Protein 3OG9 (pdb70)

B-factor: mean 13.46, std 7.49, range [2.0, 44.04]

Organism: Lactococcus lactis subsp. lactis (strain IL1403) (NCBI:txid272623)

Sequence (412 aa):
MTDYVFKAGRKDLAAPPLLLLLHSTGGDEHQLVEIAEMMIAPSHPILSIRGRINNEQGVNRYFKLRGLGGFTKENFDLESLDEETDWLTTDEVSLLAEKHDLDVHKMIAIGYSNGANVVALNMFLRGKINFDKIIAFHGMQLEDFEQTVVQLDDKHVFLSYAPNDMIVPQKNFGDLKGDLEDSSGCQLEIYESSSLGHQLTQEEVLAAKKWLTETTKMTDYVFKAGRKDLAPLLLLHSTGGDEHQLVEIIAEMMIAPSHPILSIRGRINEQGVNRYFKLRGLGGFTKENFDLESLDEETDWLTTDEVSLLAEKHDLDVHKMIAIGYSNGANVVALNMFLRGKINFDKIIAFHGMQLEEDFEQTVQLDDKHVFLSYAPNDMIVPQKNFGDLKGDLEDSGCQLEIYESSLGHQLTQEEVLAAKKWLTETK

Secondary structure (DSSP, 8-state):
---EEEE---TTSPPEEEE--TT--TTTTHHHHHHHSTT--EEEE--SB-GGG--BSS-B-S-TT-SGGGB-HHHHHHHHHHHHHHHHHHHHHHT--GGG-EEEEETHHHHHHHHHHHTTS---SEEEEES-------------TT-EEEEEE-TT-SSS-HHHHHHHHHHHHHTT-EEEEEE-SSTTS--HHHHHHHHHHHHHH-/---EEEE---TTSPPEEEEPPTT--TTTTHHHHHHHSTT--EEEE--SB-GGG--BSS-B-S-TT-SGGGB-HHHHHHHHHHHHHHHHHHHHHTT--GGG-EEEEETHHHHHHHHHHHTTS---SEEEEES---S---------TT-EEEEEE-TT-SSS-HHHHHHHHHHHHHTT-EEEEEE-SSTTS--HHHHHHHHHHHHH--

Nearest PDB structures (foldseek):
  3og9-assembly2_B  TM=1.005E+00  e=2.191E-45  Lactococcus lactis subsp. lactis Il1403
  2h1i-assembly1_A  TM=9.508E-01  e=1.219E-21  Bacillus cereus ATCC 14579
  2r8b-assembly2_B  TM=8.865E-01  e=3.135E-17  Agrobacterium fabrum str. C58
  3b5e-assembly1_A  TM=9.133E-01  e=4.391E-14  Mesorhizobium japonicum MAFF 303099
  4ftw-assembly1_A-2  TM=7.734E-01  e=1.293E-10  Cereibacter sphaeroides 2.4.1

Solvent-accessible surface area: 19601 Å² total; per-residue (Å²): 226,41,61,55,21,58,92,65,51,159,176,106,46,17,5,0,0,1,0,4,13,64,50,7,54,15,116,72,4,13,136,44,0,65,103,3,3,71,44,8,3,4,0,4,0,72,5,127,25,87,98,184,61,62,23,26,5,1,72,61,123,72,82,71,80,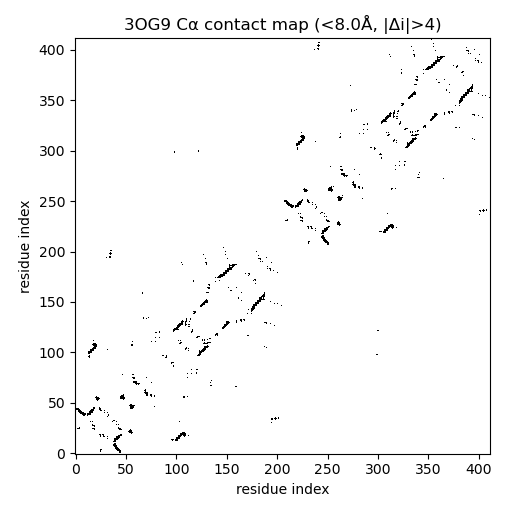120,42,72,105,9,21,23,68,131,7,3,76,107,20,2,67,45,2,15,99,18,0,44,104,4,3,139,133,45,135,24,72,38,34,67,0,3,0,0,0,31,12,6,0,0,9,2,0,1,10,0,1,7,106,36,43,9,31,0,47,19,0,0,0,0,2,1,6,7,4,20,111,37,151,43,112,20,140,10,96,91,21,66,0,1,0,0,30,0,86,93,10,178,73,3,53,144,170,7,6,37,65,2,68,25,19,0,99,123,6,14,8,80,38,78,68,59,119,7,84,104,9,36,110,38,12,155,108,0,6,93,23,0,66,131,12,4,102,110,32,135,152,51,58,54,22,58,82,79,22,135,148,105,37,21,7,0,0,2,0,4,12,61,50,7,53,13,114,70,4,15,135,43,0,65,89,2,2,74,71,28,5,3,0,4,0,72,3,113,23,91,86,181,68,59,25,30,8,1,81,68,121,72,80,72,81,121,41,70,105,11,21,19,72,145,5,4,80,98,9,3,71,48,3,27,95,16,0,60,115,7,2,110,89,14,88,22,73,38,108,94,0,2,0,0,1,30,13,6,0,0,9,0,0,2,9,0,0,7,104,44,49,7,91,0,34,17,1,0,0,0,2,1,6,7,4,23,106,31,157,46,118,30,153,8,102,111,36,52,0,2,0,0,21,0,82,75,8,174,95,3,56,138,154,11,6,34,50,1,68,24,18,0,103,129,13,16,2,111,44,80,68,60,117,8,82,99,7,34,104,36,11,148,108,0,3,91,25,0,67,138,22,24,111,126,22,208

InterPro domains:
  IPR002925 Dienelactone hydrolase [PF01738] (80-181)
  IPR029058 Alpha/Beta hydrolase fold [G3DSA:3.40.50.1820] (1-206)
  IPR029058 Alpha/Beta hydrolase fold [SSF53474] (5-204)

Structure (mmCIF, N/CA/C/O backbone):
data_3OG9
#
_entry.id   3OG9
#
_cell.length_a   40.640
_cell.length_b   79.070
_cell.length_c   130.030
_cell.angle_alpha   90.00
_cell.angle_beta   90.00
_cell.angle_gamma   90.00
#
_symmetry.space_group_name_H-M   'P 21 21 21'
#
loop_
_entity.id
_entity.type
_entity.pdbx_description
1 polymer 'protein yahD a copper inducible hydrolase'
2 non-polymer D-MALATE
3 water water
#
loop_
_atom_site.group_PDB
_atom_site.id
_atom_site.type_symbol
_atom_site.label_atom_id
_atom_site.label_alt_id
_atom_site.label_comp_id
_atom_site.label_asym_id
_atom_site.label_entity_id
_atom_site.label_seq_id
_atom_site.pdbx_PDB_ins_code
_atom_site.Cartn_x
_atom_site.Cartn_y
_atom_site.Cartn_z
_atom_site.occupancy
_atom_site.B_iso_or_equiv
_atom_site.auth_seq_id
_atom_site.auth_comp_id
_atom_site.auth_asym_id
_atom_site.auth_atom_id
_atom_site.pdbx_PDB_model_num
ATOM 1 N N . MET A 1 4 ? 3.378 -7.789 15.099 1.00 26.42 1 MET A N 1
ATOM 2 C CA . MET A 1 4 ? 2.873 -6.444 15.523 1.00 25.93 1 MET A CA 1
ATOM 3 C C . MET A 1 4 ? 1.372 -6.492 15.782 1.00 24.64 1 MET A C 1
ATOM 4 O O . MET A 1 4 ? 0.559 -6.595 14.841 1.00 25.17 1 MET A O 1
ATOM 9 N N . THR A 1 5 ? 1.014 -6.417 17.060 1.00 21.53 2 THR A N 1
ATOM 10 C CA . THR A 1 5 ? -0.367 -6.622 17.476 1.00 18.97 2 THR A CA 1
ATOM 11 C C . THR A 1 5 ? -1.323 -5.661 16.804 1.00 17.16 2 THR A C 1
ATOM 12 O O . THR A 1 5 ? -1.157 -4.443 16.848 1.00 16.83 2 THR A O 1
ATOM 16 N N . ASP A 1 6 ? -2.347 -6.238 16.194 1.00 15.25 3 ASP A N 1
ATOM 17 C CA . ASP A 1 6 ? -3.450 -5.473 15.650 1.00 14.09 3 ASP A CA 1
ATOM 18 C C . ASP A 1 6 ? -4.487 -5.223 16.736 1.00 13.42 3 ASP A C 1
ATOM 19 O O . ASP A 1 6 ? -5.094 -6.171 17.248 1.00 11.31 3 ASP A O 1
ATOM 24 N N . TYR A 1 7 ? -4.653 -3.957 17.113 1.00 12.32 4 TYR A N 1
ATOM 25 C CA . TYR A 1 7 ? -5.607 -3.604 18.188 1.00 11.96 4 TYR A CA 1
ATOM 26 C C . TYR A 1 7 ? -6.155 -2.186 18.024 1.00 11.98 4 TYR A C 1
ATOM 27 O O . TYR A 1 7 ? -5.547 -1.359 17.345 1.00 11.64 4 TYR A O 1
ATOM 36 N N . VAL A 1 8 ? -7.327 -1.919 18.610 1.00 11.88 5 VAL A N 1
ATOM 37 C CA . VAL A 1 8 ? -7.861 -0.549 18.762 1.00 11.57 5 VAL A CA 1
ATOM 38 C C . VAL A 1 8 ? -7.901 -0.193 20.242 1.00 12.17 5 VAL A C 1
ATOM 39 O O . VAL A 1 8 ? -8.342 -1.011 21.070 1.00 11.79 5 VAL A O 1
ATOM 43 N N . PHE A 1 9 ? -7.477 1.022 20.580 1.00 11.02 6 PHE A N 1
ATOM 44 C CA . PHE A 1 9 ? -7.778 1.585 21.901 1.00 12.05 6 PHE A CA 1
ATOM 45 C C . PHE A 1 9 ? -8.560 2.900 21.739 1.00 13.03 6 PHE A C 1
ATOM 46 O O . PHE A 1 9 ? -8.197 3.731 20.914 1.00 11.78 6 PHE A O 1
ATOM 54 N N . LYS A 1 10 ? -9.658 3.053 22.470 1.00 13.18 7 LYS A N 1
ATOM 55 C CA . LYS A 1 10 ? -10.428 4.296 22.447 1.00 14.60 7 LYS A CA 1
ATOM 56 C C . LYS A 1 10 ? -10.636 4.730 23.877 1.00 14.95 7 LYS A C 1
ATOM 57 O O . LYS A 1 10 ? -11.285 4.015 24.656 1.00 13.52 7 LYS A O 1
ATOM 63 N N . ALA A 1 11 ? -10.083 5.896 24.221 1.00 14.72 8 ALA A N 1
ATOM 64 C CA . ALA A 1 11 ? -9.885 6.286 25.617 1.00 15.48 8 ALA A CA 1
ATOM 65 C C . ALA A 1 11 ? -11.148 6.357 26.518 1.00 16.08 8 ALA A C 1
ATOM 66 O O . ALA A 1 11 ? -11.086 6.019 27.711 1.00 17.30 8 ALA A O 1
ATOM 68 N N . GLY A 1 12 ? -12.263 6.807 25.966 1.00 15.75 9 GLY A N 1
ATOM 69 C CA . GLY A 1 12 ? -13.488 7.007 26.782 1.00 15.32 9 GLY A CA 1
ATOM 70 C C . GLY A 1 12 ? -13.283 7.896 27.998 1.00 15.77 9 GLY A C 1
ATOM 71 O O . GLY A 1 12 ? -12.443 8.802 27.994 1.00 16.43 9 GLY A O 1
ATOM 72 N N . ARG A 1 13 ? -14.021 7.628 29.064 1.00 15.01 10 ARG A N 1
ATOM 73 C CA . ARG A 1 13 ? -13.774 8.315 30.344 1.00 14.95 10 ARG A CA 1
ATOM 74 C C . ARG A 1 13 ? -12.867 7.443 31.184 1.00 15.61 10 ARG A C 1
ATOM 75 O O . ARG A 1 13 ? -13.219 6.307 31.493 1.00 14.97 10 ARG A O 1
ATOM 83 N N . LYS A 1 14 ? -11.702 7.986 31.542 1.00 15.79 11 LYS A N 1
ATOM 84 C CA . LYS A 1 14 ? -10.644 7.214 32.205 1.00 17.38 11 LYS A CA 1
ATOM 85 C C . LYS A 1 14 ? -11.020 6.501 33.518 1.00 16.44 11 LYS A C 1
ATOM 86 O O . LYS A 1 14 ? -10.403 5.497 33.838 1.00 16.05 11 LYS A O 1
ATOM 92 N N . ASP A 1 15 ? -12.003 7.008 34.269 1.00 15.86 12 ASP A N 1
ATOM 93 C CA . ASP A 1 15 ? -12.327 6.408 35.584 1.00 15.76 12 ASP A CA 1
ATOM 94 C C . ASP A 1 15 ? -13.302 5.225 35.485 1.00 15.50 12 ASP A C 1
ATOM 95 O O . ASP A 1 15 ? -13.533 4.523 36.482 1.00 15.43 12 ASP A O 1
ATOM 100 N N . LEU A 1 16 ? -13.862 5.007 34.290 1.00 14.04 13 LEU A N 1
ATOM 101 C CA . LEU A 1 16 ? -14.821 3.929 34.071 1.00 13.80 13 LEU A CA 1
ATOM 102 C C . LEU A 1 16 ? -14.108 2.628 33.697 1.00 11.77 13 LEU A C 1
ATOM 103 O O . LEU A 1 16 ? -13.011 2.655 33.108 1.00 11.71 13 LEU A O 1
ATOM 108 N N A ALA A 1 17 ? -14.738 1.508 34.037 0.50 11.08 14 ALA A N 1
ATOM 109 N N B ALA A 1 17 ? -14.733 1.505 34.035 0.50 11.04 14 ALA A N 1
ATOM 110 C CA A ALA A 1 17 ? -14.195 0.167 33.780 0.50 10.19 14 ALA A CA 1
ATOM 111 C CA B ALA A 1 17 ? -14.181 0.170 33.770 0.50 10.11 14 ALA A CA 1
ATOM 112 C C A ALA A 1 17 ? -13.917 -0.071 32.297 0.50 9.62 14 ALA A C 1
ATOM 113 C C B ALA A 1 17 ? -13.898 -0.051 32.284 0.50 9.52 14 ALA A C 1
ATOM 114 O O A ALA A 1 17 ? -14.741 0.252 31.441 0.50 9.61 14 ALA A O 1
ATOM 115 O O B ALA A 1 17 ? -14.722 0.275 31.430 0.50 9.52 14 ALA A O 1
ATOM 118 N N A PRO A 1 18 ? -12.753 -0.647 31.993 0.50 9.18 15 PRO A N 1
ATOM 119 N N B PRO A 1 18 ? -12.730 -0.617 31.975 0.50 9.07 15 PRO A N 1
ATOM 120 C CA A PRO A 1 18 ? -12.387 -0.845 30.605 0.50 8.51 15 PRO A CA 1
ATOM 121 C CA B PRO A 1 18 ? -12.382 -0.805 30.579 0.50 8.38 15 PRO A CA 1
ATOM 122 C C A PRO A 1 18 ? -13.127 -2.043 30.024 0.50 8.51 15 PRO A C 1
ATOM 123 C C B PRO A 1 18 ? -13.060 -2.048 30.011 0.50 8.46 15 PRO A C 1
ATOM 124 O O A PRO A 1 18 ? -13.477 -2.990 30.756 0.50 8.77 15 PRO A O 1
ATOM 125 O O B PRO A 1 18 ? -13.311 -3.026 30.742 0.50 8.80 15 PRO A O 1
ATOM 132 N N . LEU A 1 19 ? -13.367 -1.991 28.720 1.00 8.06 16 LEU A N 1
ATOM 133 C CA . LEU A 1 19 ? -13.975 -3.109 27.994 1.00 7.30 16 LEU A CA 1
ATOM 134 C C . LEU A 1 19 ? -12.909 -3.775 27.161 1.00 7.13 16 LEU A C 1
ATOM 135 O O . LEU A 1 19 ? -12.155 -3.083 26.471 1.00 8.96 16 LEU A O 1
ATOM 140 N N . LEU A 1 20 ? -12.822 -5.109 27.216 1.00 5.70 17 LEU A N 1
ATOM 141 C CA . LEU A 1 20 ? -11.953 -5.859 26.271 1.00 5.31 17 LEU A CA 1
ATOM 142 C C . LEU A 1 20 ? -12.851 -6.519 25.221 1.00 4.13 17 LEU A C 1
ATOM 143 O O . LEU A 1 20 ? -13.684 -7.342 25.569 1.00 4.87 17 LEU A O 1
ATOM 148 N N . LEU A 1 21 ? -12.695 -6.168 23.947 1.00 4.12 18 LEU A N 1
ATOM 149 C CA . LEU A 1 21 ? -13.561 -6.723 22.910 1.00 3.67 18 LEU A CA 1
ATOM 150 C C . LEU A 1 21 ? -12.860 -7.825 22.148 1.00 4.99 18 LEU A C 1
ATOM 151 O O . LEU A 1 21 ? -11.694 -7.675 21.761 1.00 3.68 18 LEU A O 1
ATOM 156 N N A LEU A 1 22 ? -13.592 -8.911 21.914 0.50 4.96 19 LEU A N 1
ATOM 157 N N B LEU A 1 22 ? -13.581 -8.932 21.923 0.50 5.59 19 LEU A N 1
ATOM 158 C CA A LEU A 1 22 ? -13.055 -10.057 21.212 0.50 4.49 19 LEU A CA 1
ATOM 159 C CA B LEU A 1 22 ? -13.041 -10.119 21.245 0.50 5.81 19 LEU A CA 1
ATOM 160 C C A LEU A 1 22 ? -14.042 -10.439 20.133 0.50 4.65 19 LEU A C 1
ATOM 161 C C B LEU A 1 22 ? -13.996 -10.599 20.147 0.50 5.39 19 LEU A C 1
ATOM 162 O O A LEU A 1 22 ? -15.215 -10.670 20.410 0.50 4.22 19 LEU A O 1
ATOM 163 O O B LEU A 1 22 ? -15.094 -11.084 20.430 0.50 5.03 19 LEU A O 1
ATOM 172 N N . HIS A 1 23 ? -13.546 -10.463 18.901 1.00 5.26 20 HIS A N 1
ATOM 173 C CA . HIS A 1 23 ? -14.373 -10.664 17.680 1.00 5.51 20 HIS A CA 1
ATOM 174 C C . HIS A 1 23 ? -14.733 -12.124 17.375 1.00 5.97 20 HIS A C 1
ATOM 175 O O . HIS A 1 23 ? -14.155 -13.048 17.958 1.00 4.99 20 HIS A O 1
ATOM 182 N N . SER A 1 24 ? -15.701 -12.328 16.472 1.00 6.73 21 SER A N 1
ATOM 183 C CA . SER A 1 24 ? -16.064 -13.671 16.029 1.00 7.09 21 SER A CA 1
ATOM 184 C C . SER A 1 24 ? -15.108 -14.131 14.942 1.00 7.72 21 SER A C 1
ATOM 185 O O . SER A 1 24 ? -14.261 -13.379 14.491 1.00 6.72 21 SER A O 1
ATOM 188 N N . THR A 1 25 ? -15.289 -15.368 14.475 1.00 8.45 22 THR A N 1
ATOM 189 C CA . THR A 1 25 ? -14.504 -15.866 13.353 1.00 9.57 22 THR A CA 1
ATOM 190 C C . THR A 1 25 ? -14.746 -14.982 12.161 1.00 10.98 22 THR A C 1
ATOM 191 O O . THR A 1 25 ? -15.895 -14.696 11.801 1.00 11.58 22 THR A O 1
ATOM 195 N N . GLY A 1 26 ? -13.657 -14.543 11.550 1.00 10.31 23 GLY A N 1
ATOM 196 C CA . GLY A 1 26 ? -13.731 -13.688 10.381 1.00 11.44 23 GLY A CA 1
ATOM 197 C C . GLY A 1 26 ? -13.882 -12.220 10.737 1.00 11.74 23 GLY A C 1
ATOM 198 O O . GLY A 1 26 ? -13.892 -11.389 9.843 1.00 13.24 23 GLY A O 1
ATOM 199 N N . GLY A 1 27 ? -14.045 -11.897 12.027 1.00 11.05 24 GLY A N 1
ATOM 200 C CA . GLY A 1 27 ? -14.112 -10.516 12.460 1.00 9.55 24 GLY A CA 1
ATOM 201 C C . GLY A 1 27 ? -12.738 -9.907 12.594 1.00 9.05 24 GLY A C 1
ATOM 202 O O . GLY A 1 27 ? -11.720 -10.539 12.250 1.00 9.73 24 GLY A O 1
ATOM 203 N N . ASP A 1 28 ? -12.692 -8.667 13.058 1.00 8.04 25 ASP A N 1
ATOM 204 C CA . ASP A 1 28 ? -11.428 -8.026 13.358 1.00 8.10 25 ASP A CA 1
ATOM 205 C C . ASP A 1 28 ? -11.573 -7.090 14.561 1.00 7.97 25 ASP A C 1
ATOM 206 O O . ASP A 1 28 ? -12.626 -7.027 15.181 1.00 6.42 25 ASP A O 1
ATOM 211 N N . GLU A 1 29 ? -10.518 -6.339 14.849 1.00 7.52 26 GLU A N 1
ATOM 212 C CA . GLU A 1 29 ? -10.500 -5.457 16.021 1.00 8.08 26 GLU A CA 1
ATOM 213 C C . GLU A 1 29 ? -11.569 -4.339 16.004 1.00 8.31 26 GLU A C 1
ATOM 214 O O . GLU A 1 29 ? -11.865 -3.766 17.054 1.00 7.62 26 GLU A O 1
ATOM 220 N N . HIS A 1 30 ? -12.125 -4.034 14.825 1.00 7.79 27 HIS A N 1
ATOM 221 C CA . HIS A 1 30 ? -13.183 -3.024 14.713 1.00 8.35 27 HIS A CA 1
ATOM 222 C C . HIS A 1 30 ? -14.613 -3.558 14.811 1.00 8.39 27 HIS A C 1
ATOM 223 O O . HIS A 1 30 ? -15.549 -2.783 14.976 1.00 9.66 27 HIS A O 1
ATOM 230 N N . GLN A 1 31 ? -14.777 -4.870 14.698 1.00 7.43 28 GLN A N 1
ATOM 231 C CA . GLN A 1 31 ? -16.096 -5.480 14.591 1.00 6.80 28 GLN A CA 1
ATOM 232 C C . GLN A 1 31 ? -17.059 -5.014 15.703 1.00 6.98 28 GLN A C 1
ATOM 233 O O . GLN A 1 31 ? -18.199 -4.682 15.435 1.00 7.05 28 GLN A O 1
ATOM 239 N N . LEU A 1 32 ? -16.591 -5.026 16.952 1.00 6.92 29 LEU A N 1
ATOM 240 C CA . LEU A 1 32 ? -17.510 -4.883 18.102 1.00 6.21 29 LEU A CA 1
ATOM 241 C C . LEU A 1 32 ? -17.547 -3.487 18.677 1.00 6.39 29 LEU A C 1
ATOM 242 O O . LEU A 1 32 ? -18.263 -3.233 19.646 1.00 6.20 29 LEU A O 1
ATOM 247 N N . VAL A 1 33 ? -16.781 -2.574 18.083 1.00 6.53 30 VAL A N 1
ATOM 248 C CA . VAL A 1 33 ? -16.609 -1.246 18.650 1.00 6.68 30 VAL A CA 1
ATOM 249 C C . VAL A 1 33 ? -17.905 -0.472 18.873 1.00 7.53 30 VAL A C 1
ATOM 250 O O . VAL A 1 33 ? -18.141 -0.011 19.998 1.00 7.40 30 VAL A O 1
ATOM 254 N N . GLU A 1 34 ? -18.757 -0.358 17.838 1.00 7.80 31 GLU A N 1
ATOM 255 C CA . GLU A 1 34 ? -20.045 0.328 17.987 1.00 7.48 31 GLU A CA 1
ATOM 256 C C . GLU A 1 34 ? -20.988 -0.406 18.901 1.00 7.84 31 GLU A C 1
ATOM 257 O O . GLU A 1 34 ? -21.743 0.227 19.641 1.00 9.41 31 GLU A O 1
ATOM 263 N N . ILE A 1 35 ? -20.927 -1.739 18.893 1.00 7.32 32 ILE A N 1
ATOM 264 C CA . ILE A 1 35 ? -21.737 -2.539 19.799 1.00 8.06 32 ILE A CA 1
ATOM 265 C C . ILE A 1 35 ? -21.348 -2.226 21.266 1.00 7.71 32 ILE A C 1
ATOM 266 O O . ILE A 1 35 ? -22.224 -2.000 22.126 1.00 8.67 32 ILE A O 1
ATOM 271 N N . ALA A 1 36 ? -20.051 -2.264 21.555 1.00 6.95 33 ALA A N 1
ATOM 272 C CA . ALA A 1 36 ? -19.572 -1.960 22.930 1.00 7.66 33 ALA A CA 1
ATOM 273 C C . ALA A 1 36 ? -19.983 -0.556 23.363 1.00 8.05 33 ALA A C 1
ATOM 274 O O . ALA A 1 36 ? -20.353 -0.348 24.507 1.00 8.67 33 ALA A O 1
ATOM 276 N N . GLU A 1 37 ? -19.899 0.399 22.437 1.00 8.10 34 GLU A N 1
ATOM 277 C CA . GLU A 1 37 ? -20.343 1.758 22.687 1.00 9.75 34 GLU A CA 1
ATOM 278 C C . GLU A 1 37 ? -21.837 1.852 23.071 1.00 9.29 34 GLU A C 1
ATOM 279 O O . GLU A 1 37 ? -22.198 2.718 23.860 1.00 8.95 34 GLU A O 1
ATOM 285 N N A MET A 1 38 ? -22.671 0.958 22.545 0.50 9.06 35 MET A N 1
ATOM 286 N N B MET A 1 38 ? -22.662 0.960 22.522 0.50 8.86 35 MET A N 1
ATOM 287 C CA A MET A 1 38 ? -24.091 0.885 22.951 0.50 10.08 35 MET A CA 1
ATOM 288 C CA B MET A 1 38 ? -24.080 0.820 22.918 0.50 9.65 35 MET A CA 1
ATOM 289 C C A MET A 1 38 ? -24.290 0.198 24.309 0.50 9.01 35 MET A C 1
ATOM 290 C C B MET A 1 38 ? -24.210 0.258 24.332 0.50 8.84 35 MET A C 1
ATOM 291 O O A MET A 1 38 ? -25.136 0.615 25.110 0.50 8.43 35 MET A O 1
ATOM 292 O O B MET A 1 38 ? -24.934 0.798 25.181 0.50 8.24 35 MET A O 1
ATOM 301 N N . ILE A 1 39 ? -23.505 -0.843 24.569 1.00 8.33 36 ILE A N 1
ATOM 302 C CA . ILE A 1 39 ? -23.612 -1.598 25.803 1.00 7.69 36 ILE A CA 1
ATOM 303 C C . ILE A 1 39 ? -23.108 -0.819 27.028 1.00 8.16 36 ILE A C 1
ATOM 304 O O . ILE A 1 39 ? -23.742 -0.832 28.094 1.00 7.93 36 ILE A O 1
ATOM 309 N N . ALA A 1 40 ? -21.961 -0.168 26.873 1.00 8.54 37 ALA A N 1
ATOM 310 C CA . ALA A 1 40 ? -21.298 0.511 27.982 1.00 8.99 37 ALA A CA 1
ATOM 311 C C . ALA A 1 40 ? -20.844 1.889 27.531 1.00 9.44 37 ALA A C 1
ATOM 312 O O . ALA A 1 40 ? -19.648 2.091 27.314 1.00 9.19 37 ALA A O 1
ATOM 314 N N . PRO A 1 41 ? -21.794 2.836 27.348 1.00 10.11 38 PRO A N 1
ATOM 315 C CA . PRO A 1 41 ? -21.418 4.160 26.844 1.00 10.45 38 PRO A CA 1
ATOM 316 C C . PRO A 1 41 ? -20.338 4.821 27.703 1.00 10.42 38 PRO A C 1
ATOM 317 O O . PRO A 1 41 ? -20.416 4.747 28.934 1.00 10.37 38 PRO A O 1
ATOM 321 N N . SER A 1 42 ? -19.346 5.436 27.047 1.00 10.78 39 SER A N 1
ATOM 322 C CA . SER A 1 42 ? -18.283 6.215 27.708 1.00 10.96 39 SER A CA 1
ATOM 323 C C . SER A 1 42 ? -17.122 5.367 28.278 1.00 9.59 39 SER A C 1
ATOM 324 O O . SER A 1 42 ? -16.120 5.924 28.725 1.00 9.00 39 SER A O 1
ATOM 327 N N . HIS A 1 43 ? -17.253 4.039 28.294 1.00 8.38 40 HIS A N 1
ATOM 328 C CA . HIS A 1 43 ? -16.189 3.208 28.876 1.00 7.89 40 HIS A CA 1
ATOM 329 C C . HIS A 1 43 ? -15.016 3.116 27.901 1.00 6.91 40 HIS A C 1
ATOM 330 O O . HIS A 1 43 ? -15.229 3.003 26.706 1.00 6.99 40 HIS A O 1
ATOM 337 N N . PRO A 1 44 ? -13.774 3.153 28.419 1.00 7.59 41 PRO A N 1
ATOM 338 C CA . PRO A 1 44 ? -12.613 2.951 27.551 1.00 7.67 41 PRO A CA 1
ATOM 339 C C . PRO A 1 44 ? -12.741 1.593 26.840 1.00 7.73 41 PRO A C 1
ATOM 340 O O . PRO A 1 44 ? -13.319 0.648 27.395 1.00 6.72 41 PRO A O 1
ATOM 344 N N . ILE A 1 45 ? -12.170 1.490 25.652 1.00 7.08 42 ILE A N 1
ATOM 345 C CA . ILE A 1 45 ? -12.308 0.259 24.873 1.00 7.20 42 ILE A CA 1
ATOM 346 C C . ILE A 1 45 ? -10.938 -0.218 24.456 1.00 8.18 42 ILE A C 1
ATOM 347 O O . ILE A 1 45 ? -10.158 0.572 23.939 1.00 8.70 42 ILE A O 1
ATOM 352 N N . LEU A 1 46 ? -10.644 -1.491 24.744 1.00 8.02 43 LEU A N 1
ATOM 353 C CA . LEU A 1 46 ? -9.484 -2.166 24.211 1.00 7.84 43 LEU A CA 1
ATOM 354 C C . LEU A 1 46 ? -9.964 -3.354 23.370 1.00 7.48 43 LEU A C 1
ATOM 355 O O . LEU A 1 46 ? -10.675 -4.211 23.868 1.00 7.21 43 LEU A O 1
ATOM 360 N N . SER A 1 47 ? -9.576 -3.396 22.100 1.00 6.34 44 SER A N 1
ATOM 361 C CA . SER A 1 47 ? -10.060 -4.463 21.197 1.00 6.07 44 SER A CA 1
ATOM 362 C C . SER A 1 47 ? -8.875 -5.072 20.490 1.00 5.94 44 SER A C 1
ATOM 363 O O . SER A 1 47 ? -8.183 -4.373 19.772 1.00 5.18 44 SER A O 1
ATOM 366 N N . ILE A 1 48 ? -8.633 -6.372 20.690 1.00 5.87 45 ILE A N 1
ATOM 367 C CA . ILE A 1 48 ? -7.426 -7.030 20.183 1.00 7.30 45 ILE A CA 1
ATOM 368 C C . ILE A 1 48 ? -7.784 -8.130 19.151 1.00 7.41 45 ILE A C 1
ATOM 369 O O . ILE A 1 48 ? -8.617 -9.004 19.451 1.00 7.72 45 ILE A O 1
ATOM 374 N N . ARG A 1 49 ? -7.158 -8.081 17.967 1.00 7.27 46 ARG A N 1
ATOM 375 C CA . ARG A 1 49 ? -7.396 -9.069 16.911 1.00 6.94 46 ARG A CA 1
ATOM 376 C C . ARG A 1 49 ? -6.737 -10.407 17.251 1.00 7.15 46 ARG A C 1
ATOM 377 O O . ARG A 1 49 ? -5.639 -10.439 17.775 1.00 6.96 46 ARG A O 1
ATOM 385 N N . GLY A 1 50 ? -7.406 -11.502 16.926 1.00 6.75 47 GLY A N 1
ATOM 386 C CA . GLY A 1 50 ? -6.822 -12.831 17.053 1.00 7.76 47 GLY A CA 1
ATOM 387 C C . GLY A 1 50 ? -5.629 -12.954 16.107 1.00 8.48 47 GLY A C 1
ATOM 388 O O . GLY A 1 50 ? -5.565 -12.291 15.066 1.00 9.21 47 GLY A O 1
ATOM 389 N N . ARG A 1 51 ? -4.683 -13.812 16.468 1.00 9.84 48 ARG A N 1
ATOM 390 C CA . ARG A 1 51 ? -3.433 -13.959 15.712 1.00 10.35 48 ARG A CA 1
ATOM 391 C C . ARG A 1 51 ? -3.514 -15.011 14.597 1.00 11.10 48 ARG A C 1
ATOM 392 O O . ARG A 1 51 ? -2.617 -15.076 13.762 1.00 10.44 48 ARG A O 1
ATOM 400 N N . ILE A 1 52 ? -4.568 -15.827 14.599 1.00 10.98 49 ILE A N 1
ATOM 401 C CA . ILE A 1 52 ? -4.791 -16.884 13.594 1.00 12.40 49 ILE A CA 1
ATOM 402 C C . ILE A 1 52 ? -5.501 -16.355 12.338 1.00 14.19 49 ILE A C 1
ATOM 403 O O . ILE A 1 52 ? -6.544 -15.706 12.434 1.00 12.89 49 ILE A O 1
ATOM 408 N N A ASN A 1 53 ? -4.970 -16.707 11.163 0.50 15.56 50 ASN A N 1
ATOM 409 N N B ASN A 1 53 ? -4.925 -16.613 11.164 0.50 15.40 50 ASN A N 1
ATOM 410 C CA A ASN A 1 53 ? -5.464 -16.164 9.897 0.50 17.79 50 ASN A CA 1
ATOM 411 C CA B ASN A 1 53 ? -5.566 -16.208 9.912 0.50 17.51 50 ASN A CA 1
ATOM 412 C C A ASN A 1 53 ? -5.562 -17.184 8.736 0.50 19.35 50 ASN A C 1
ATOM 413 C C B ASN A 1 53 ? -5.367 -17.219 8.777 0.50 19.15 50 ASN A C 1
ATOM 414 O O A ASN A 1 53 ? -5.548 -16.796 7.563 0.50 19.63 50 ASN A O 1
ATOM 415 O O B ASN A 1 53 ? -4.940 -16.873 7.679 0.50 19.64 50 ASN A O 1
ATOM 424 N N . GLU A 1 54 ? -5.700 -18.471 9.065 1.00 20.93 51 GLU A N 1
ATOM 425 C CA . GLU A 1 54 ? -5.712 -19.541 8.065 1.00 23.31 51 GLU A CA 1
ATOM 426 C C . GLU A 1 54 ? -6.763 -19.228 7.019 1.00 25.65 51 GLU A C 1
ATOM 427 O O . GLU A 1 54 ? -7.947 -19.028 7.342 1.00 25.88 51 GLU A O 1
ATOM 433 N N . GLN A 1 55 ? -6.271 -19.102 5.776 1.00 27.33 52 GLN A N 1
ATOM 434 C CA . GLN A 1 55 ? -7.048 -18.699 4.596 1.00 29.22 52 GLN A CA 1
ATOM 435 C C . GLN A 1 55 ? -7.725 -17.332 4.738 1.00 28.16 52 GLN A C 1
ATOM 436 O O . GLN A 1 55 ? -8.855 -17.131 4.263 1.00 29.08 52 GLN A O 1
ATOM 442 N N . GLY A 1 56 ? -7.029 -16.394 5.382 1.00 26.86 53 GLY A N 1
ATOM 443 C CA . GLY A 1 56 ? -7.543 -15.033 5.559 1.00 24.47 53 GLY A CA 1
ATOM 444 C C . GLY A 1 56 ? -8.771 -14.875 6.468 1.00 23.08 53 GLY A C 1
ATOM 445 O O . GLY A 1 56 ? -9.390 -13.817 6.472 1.00 23.61 53 GLY A O 1
ATOM 446 N N . VAL A 1 57 ? -9.126 -15.914 7.229 1.00 20.52 54 VAL A N 1
ATOM 447 C CA . VAL A 1 57 ? -10.204 -15.820 8.248 1.00 17.77 54 VAL A CA 1
ATOM 448 C C . VAL A 1 57 ? -9.624 -15.547 9.647 1.00 14.77 54 VAL A C 1
ATOM 449 O O . VAL A 1 57 ? -8.963 -16.398 10.194 1.00 15.01 54 VAL A O 1
ATOM 453 N N . ASN A 1 58 ? -9.848 -14.368 10.219 1.00 12.06 55 ASN A N 1
ATOM 454 C CA . ASN A 1 58 ? -9.291 -14.058 11.545 1.00 11.16 55 ASN A CA 1
ATOM 455 C C . ASN A 1 58 ? -9.929 -14.939 12.614 1.00 9.50 55 ASN A C 1
ATOM 456 O O . ASN A 1 58 ? -11.145 -15.103 12.608 1.00 8.84 55 ASN A O 1
ATOM 461 N N . ARG A 1 59 ? -9.117 -15.479 13.522 1.00 9.57 56 ARG A N 1
ATOM 462 C CA . ARG A 1 59 ? -9.591 -16.330 14.641 1.00 8.84 56 ARG A CA 1
ATOM 463 C C . ARG A 1 59 ? -8.618 -16.215 15.806 1.00 8.14 56 ARG A C 1
ATOM 464 O O . ARG A 1 59 ? -7.468 -15.804 15.619 1.00 9.42 56 ARG A O 1
ATOM 472 N N . TYR A 1 60 ? -9.056 -16.621 16.998 1.00 7.34 57 TYR A N 1
ATOM 473 C CA . TYR A 1 60 ? -8.168 -16.630 18.172 1.00 6.61 57 TYR A CA 1
ATOM 474 C C . TYR A 1 60 ? -7.356 -17.895 18.368 1.00 6.89 57 TYR A C 1
ATOM 475 O O . TYR A 1 60 ? -6.349 -17.871 19.073 1.00 8.20 57 TYR A O 1
ATOM 484 N N . PHE A 1 61 ? -7.769 -19.000 17.762 1.00 6.92 58 PHE A N 1
ATOM 485 C CA . PHE A 1 61 ? -7.030 -20.275 17.912 1.00 7.20 58 PHE A CA 1
ATOM 486 C C . PHE A 1 61 ? -7.412 -21.189 16.760 1.00 7.28 58 PHE A C 1
ATOM 487 O O . PHE A 1 61 ? -8.397 -20.944 16.067 1.00 7.07 58 PHE A O 1
ATOM 495 N N . LYS A 1 62 ? -6.590 -22.199 16.514 1.00 8.62 59 LYS A N 1
ATOM 496 C CA . LYS A 1 62 ? -6.744 -23.037 15.315 1.00 8.65 59 LYS A CA 1
ATOM 497 C C . LYS A 1 62 ? -7.847 -24.075 15.469 1.00 8.90 59 LYS A C 1
ATOM 498 O O . LYS A 1 62 ? -8.154 -24.510 16.589 1.00 8.65 59 LYS A O 1
ATOM 504 N N . LEU A 1 63 ? -8.424 -24.470 14.332 1.00 8.47 60 LEU A N 1
ATOM 505 C CA . LEU A 1 63 ? -9.328 -25.596 14.220 1.00 9.18 60 LEU A CA 1
ATOM 506 C C . LEU A 1 63 ? -8.522 -26.780 13.717 1.00 9.39 60 LEU A C 1
ATOM 507 O O . LEU A 1 63 ? -7.362 -26.604 13.295 1.00 10.21 60 LEU A O 1
ATOM 512 N N . ARG A 1 64 ? -9.148 -27.957 13.716 1.00 8.41 61 ARG A N 1
ATOM 513 C CA . ARG A 1 64 ? -8.459 -29.204 13.336 1.00 8.99 61 ARG A CA 1
ATOM 514 C C . ARG A 1 64 ? -8.505 -29.686 11.849 1.00 9.69 61 ARG A C 1
ATOM 515 O O . ARG A 1 64 ? -7.972 -30.740 11.549 1.00 10.07 61 ARG A O 1
ATOM 523 N N . GLY A 1 65 ? -9.107 -29.010 10.865 1.00 11.36 62 GLY A N 1
ATOM 524 C CA . GLY A 1 65 ? -10.411 -29.198 10.244 1.00 10.71 62 GLY A CA 1
ATOM 525 C C . GLY A 1 65 ? -11.182 -30.490 10.138 1.00 9.68 62 GLY A C 1
ATOM 526 O O . GLY A 1 65 ? -11.130 -31.293 9.145 1.00 9.61 62 GLY A O 1
ATOM 527 N N . LEU A 1 66 ? -11.974 -30.610 11.181 1.00 9.00 63 LEU A N 1
ATOM 528 C CA . LEU A 1 66 ? -12.982 -31.588 11.380 1.00 9.32 63 LEU A CA 1
ATOM 529 C C . LEU A 1 66 ? -14.238 -30.709 11.554 1.00 9.62 63 LEU A C 1
ATOM 530 O O . LEU A 1 66 ? -14.888 -30.729 12.599 1.00 9.26 63 LEU A O 1
ATOM 535 N N . GLY A 1 67 ? -14.569 -29.952 10.502 1.00 9.60 64 GLY A N 1
ATOM 536 C CA . GLY A 1 67 ? -15.778 -29.082 10.501 1.00 10.71 64 GLY A CA 1
ATOM 537 C C . GLY A 1 67 ? -17.120 -29.773 10.751 1.00 11.78 64 GLY A C 1
ATOM 538 O O . GLY A 1 67 ? -18.126 -29.110 11.079 1.00 11.89 64 GLY A O 1
ATOM 539 N N . GLY A 1 68 ? -17.167 -31.094 10.622 1.00 10.87 65 GLY A N 1
ATOM 540 C CA . GLY A 1 68 ? -18.359 -31.850 11.054 1.00 10.36 65 GLY A CA 1
ATOM 541 C C . GLY A 1 68 ? -18.535 -31.995 12.574 1.00 10.82 65 GLY A C 1
ATOM 542 O O . GLY A 1 68 ? -19.559 -32.537 13.030 1.00 9.99 65 GLY A O 1
ATOM 543 N N . PHE A 1 69 ? -17.539 -31.540 13.347 1.00 9.44 66 PHE A N 1
ATOM 544 C CA . PHE A 1 69 ? -17.474 -31.766 14.792 1.00 9.13 66 PHE A CA 1
ATOM 545 C C . PHE A 1 69 ? -17.472 -30.425 15.535 1.00 9.15 66 PHE A C 1
ATOM 546 O O . PHE A 1 69 ? -17.166 -29.391 14.961 1.00 9.03 66 PHE A O 1
ATOM 554 N N . THR A 1 70 ? -17.813 -30.487 16.809 1.00 8.78 67 THR A N 1
ATOM 555 C CA . THR A 1 70 ? -17.787 -29.345 17.711 1.00 8.85 67 THR A CA 1
ATOM 556 C C . THR A 1 70 ? -16.467 -29.377 18.505 1.00 8.74 67 THR A C 1
ATOM 557 O O . THR A 1 70 ? -15.477 -28.972 17.958 1.00 7.70 67 THR A O 1
ATOM 561 N N . LYS A 1 71 ? -16.419 -29.956 19.709 1.00 8.66 68 LYS A N 1
ATOM 562 C CA . LYS A 1 71 ? -15.188 -29.883 20.533 1.00 9.90 68 LYS A CA 1
ATOM 563 C C . LYS A 1 71 ? -13.976 -30.574 19.911 1.00 9.32 68 LYS A C 1
ATOM 564 O O . LYS A 1 71 ? -12.858 -30.137 20.124 1.00 7.80 68 LYS A O 1
ATOM 570 N N . GLU A 1 72 ? -14.202 -31.649 19.151 1.00 8.18 69 GLU A N 1
ATOM 571 C CA . GLU A 1 72 ? -13.113 -32.346 18.465 1.00 9.15 69 GLU A CA 1
ATOM 572 C C . GLU A 1 72 ? -12.401 -31.474 17.424 1.00 8.69 69 GLU A C 1
ATOM 573 O O . GLU A 1 72 ? -11.264 -31.776 17.058 1.00 9.51 69 GLU A O 1
ATOM 579 N N . ASN A 1 73 ? -13.055 -30.423 16.943 1.00 8.00 70 ASN A N 1
ATOM 580 C CA . ASN A 1 73 ? -12.401 -29.518 15.988 1.00 8.08 70 ASN A CA 1
ATOM 581 C C . ASN A 1 73 ? -11.548 -28.417 16.617 1.00 8.44 70 ASN A C 1
ATOM 582 O O . ASN A 1 73 ? -10.888 -27.679 15.902 1.00 8.29 70 ASN A O 1
ATOM 587 N N . PHE A 1 74 ? -11.551 -28.298 17.947 1.00 8.96 71 PHE A N 1
ATOM 588 C CA . PHE A 1 74 ? -10.812 -27.200 18.594 1.00 7.72 71 PHE A CA 1
ATOM 589 C C . PHE A 1 74 ? -9.412 -27.691 18.935 1.00 7.82 71 PHE A C 1
ATOM 590 O O . PHE A 1 74 ? -9.249 -28.676 19.680 1.00 8.14 71 PHE A O 1
ATOM 598 N N . ASP A 1 75 ? -8.406 -27.026 18.381 1.00 7.94 72 ASP A N 1
ATOM 599 C CA . ASP A 1 75 ? -7.002 -27.347 18.698 1.00 7.96 72 ASP A CA 1
ATOM 600 C C . ASP A 1 75 ? -6.605 -26.787 20.086 1.00 8.25 72 ASP A C 1
ATOM 601 O O . ASP A 1 75 ? -6.306 -25.588 20.266 1.00 8.78 72 ASP A O 1
ATOM 606 N N . LEU A 1 76 ? -6.633 -27.668 21.077 1.00 8.83 73 LEU A N 1
ATOM 607 C CA . LEU A 1 76 ? -6.416 -27.273 22.456 1.00 9.85 73 LEU A CA 1
ATOM 608 C C . LEU A 1 76 ? -4.993 -26.819 22.743 1.00 9.72 73 LEU A C 1
ATOM 609 O O . LEU A 1 76 ? -4.789 -25.963 23.615 1.00 10.76 73 LEU A O 1
ATOM 614 N N . GLU A 1 77 ? -4.010 -27.351 22.019 1.00 9.68 74 GLU A N 1
ATOM 615 C CA . GLU A 1 77 ? -2.653 -26.808 22.149 1.00 10.08 74 GLU A CA 1
ATOM 616 C C . GLU A 1 77 ? -2.592 -25.350 21.683 1.00 9.20 74 GLU A C 1
ATOM 617 O O . GLU A 1 77 ? -1.995 -24.498 22.359 1.00 8.85 74 GLU A O 1
ATOM 623 N N . SER A 1 78 ? -3.223 -25.071 20.544 1.00 8.31 75 SER A N 1
ATOM 624 C CA . SER A 1 78 ? -3.311 -23.708 20.027 1.00 7.85 75 SER A CA 1
ATOM 625 C C . SER A 1 78 ? -4.077 -22.840 20.999 1.00 7.75 75 SER A C 1
ATOM 626 O O . SER A 1 78 ? -3.635 -21.733 21.288 1.00 7.82 75 SER A O 1
ATOM 629 N N . LEU A 1 79 ? -5.217 -23.334 21.480 1.00 7.45 76 LEU A N 1
ATOM 630 C CA . LEU A 1 79 ? -6.032 -22.586 22.440 1.00 8.07 76 LEU A CA 1
ATOM 631 C C . LEU A 1 79 ? -5.172 -22.199 23.616 1.00 7.78 76 LEU A C 1
ATOM 632 O O . LEU A 1 79 ? -5.187 -21.062 24.068 1.00 8.21 76 LEU A O 1
ATOM 637 N N . ASP A 1 80 ? -4.390 -23.150 24.114 1.00 7.48 77 ASP A N 1
ATOM 638 C CA . ASP A 1 80 ? -3.559 -22.874 25.297 1.00 8.92 77 ASP A CA 1
ATOM 639 C C . ASP A 1 80 ? -2.472 -21.837 24.976 1.00 8.57 77 ASP A C 1
ATOM 640 O O . ASP A 1 80 ? -2.294 -20.876 25.732 1.00 9.65 77 ASP A O 1
ATOM 645 N N . GLU A 1 81 ? -1.799 -21.989 23.831 1.00 8.48 78 GLU A N 1
ATOM 646 C CA . GLU A 1 81 ? -0.730 -21.058 23.448 1.00 9.35 78 GLU A CA 1
ATOM 647 C C . GLU A 1 81 ? -1.270 -19.629 23.236 1.00 8.66 78 GLU A C 1
ATOM 648 O O . GLU A 1 81 ? -0.673 -18.644 23.699 1.00 8.51 78 GLU A O 1
ATOM 654 N N . GLU A 1 82 ? -2.410 -19.520 22.552 1.00 8.66 79 GLU A N 1
ATOM 655 C CA . GLU A 1 82 ? -2.933 -18.191 22.174 1.00 8.93 79 GLU A CA 1
ATOM 656 C C . GLU A 1 82 ? -3.540 -17.497 23.376 1.00 9.04 79 GLU A C 1
ATOM 657 O O . GLU A 1 82 ? -3.460 -16.261 23.495 1.00 8.58 79 GLU A O 1
ATOM 663 N N . THR A 1 83 ? -4.120 -18.274 24.284 1.00 8.28 80 THR A N 1
ATOM 664 C CA . THR A 1 83 ? -4.629 -17.649 25.516 1.00 8.95 80 THR A CA 1
ATOM 665 C C . THR A 1 83 ? -3.503 -17.176 26.465 1.00 9.28 80 THR A C 1
ATOM 666 O O . THR A 1 83 ? -3.672 -16.178 27.163 1.00 7.72 80 THR A O 1
ATOM 670 N N . ASP A 1 84 ? -2.358 -17.854 26.456 1.00 9.89 81 ASP A N 1
ATOM 671 C CA . ASP A 1 84 ? -1.167 -17.339 27.183 1.00 9.98 81 ASP A CA 1
ATOM 672 C C . ASP A 1 84 ? -0.730 -16.035 26.553 1.00 9.69 81 ASP A C 1
ATOM 673 O O . ASP A 1 84 ? -0.439 -15.043 27.253 1.00 8.70 81 ASP A O 1
ATOM 678 N N . TRP A 1 85 ? -0.706 -16.017 25.223 1.00 9.74 82 TRP A N 1
ATOM 679 C CA . TRP A 1 85 ? -0.324 -14.818 24.491 1.00 9.18 82 TRP A CA 1
ATOM 680 C C . TRP A 1 85 ? -1.293 -13.670 24.770 1.00 8.65 82 TRP A C 1
ATOM 681 O O . TRP A 1 85 ? -0.869 -12.553 25.093 1.00 6.82 82 TRP A O 1
ATOM 692 N N . LEU A 1 86 ? -2.598 -13.963 24.686 1.00 8.04 83 LEU A N 1
ATOM 693 C CA . LEU A 1 86 ? -3.599 -12.929 24.869 1.00 9.30 83 LEU A CA 1
ATOM 694 C C . LEU A 1 86 ? -3.609 -12.367 26.301 1.00 8.40 83 LEU A C 1
ATOM 695 O O . LEU A 1 86 ? -3.731 -11.187 26.479 1.00 8.60 83 LEU A O 1
ATOM 700 N N A THR A 1 87 ? -3.488 -13.228 27.305 0.70 9.67 84 THR A N 1
ATOM 701 N N B THR A 1 87 ? -3.461 -13.213 27.317 0.30 9.01 84 THR A N 1
ATOM 702 C CA A THR A 1 87 ? -3.433 -12.724 28.684 0.70 10.23 84 THR A CA 1
ATOM 703 C CA B THR A 1 87 ? -3.433 -12.676 28.689 0.30 9.03 84 THR A CA 1
ATOM 704 C C A THR A 1 87 ? -2.236 -11.768 28.862 0.70 9.48 84 THR A C 1
ATOM 705 C C B THR A 1 87 ? -2.218 -11.768 28.898 0.30 9.09 84 THR A C 1
ATOM 706 O O A THR A 1 87 ? -2.371 -10.703 29.457 0.70 8.85 84 THR A O 1
ATOM 707 O O B THR A 1 87 ? -2.315 -10.748 29.580 0.30 8.85 84 THR A O 1
ATOM 714 N N . ASP A 1 88 ? -1.091 -12.116 28.277 1.00 9.33 85 ASP A N 1
ATOM 715 C CA . ASP A 1 88 ? 0.125 -11.309 28.419 1.00 9.85 85 ASP A CA 1
ATOM 716 C C . ASP A 1 88 ? -0.065 -10.011 27.639 1.00 9.15 85 ASP A C 1
ATOM 717 O O . ASP A 1 88 ? 0.330 -8.943 28.086 1.00 8.55 85 ASP A O 1
ATOM 722 N N . GLU A 1 89 ? -0.717 -10.104 26.485 1.00 8.65 86 GLU A N 1
ATOM 723 C CA . GLU A 1 89 ? -0.975 -8.939 25.663 1.00 7.63 86 GLU A CA 1
ATOM 724 C C . GLU A 1 89 ? -1.944 -7.982 26.348 1.00 7.91 86 GLU A C 1
ATOM 725 O O . GLU A 1 89 ? -1.744 -6.760 26.304 1.00 7.39 86 GLU A O 1
ATOM 731 N N . VAL A 1 90 ? -2.989 -8.515 26.972 1.00 7.05 87 VAL A N 1
ATOM 732 C CA . VAL A 1 90 ? -3.913 -7.681 27.737 1.00 7.21 87 VAL A CA 1
ATOM 733 C C . VAL A 1 90 ? -3.177 -6.923 28.848 1.00 8.11 87 VAL A C 1
ATOM 734 O O . VAL A 1 90 ? -3.386 -5.729 29.013 1.00 7.88 87 VAL A O 1
ATOM 738 N N . SER A 1 91 ? -2.322 -7.615 29.591 1.00 9.21 88 SER A N 1
ATOM 739 C CA . SER A 1 91 ? -1.578 -6.998 30.684 1.00 11.68 88 SER A CA 1
ATOM 740 C C . SER A 1 91 ? -0.652 -5.912 30.150 1.00 12.23 88 SER A C 1
ATOM 741 O O . SER A 1 91 ? -0.522 -4.831 30.759 1.00 12.07 88 SER A O 1
ATOM 744 N N . LEU A 1 92 ? -0.028 -6.181 29.000 1.00 13.03 89 LEU A N 1
ATOM 745 C CA . LEU A 1 92 ? 0.924 -5.216 28.404 1.00 13.07 89 LEU A CA 1
ATOM 746 C C . LEU A 1 92 ? 0.228 -3.957 27.888 1.00 12.63 89 LEU A C 1
ATOM 747 O O . LEU A 1 92 ? 0.725 -2.805 28.053 1.00 11.77 89 LEU A O 1
ATOM 752 N N . LEU A 1 93 ? -0.928 -4.144 27.262 1.00 11.39 90 LEU A N 1
ATOM 753 C CA . LEU A 1 93 ? -1.654 -2.987 26.720 1.00 11.60 90 LEU A CA 1
ATOM 754 C C . LEU A 1 93 ? -2.380 -2.243 27.804 1.00 12.19 90 LEU A C 1
ATOM 755 O O . LEU A 1 93 ? -2.593 -1.023 27.688 1.00 12.40 90 LEU A O 1
ATOM 760 N N . ALA A 1 94 ? -2.761 -2.950 28.867 1.00 12.82 91 ALA A N 1
ATOM 761 C CA . ALA A 1 94 ? -3.391 -2.265 30.038 1.00 14.46 91 ALA A CA 1
ATOM 762 C C . ALA A 1 94 ? -2.360 -1.358 30.714 1.00 15.66 91 ALA A C 1
ATOM 763 O O . ALA A 1 94 ? -2.655 -0.239 31.123 1.00 16.14 91 ALA A O 1
ATOM 765 N N . GLU A 1 95 ? -1.138 -1.870 30.802 1.00 17.96 92 GLU A N 1
ATOM 766 C CA . GLU A 1 95 ? 0.035 -1.107 31.184 1.00 19.78 92 GLU A CA 1
ATOM 767 C C . GLU A 1 95 ? 0.216 0.169 30.345 1.00 20.14 92 GLU A C 1
ATOM 768 O O . GLU A 1 95 ? 0.229 1.294 30.884 1.00 20.41 92 GLU A O 1
ATOM 774 N N . LYS A 1 96 ? 0.345 -0.016 29.037 1.00 19.46 93 LYS A N 1
ATOM 775 C CA . LYS A 1 96 ? 0.510 1.083 28.074 1.00 19.79 93 LYS A CA 1
ATOM 776 C C . LYS A 1 96 ? -0.607 2.122 28.151 1.00 19.87 93 LYS A C 1
ATOM 777 O O . LYS A 1 96 ? -0.349 3.321 27.990 1.00 19.52 93 LYS A O 1
ATOM 783 N N . HIS A 1 97 ? -1.848 1.686 28.376 1.00 18.70 94 HIS A N 1
ATOM 784 C CA . HIS A 1 97 ? -2.975 2.618 28.331 1.00 18.16 94 HIS A CA 1
ATOM 785 C C . HIS A 1 97 ? -3.572 2.943 29.712 1.00 18.12 94 HIS A C 1
ATOM 786 O O . HIS A 1 97 ? -4.647 3.529 29.806 1.00 18.56 94 HIS A O 1
ATOM 793 N N . ASP A 1 98 ? -2.867 2.563 30.773 1.00 18.10 95 ASP A N 1
ATOM 794 C CA . ASP A 1 98 ? -3.327 2.804 32.154 1.00 18.96 95 ASP A CA 1
ATOM 795 C C . ASP A 1 98 ? -4.700 2.264 32.484 1.00 18.44 95 ASP A C 1
ATOM 796 O O . ASP A 1 98 ? -5.519 2.967 33.073 1.00 16.95 95 ASP A O 1
ATOM 801 N N . LEU A 1 99 ? -4.944 1.017 32.094 1.00 17.16 96 LEU A N 1
ATOM 802 C CA . LEU A 1 99 ? -6.210 0.362 32.371 1.00 16.03 96 LEU A CA 1
ATOM 803 C C . LEU A 1 99 ? -5.975 -0.633 33.499 1.00 16.15 96 LEU A C 1
ATOM 804 O O . LEU A 1 99 ? -4.878 -1.159 33.653 1.00 16.51 96 LEU A O 1
ATOM 809 N N . ASP A 1 100 ? -7.015 -0.864 34.290 1.00 16.08 97 ASP A N 1
ATOM 810 C CA . ASP A 1 100 ? -7.014 -1.839 35.383 1.00 16.40 97 ASP A CA 1
ATOM 811 C C . ASP A 1 100 ? -7.701 -3.132 34.939 1.00 14.83 97 ASP A C 1
ATOM 812 O O . ASP A 1 100 ? -8.901 -3.140 34.703 1.00 13.08 97 ASP A O 1
ATOM 817 N N . VAL A 1 101 ? -6.919 -4.201 34.830 1.00 14.46 98 VAL A N 1
ATOM 818 C CA . VAL A 1 101 ? -7.405 -5.493 34.359 1.00 14.39 98 VAL A CA 1
ATOM 819 C C . VAL A 1 101 ? -8.482 -6.041 35.304 1.00 14.13 98 VAL A C 1
ATOM 820 O O . VAL A 1 101 ? -9.492 -6.590 34.845 1.00 13.68 98 VAL A O 1
ATOM 824 N N . HIS A 1 102 ? -8.311 -5.843 36.615 1.00 13.35 99 HIS A N 1
ATOM 825 C CA . HIS A 1 102 ? -9.313 -6.340 37.576 1.00 14.04 99 HIS A CA 1
ATOM 826 C C . HIS A 1 102 ? -10.704 -5.671 37.430 1.00 13.44 99 HIS A C 1
ATOM 827 O O . HIS A 1 102 ? -11.679 -6.141 38.013 1.00 13.13 99 HIS A O 1
ATOM 834 N N . LYS A 1 103 ? -10.772 -4.552 36.708 1.00 12.96 100 LYS A N 1
ATOM 835 C CA . LYS A 1 103 ? -12.045 -3.860 36.472 1.00 13.97 100 LYS A CA 1
ATOM 836 C C . LYS A 1 103 ? -12.631 -4.220 35.104 1.00 12.46 100 LYS A C 1
ATOM 837 O O . LYS A 1 103 ? -13.753 -3.837 34.778 1.00 11.32 100 LYS A O 1
ATOM 843 N N . MET A 1 104 ? -11.847 -4.941 34.308 1.00 10.91 101 MET A N 1
ATOM 844 C CA . MET A 1 104 ? -12.174 -5.215 32.922 1.00 10.71 101 MET A CA 1
ATOM 845 C C . MET A 1 104 ? -13.467 -6.021 32.710 1.00 8.28 101 MET A C 1
ATOM 846 O O . MET A 1 104 ? -13.759 -7.010 33.409 1.00 7.68 101 MET A O 1
ATOM 851 N N . ILE A 1 105 ? -14.239 -5.567 31.725 1.00 7.31 102 ILE A N 1
ATOM 852 C CA . ILE A 1 105 ? -15.467 -6.232 31.306 1.00 7.00 102 ILE A CA 1
ATOM 853 C C . ILE A 1 105 ? -15.168 -6.779 29.915 1.00 6.33 102 ILE A C 1
ATOM 854 O O . ILE A 1 105 ? -14.936 -6.013 28.996 1.00 5.80 102 ILE A O 1
ATOM 859 N N . ALA A 1 106 ? -15.134 -8.100 29.786 1.00 6.46 103 ALA A N 1
ATOM 860 C CA . ALA A 1 106 ? -14.940 -8.726 28.475 1.00 5.63 103 ALA A CA 1
ATOM 861 C C . ALA A 1 106 ? -16.255 -8.799 27.774 1.00 5.86 103 ALA A C 1
ATOM 862 O O . ALA A 1 106 ? -17.267 -9.207 28.377 1.00 5.79 103 ALA A O 1
ATOM 864 N N . ILE A 1 107 ? -16.237 -8.380 26.505 1.00 4.72 104 ILE A N 1
ATOM 865 C CA . ILE A 1 107 ? -17.403 -8.459 25.615 1.00 4.76 104 ILE A CA 1
ATOM 866 C C . ILE A 1 107 ? -16.935 -9.201 24.375 1.00 4.49 104 ILE A C 1
ATOM 867 O O . ILE A 1 107 ? -16.064 -8.721 23.649 1.00 4.61 104 ILE A O 1
ATOM 872 N N . GLY A 1 108 ? -17.471 -10.397 24.158 1.00 4.82 105 GLY A N 1
ATOM 873 C CA . GLY A 1 108 ? -17.033 -11.219 23.040 1.00 5.23 105 GLY A CA 1
ATOM 874 C C . GLY A 1 108 ? -18.221 -11.737 22.274 1.00 5.31 105 GLY A C 1
ATOM 875 O O . GLY A 1 108 ? -19.351 -11.840 22.804 1.00 5.41 105 GLY A O 1
ATOM 876 N N . TYR A 1 109 ? -17.977 -12.094 21.027 1.00 5.97 106 TYR A N 1
ATOM 877 C CA . TYR A 1 109 ? -19.012 -12.692 20.205 1.00 6.32 106 TYR A CA 1
ATOM 878 C C . TYR A 1 109 ? -18.423 -13.972 19.597 1.00 6.18 106 TYR A C 1
ATOM 879 O O . TYR A 1 109 ? -17.358 -13.919 18.990 1.00 5.77 106 TYR A O 1
ATOM 888 N N . SER A 1 110 ? -19.106 -15.100 19.795 1.00 6.00 107 SER A N 1
ATOM 889 C CA . SER A 1 110 ? -18.707 -16.392 19.180 1.00 7.54 107 SER A CA 1
ATOM 890 C C . SER A 1 110 ? -17.251 -16.776 19.510 1.00 6.41 107 SER A C 1
ATOM 891 O O . SER A 1 110 ? -16.894 -16.878 20.681 1.00 6.03 107 SER A O 1
ATOM 894 N N . ASN A 1 111 ? -16.380 -16.933 18.506 1.00 7.51 108 ASN A N 1
ATOM 895 C CA . ASN A 1 111 ? -14.951 -17.231 18.800 1.00 7.20 108 ASN A CA 1
ATOM 896 C C . ASN A 1 111 ? -14.335 -16.395 19.949 1.00 6.33 108 ASN A C 1
ATOM 897 O O . ASN A 1 111 ? -13.769 -16.954 20.908 1.00 4.79 108 ASN A O 1
ATOM 902 N N . GLY A 1 112 ? -14.446 -15.062 19.875 1.00 6.03 109 GLY A N 1
ATOM 903 C CA . GLY A 1 112 ? -13.910 -14.202 20.971 1.00 5.03 109 GLY A CA 1
ATOM 904 C C . GLY A 1 112 ? -14.552 -14.470 22.347 1.00 6.64 109 GLY A C 1
ATOM 905 O O . GLY A 1 112 ? -13.878 -14.461 23.376 1.00 6.76 109 GLY A O 1
ATOM 906 N N . ALA A 1 113 ? -15.861 -14.700 22.365 1.00 5.06 110 ALA A N 1
ATOM 907 C CA . ALA A 1 113 ? -16.594 -14.982 23.603 1.00 5.45 110 ALA A CA 1
ATOM 908 C C . ALA A 1 113 ? -16.073 -16.291 24.236 1.00 6.86 110 ALA A C 1
ATOM 909 O O . ALA A 1 113 ? -15.890 -16.389 25.454 1.00 6.79 110 ALA A O 1
ATOM 911 N N . ASN A 1 114 ? -15.814 -17.281 23.387 1.00 5.75 111 ASN A N 1
ATOM 912 C CA . ASN A 1 114 ? -15.323 -18.596 23.806 1.00 6.28 111 ASN A CA 1
ATOM 913 C C . ASN A 1 114 ? -13.972 -18.522 24.467 1.00 6.30 111 ASN A C 1
ATOM 914 O O . ASN A 1 114 ? -13.723 -19.198 25.487 1.00 6.07 111 ASN A O 1
ATOM 919 N N A VAL A 1 115 ? -13.120 -17.676 23.898 0.50 5.87 112 VAL A N 1
ATOM 920 N N B VAL A 1 115 ? -13.079 -17.712 23.904 0.50 6.31 112 VAL A N 1
ATOM 921 C CA A VAL A 1 115 ? -11.762 -17.473 24.366 0.50 5.96 112 VAL A CA 1
ATOM 922 C CA B VAL A 1 115 ? -11.752 -17.581 24.487 0.50 6.82 112 VAL A CA 1
ATOM 923 C C A VAL A 1 115 ? -11.754 -16.736 25.704 0.50 6.65 112 VAL A C 1
ATOM 924 C C B VAL A 1 115 ? -11.811 -16.790 25.791 0.50 7.08 112 VAL A C 1
ATOM 925 O O A VAL A 1 115 ? -11.003 -17.114 26.627 0.50 6.60 112 VAL A O 1
ATOM 926 O O B VAL A 1 115 ? -11.142 -17.167 26.772 0.50 6.94 112 VAL A O 1
ATOM 933 N N . ALA A 1 116 ? -12.605 -15.712 25.812 1.00 6.47 113 ALA A N 1
ATOM 934 C CA . ALA A 1 116 ? -12.786 -14.942 27.082 1.00 7.25 113 ALA A CA 1
ATOM 935 C C . ALA A 1 116 ? -13.260 -15.859 28.225 1.00 6.98 113 ALA A C 1
ATOM 936 O O . ALA A 1 116 ? -12.744 -15.824 29.368 1.00 6.49 113 ALA A O 1
ATOM 938 N N . LEU A 1 117 ? -14.257 -16.666 27.894 1.00 6.43 114 LEU A N 1
ATOM 939 C CA . LEU A 1 117 ? -14.852 -17.600 28.838 1.00 6.71 114 LEU A CA 1
ATOM 940 C C . LEU A 1 117 ? -13.864 -18.670 29.273 1.00 6.29 114 LEU A C 1
ATOM 941 O O . LEU A 1 117 ? -13.785 -19.033 30.448 1.00 5.90 114 LEU A O 1
ATOM 946 N N . ASN A 1 118 ? -13.073 -19.147 28.322 1.00 5.41 115 ASN A N 1
ATOM 947 C CA . ASN A 1 118 ? -12.036 -20.116 28.657 1.00 6.46 115 ASN A CA 1
ATOM 948 C C . ASN A 1 118 ? -10.915 -19.536 29.546 1.00 7.06 115 ASN A C 1
ATOM 949 O O . ASN A 1 118 ? -10.527 -20.165 30.532 1.00 6.44 115 ASN A O 1
ATOM 954 N N . MET A 1 119 ? -10.417 -18.341 29.209 1.00 8.29 116 MET A N 1
ATOM 955 C CA . MET A 1 119 ? -9.424 -17.638 30.035 1.00 9.52 116 MET A CA 1
ATOM 956 C C . MET A 1 119 ? -9.903 -17.415 31.475 1.00 9.90 116 MET A C 1
ATOM 957 O O . MET A 1 119 ? -9.128 -17.569 32.424 1.00 10.89 116 MET A O 1
ATOM 962 N N . PHE A 1 120 ? -11.174 -17.065 31.605 1.00 8.86 117 PHE A N 1
ATOM 963 C CA . PHE A 1 120 ? -11.810 -16.756 32.897 1.00 9.46 117 PHE A CA 1
ATOM 964 C C . PHE A 1 120 ? -11.832 -18.038 33.726 1.00 9.75 117 PHE A C 1
ATOM 965 O O . PHE A 1 120 ? -11.398 -18.057 34.906 1.00 9.31 117 PHE A O 1
ATOM 973 N N . LEU A 1 121 ? -12.324 -19.106 33.103 1.00 9.47 118 LEU A N 1
ATOM 974 C CA . LEU A 1 121 ? -12.477 -20.404 33.771 1.00 11.32 118 LEU A CA 1
ATOM 975 C C . LEU A 1 121 ? -11.132 -21.079 34.092 1.00 12.12 118 LEU A C 1
ATOM 976 O O . LEU A 1 121 ? -11.033 -21.849 35.056 1.00 13.25 118 LEU A O 1
ATOM 981 N N . ARG A 1 122 ? -10.115 -20.798 33.280 1.00 12.06 119 ARG A N 1
ATOM 982 C CA . ARG A 1 122 ? -8.776 -21.304 33.514 1.00 12.23 119 ARG A CA 1
ATOM 983 C C . ARG A 1 122 ? -8.021 -20.434 34.503 1.00 12.36 119 ARG A C 1
ATOM 984 O O . ARG A 1 122 ? -6.888 -20.780 34.858 1.00 13.22 119 ARG A O 1
ATOM 992 N N . GLY A 1 123 ? -8.596 -19.284 34.886 1.00 11.64 120 GLY A N 1
ATOM 993 C CA . GLY A 1 123 ? -7.929 -18.324 35.794 1.00 12.02 120 GLY A CA 1
ATOM 994 C C . GLY A 1 123 ?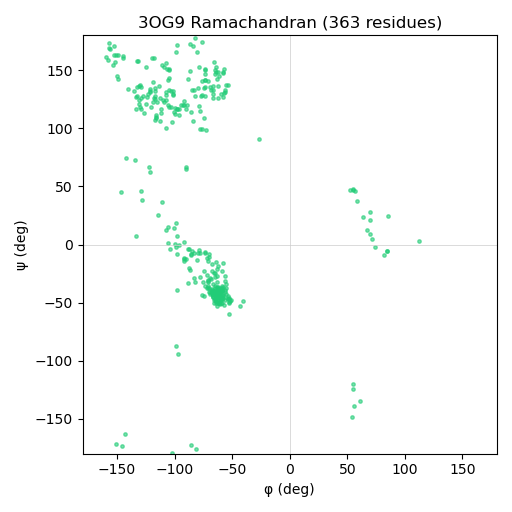 -6.723 -17.595 35.202 1.00 12.95 120 GLY A C 1
ATOM 995 O O . GLY A 1 123 ? -5.818 -17.182 35.931 1.00 12.78 120 GLY A O 1
ATOM 996 N N . LYS A 1 124 ? -6.709 -17.422 33.883 1.00 12.21 121 LYS A N 1
ATOM 997 C CA . LYS A 1 124 ? -5.609 -16.718 33.227 1.00 12.67 121 LYS A CA 1
ATOM 998 C C . LYS A 1 124 ? -5.793 -15.194 33.262 1.00 12.87 121 LYS A C 1
ATOM 999 O O . LYS A 1 124 ? -4.799 -14.449 33.248 1.00 13.51 121 LYS A O 1
ATOM 1005 N N . ILE A 1 125 ? -7.046 -14.735 33.299 1.00 12.81 122 ILE A N 1
ATOM 1006 C CA . ILE A 1 125 ? -7.368 -13.307 33.469 1.00 13.07 122 ILE A CA 1
ATOM 1007 C C . ILE A 1 125 ? -8.498 -13.157 34.509 1.00 13.34 122 ILE A C 1
ATOM 1008 O O . ILE A 1 125 ? -9.517 -13.841 34.439 1.00 13.44 122 ILE A O 1
ATOM 1013 N N . ASN A 1 126 ? -8.299 -12.245 35.455 1.00 13.22 123 ASN A N 1
ATOM 1014 C CA . ASN A 1 126 ? -9.306 -11.917 36.460 1.00 13.65 123 ASN A CA 1
ATOM 1015 C C . ASN A 1 126 ? -10.235 -10.780 35.990 1.00 12.97 123 ASN A C 1
ATOM 1016 O O . ASN A 1 126 ? -10.238 -9.675 36.569 1.00 12.85 123 ASN A O 1
ATOM 1021 N N . PHE A 1 127 ? -11.017 -11.047 34.940 1.00 11.39 124 PHE A N 1
ATOM 1022 C CA . PHE A 1 127 ? -12.059 -10.090 34.513 1.00 10.60 124 PHE A CA 1
ATOM 1023 C C . PHE A 1 127 ? -13.043 -9.816 35.659 1.00 9.27 124 PHE A C 1
ATOM 1024 O O . PHE A 1 127 ? -13.359 -10.708 36.462 1.00 10.30 124 PHE A O 1
ATOM 1032 N N . ASP A 1 128 ? -13.570 -8.602 35.696 1.00 9.33 125 ASP A N 1
ATOM 1033 C CA . ASP A 1 128 ? -14.621 -8.290 36.658 1.00 9.77 125 ASP A CA 1
ATOM 1034 C C . ASP A 1 128 ? -15.962 -8.912 36.232 1.00 8.66 125 ASP A C 1
ATOM 1035 O O . ASP A 1 128 ? -16.692 -9.480 37.064 1.00 7.24 125 ASP A O 1
ATOM 1040 N N . LYS A 1 129 ? -16.276 -8.784 34.934 1.00 6.98 126 LYS A N 1
ATOM 1041 C CA . LYS A 1 129 ? -17.520 -9.325 34.346 1.00 7.46 126 LYS A CA 1
ATOM 1042 C C . LYS A 1 129 ? -17.248 -9.818 32.937 1.00 7.45 126 LYS A C 1
ATOM 1043 O O . LYS A 1 129 ? -16.251 -9.414 32.325 1.00 7.11 126 LYS A O 1
ATOM 1049 N N . ILE A 1 130 ? -18.139 -10.683 32.430 1.00 7.23 127 ILE A N 1
ATOM 1050 C CA . ILE A 1 130 ? -18.087 -11.130 31.032 1.00 6.76 127 ILE A CA 1
ATOM 1051 C C . ILE A 1 130 ? -19.472 -11.038 30.407 1.00 6.64 127 ILE A C 1
ATOM 1052 O O . ILE A 1 130 ? -20.466 -11.408 31.016 1.00 6.52 127 ILE A O 1
ATOM 1057 N N . ILE A 1 131 ? -19.523 -10.517 29.188 1.00 6.52 128 ILE A N 1
ATOM 1058 C CA . ILE A 1 131 ? -20.709 -10.545 28.360 1.00 5.59 128 ILE A CA 1
ATOM 1059 C C . ILE A 1 131 ? -20.300 -11.400 27.172 1.00 6.03 128 ILE A C 1
ATOM 1060 O O . ILE A 1 131 ? -19.433 -10.994 26.371 1.00 5.40 128 ILE A O 1
ATOM 1065 N N . ALA A 1 132 ? -20.898 -12.593 27.067 1.00 5.33 129 ALA A N 1
ATOM 1066 C CA . ALA A 1 132 ? -20.525 -13.552 25.996 1.00 5.11 129 ALA A CA 1
ATOM 1067 C C . ALA A 1 132 ? -21.714 -13.779 25.085 1.00 4.92 129 ALA A C 1
ATOM 1068 O O . ALA A 1 132 ? -22.676 -14.404 25.504 1.00 7.08 129 ALA A O 1
ATOM 1070 N N . PHE A 1 133 ? -21.663 -13.275 23.857 1.00 5.25 130 PHE A N 1
ATOM 1071 C CA . PHE A 1 133 ? -22.731 -13.540 22.886 1.00 5.36 130 PHE A CA 1
ATOM 1072 C C . PHE A 1 133 ? -22.462 -14.796 22.097 1.00 5.64 130 PHE A C 1
ATOM 1073 O O . PHE A 1 133 ? -21.430 -14.904 21.418 1.00 5.21 130 PHE A O 1
ATOM 1081 N N . HIS A 1 134 ? -23.383 -15.749 22.207 1.00 5.61 131 HIS A N 1
ATOM 1082 C CA . HIS A 1 134 ? -23.301 -17.032 21.503 1.00 6.38 131 HIS A CA 1
ATOM 1083 C C . HIS A 1 134 ? -21.999 -17.791 21.748 1.00 6.37 131 HIS A C 1
ATOM 1084 O O . HIS A 1 134 ? -21.357 -18.310 20.810 1.00 5.39 131 HIS A O 1
ATOM 1091 N N . GLY A 1 135 ? -21.654 -17.876 23.034 1.00 7.19 132 GLY A N 1
ATOM 1092 C CA . GLY A 1 135 ? -20.500 -18.618 23.487 1.00 7.26 132 GLY A CA 1
ATOM 1093 C C . GLY A 1 135 ? -20.812 -20.096 23.740 1.00 7.83 132 GLY A C 1
ATOM 1094 O O . GLY A 1 135 ? -21.989 -20.547 23.737 1.00 7.20 132 GLY A O 1
ATOM 1095 N N . MET A 1 136 ? -19.743 -20.855 24.003 1.00 7.11 133 MET A N 1
ATOM 1096 C CA . MET A 1 136 ? -19.845 -22.277 24.222 1.00 7.57 133 MET A CA 1
ATOM 1097 C C . MET A 1 136 ? -18.673 -22.767 25.031 1.00 7.21 133 MET A C 1
ATOM 1098 O O . MET A 1 136 ? -17.694 -22.047 25.205 1.00 5.78 133 MET A O 1
ATOM 1103 N N . GLN A 1 137 ? -18.771 -24.012 25.517 1.00 6.18 134 GLN A N 1
ATOM 1104 C CA . GLN A 1 137 ? -17.623 -24.663 26.146 1.00 7.22 134 GLN A CA 1
ATOM 1105 C C . GLN A 1 137 ? -16.626 -25.168 25.071 1.00 7.86 134 GLN A C 1
ATOM 1106 O O . GLN A 1 137 ? -17.023 -25.888 24.161 1.00 9.12 134 GLN A O 1
ATOM 1112 N N . LEU A 1 138 ? -15.346 -24.814 25.193 1.00 8.17 135 LEU A N 1
ATOM 1113 C CA . LEU A 1 138 ? -14.293 -25.298 24.287 1.00 9.40 135 LEU A CA 1
ATOM 1114 C C . LEU A 1 138 ? -13.646 -26.639 24.729 1.00 10.63 135 LEU A C 1
ATOM 1115 O O . LEU A 1 138 ? -13.228 -27.437 23.890 1.00 10.14 135 LEU A O 1
ATOM 1120 N N . GLU A 1 139 ? -13.551 -26.853 26.041 1.00 11.41 136 GLU A N 1
ATOM 1121 C CA . GLU A 1 139 ? -12.918 -28.032 26.596 1.00 13.79 136 GLU A CA 1
ATOM 1122 C C . GLU A 1 139 ? -13.490 -28.346 27.987 1.00 15.84 136 GLU A C 1
ATOM 1123 O O . GLU A 1 139 ? -13.996 -27.456 28.693 1.00 14.96 136 GLU A O 1
ATOM 1129 N N . ASP A 1 140 ? -13.413 -29.612 28.379 1.00 17.11 137 ASP A N 1
ATOM 1130 C CA . ASP A 1 140 ? -13.778 -30.007 29.738 1.00 19.83 137 ASP A CA 1
ATOM 1131 C C . ASP A 1 140 ? -12.470 -30.191 30.513 1.00 20.63 137 ASP A C 1
ATOM 1132 O O . ASP A 1 140 ? -11.533 -30.828 30.010 1.00 20.34 137 ASP A O 1
ATOM 1137 N N . PHE A 1 141 ? -12.387 -29.609 31.711 1.00 20.90 138 PHE A N 1
ATOM 1138 C CA . PHE A 1 141 ? -11.190 -29.700 32.557 1.00 22.44 138 PHE A CA 1
ATOM 1139 C C . PHE A 1 141 ? -11.545 -29.467 34.024 1.00 23.85 138 PHE A C 1
ATOM 1140 O O . PHE A 1 141 ? -12.677 -29.135 34.328 1.00 23.74 138 PHE A O 1
ATOM 1148 N N . GLU A 1 142 ? -10.570 -29.659 34.916 1.00 26.47 139 GLU A N 1
ATOM 1149 C CA . GLU A 1 142 ? -10.731 -29.344 36.344 1.00 28.69 139 GLU A CA 1
ATOM 1150 C C . GLU A 1 142 ? -10.451 -27.861 36.592 1.00 28.98 139 GLU A C 1
ATOM 1151 O O . GLU A 1 142 ? -9.291 -27.412 36.519 1.00 29.46 139 GLU A O 1
ATOM 1157 N N . GLN A 1 143 ? -11.520 -27.105 36.844 1.00 29.98 140 GLN A N 1
ATOM 1158 C CA . GLN A 1 143 ? -11.422 -25.675 37.170 1.00 30.71 140 GLN A CA 1
ATOM 1159 C C . GLN A 1 143 ? -11.006 -25.544 38.623 1.00 30.64 140 GLN A C 1
ATOM 1160 O O . GLN A 1 143 ? -11.717 -26.001 39.502 1.00 30.23 140 GLN A O 1
ATOM 1166 N N . THR A 1 144 ? -9.856 -24.919 38.865 1.00 30.25 141 THR A N 1
ATOM 1167 C CA . THR A 1 144 ? -9.433 -24.576 40.223 1.00 29.67 141 THR A CA 1
ATOM 1168 C C . THR A 1 144 ? -9.598 -23.075 40.414 1.00 28.40 141 THR A C 1
ATOM 1169 O O . THR A 1 144 ? -8.761 -22.433 41.081 1.00 29.21 141 THR A O 1
ATOM 1173 N N A VAL A 1 145 ? -10.612 -22.503 39.761 0.50 27.24 142 VAL A N 1
ATOM 1174 N N B VAL A 1 145 ? -10.671 -22.514 39.866 0.50 27.33 142 VAL A N 1
ATOM 1175 C CA A VAL A 1 145 ? -10.964 -21.110 39.998 0.50 25.77 142 VAL A CA 1
ATOM 1176 C CA B VAL A 1 145 ? -10.890 -21.082 39.976 0.50 25.98 142 VAL A CA 1
ATOM 1177 C C A VAL A 1 145 ? -12.177 -21.027 40.883 0.50 24.85 142 VAL A C 1
ATOM 1178 C C B VAL A 1 145 ? -12.222 -20.803 40.659 0.50 25.01 142 VAL A C 1
ATOM 1179 O O A VAL A 1 145 ? -13.088 -21.835 40.807 0.50 25.03 142 VAL A O 1
ATOM 1180 O O B VAL A 1 145 ? -13.269 -21.277 40.220 0.50 25.12 142 VAL A O 1
ATOM 1187 N N . GLN A 1 146 ? -12.160 -20.033 41.739 1.00 24.06 143 GLN A N 1
ATOM 1188 C CA . GLN A 1 146 ? -13.327 -19.684 42.504 1.00 23.34 143 GLN A CA 1
ATOM 1189 C C . GLN A 1 146 ? -13.733 -18.326 41.970 1.00 20.43 143 GLN A C 1
ATOM 1190 O O . GLN A 1 146 ? -12.924 -17.387 41.921 1.00 20.08 143 GLN A O 1
ATOM 1196 N N . LEU A 1 147 ? -14.971 -18.249 41.519 1.00 17.45 144 LEU A N 1
ATOM 1197 C CA . LEU A 1 147 ? -15.499 -17.039 40.891 1.00 14.56 144 LEU A CA 1
ATOM 1198 C C . LEU A 1 147 ? -16.817 -16.643 41.566 1.00 13.94 144 LEU A C 1
ATOM 1199 O O . LEU A 1 147 ? -17.742 -16.162 40.910 1.00 11.06 144 LEU A O 1
ATOM 1204 N N . ASP A 1 148 ? -16.870 -16.806 42.884 1.00 12.72 145 ASP A N 1
ATOM 1205 C CA . ASP A 1 148 ? -18.154 -16.777 43.611 1.00 13.53 145 ASP A CA 1
ATOM 1206 C C . ASP A 1 148 ? -18.853 -15.420 43.561 1.00 12.66 145 ASP A C 1
ATOM 1207 O O . ASP A 1 148 ? -20.070 -15.359 43.683 1.00 12.56 145 ASP A O 1
ATOM 1212 N N . ASP A 1 149 ? -18.098 -14.339 43.357 1.00 12.56 146 ASP A N 1
ATOM 1213 C CA . ASP A 1 149 ? -18.674 -12.982 43.391 1.00 11.99 146 ASP A CA 1
ATOM 1214 C C . ASP A 1 149 ? -18.988 -12.417 41.984 1.00 11.46 146 ASP A C 1
ATOM 1215 O O . ASP A 1 149 ? -19.481 -11.301 41.866 1.00 10.86 146 ASP A O 1
ATOM 1220 N N . LYS A 1 150 ? -18.666 -13.180 40.935 1.00 9.81 147 LYS A N 1
ATOM 1221 C CA . LYS A 1 150 ? -18.642 -12.661 39.571 1.00 8.56 147 LYS A CA 1
ATOM 1222 C C . LYS A 1 150 ? -20.004 -12.725 38.882 1.00 8.31 147 LYS A C 1
ATOM 1223 O O . LYS A 1 150 ? -20.824 -13.611 39.177 1.00 9.17 147 LYS A O 1
ATOM 1229 N N . HIS A 1 151 ? -20.241 -11.772 37.982 1.00 7.37 148 HIS A N 1
ATOM 1230 C CA . HIS A 1 151 ? -21.477 -11.696 37.225 1.00 7.29 148 HIS A CA 1
ATOM 1231 C C . HIS A 1 151 ? -21.152 -11.864 35.750 1.00 5.86 148 HIS A C 1
ATOM 1232 O O . HIS A 1 151 ? -20.185 -11.294 35.240 1.00 6.85 148 HIS A O 1
ATOM 1239 N N . VAL A 1 152 ? -21.935 -12.690 35.072 1.00 3.71 149 VAL A N 1
ATOM 1240 C CA . VAL A 1 152 ? -21.617 -13.054 33.695 1.00 4.29 149 VAL A CA 1
ATOM 1241 C C . VAL A 1 152 ? -22.936 -13.091 32.921 1.00 3.88 149 VAL A C 1
ATOM 1242 O O . VAL A 1 152 ? -23.929 -13.646 33.422 1.00 5.00 149 VAL A O 1
ATOM 1246 N N . PHE A 1 153 ? -22.949 -12.490 31.735 1.00 3.58 150 PHE A N 1
ATOM 1247 C CA . PHE A 1 153 ? -24.130 -12.493 30.829 1.00 3.94 150 PHE A CA 1
ATOM 1248 C C . PHE A 1 153 ? -23.829 -13.418 29.644 1.00 3.88 150 PHE A C 1
ATOM 1249 O O . PHE A 1 153 ? -22.734 -13.311 29.062 1.00 4.05 150 PHE A O 1
ATOM 1257 N N . LEU A 1 154 ? -24.762 -14.333 29.320 1.00 4.74 151 LEU A N 1
ATOM 1258 C CA . LEU A 1 154 ? -24.605 -15.262 28.211 1.00 4.38 151 LEU A CA 1
ATOM 1259 C C . LEU A 1 154 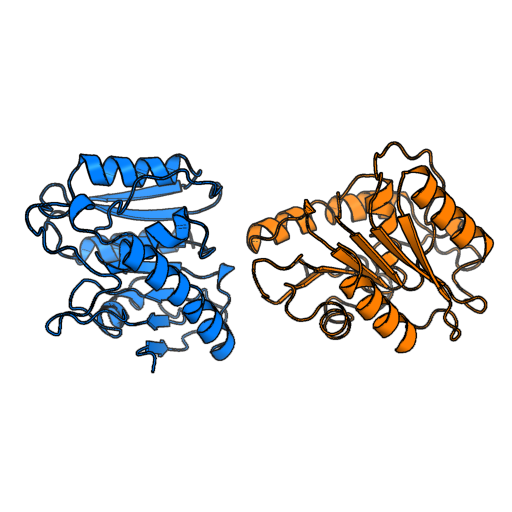? -25.833 -15.231 27.356 1.00 5.44 151 LEU A C 1
ATOM 1260 O O . LEU A 1 154 ? -26.963 -15.268 27.880 1.00 6.71 151 LEU A O 1
ATOM 1265 N N . SER A 1 155 ? -25.640 -15.225 26.045 1.00 4.88 152 SER A N 1
ATOM 1266 C CA . SER A 1 155 ? -26.806 -15.453 25.156 1.00 4.83 152 SER A CA 1
ATOM 1267 C C . SER A 1 155 ? -26.713 -16.838 24.528 1.00 5.61 152 SER A C 1
ATOM 126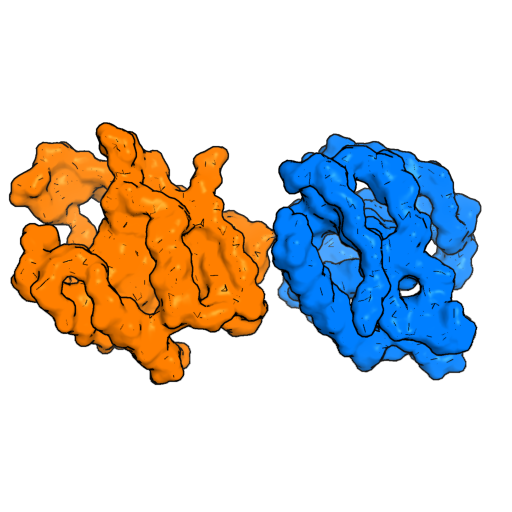8 O O . SER A 1 155 ? -25.618 -17.370 24.368 1.00 4.59 152 SER A O 1
ATOM 1271 N N . TYR A 1 156 ? -27.877 -17.376 24.129 1.00 6.19 153 TYR A N 1
ATOM 1272 C CA . TYR A 1 156 ? -27.955 -18.654 23.477 1.00 7.52 153 TYR A CA 1
ATOM 1273 C C . TYR A 1 156 ? -29.174 -18.595 22.542 1.00 8.52 153 TYR A C 1
ATOM 1274 O O . TYR A 1 156 ? -30.165 -17.939 22.875 1.00 8.72 153 TYR A O 1
ATOM 1283 N N . ALA A 1 157 ? -29.104 -19.241 21.379 1.00 7.99 154 ALA A N 1
ATOM 1284 C CA . ALA A 1 157 ? -30.340 -19.468 20.608 1.00 9.65 154 ALA A CA 1
ATOM 1285 C C . ALA A 1 157 ? -30.576 -20.973 20.443 1.00 10.75 154 ALA A C 1
ATOM 1286 O O . ALA A 1 157 ? -29.633 -21.700 20.177 1.00 9.30 154 ALA A O 1
ATOM 1288 N N . PRO A 1 158 ? -31.822 -21.457 20.552 1.00 12.98 155 PRO A N 1
ATOM 1289 C CA . PRO A 1 158 ? -32.002 -22.915 20.443 1.00 14.25 155 PRO A CA 1
ATOM 1290 C C . PRO A 1 158 ? -31.980 -23.379 18.966 1.00 16.01 155 PRO A C 1
ATOM 1291 O O . PRO A 1 158 ? -31.970 -24.588 18.702 1.00 16.79 155 PRO A O 1
ATOM 1295 N N . ASN A 1 159 ? -31.953 -22.453 18.021 1.00 15.31 156 ASN A N 1
ATOM 1296 C CA . ASN A 1 159 ? -31.732 -22.799 16.626 1.00 17.18 156 ASN A CA 1
ATOM 1297 C C . ASN A 1 159 ? -30.293 -22.542 16.149 1.00 17.41 156 ASN A C 1
ATOM 1298 O O . ASN A 1 159 ? -30.008 -22.563 14.944 1.00 17.81 156 ASN A O 1
ATOM 1303 N N . ASP A 1 160 ? -29.378 -22.329 17.098 1.00 17.41 157 ASP A N 1
ATOM 1304 C CA . ASP A 1 160 ? -27.970 -22.189 16.766 1.00 17.39 157 ASP A CA 1
ATOM 1305 C C . ASP A 1 160 ? -27.381 -23.550 16.423 1.00 19.10 157 ASP A C 1
ATOM 1306 O O . ASP A 1 160 ? -27.197 -24.389 17.302 1.00 19.97 157 ASP A O 1
ATOM 1311 N N . MET A 1 161 ? -27.066 -23.771 15.144 1.00 20.27 158 MET A N 1
ATOM 1312 C CA . MET A 1 161 ? -26.485 -25.041 14.707 1.00 20.19 158 MET A CA 1
ATOM 1313 C C . MET A 1 161 ? -25.085 -25.221 15.312 1.00 20.47 158 MET A C 1
ATOM 1314 O O . MET A 1 161 ? -24.610 -26.348 15.486 1.00 22.20 158 MET A O 1
ATOM 1319 N N . ILE A 1 162 ? -24.434 -24.115 15.649 1.00 19.14 159 ILE A N 1
ATOM 1320 C CA . ILE A 1 162 ? -23.041 -24.146 16.063 1.00 17.92 159 ILE A CA 1
ATOM 1321 C C . ILE A 1 162 ? -22.862 -24.521 17.529 1.00 16.94 159 ILE A C 1
ATOM 1322 O O . ILE A 1 162 ? -21.862 -25.160 17.891 1.00 16.60 159 ILE A O 1
ATOM 1327 N N . VAL A 1 163 ? -23.822 -24.137 18.373 1.00 13.98 160 VAL A N 1
ATOM 1328 C CA . VAL A 1 163 ? -23.716 -24.416 19.788 1.00 13.06 160 VAL A CA 1
ATOM 1329 C C . VAL A 1 163 ? -24.801 -25.433 20.171 1.00 12.95 160 VAL A C 1
ATOM 1330 O O . VAL A 1 163 ? -25.972 -25.079 20.250 1.00 11.74 160 VAL A O 1
ATOM 1334 N N . PRO A 1 164 ? -24.405 -26.689 20.415 1.00 13.83 161 PRO A N 1
ATOM 1335 C CA . PRO A 1 164 ? -25.309 -27.708 20.926 1.00 13.65 161 PRO A CA 1
ATOM 1336 C C . PRO A 1 164 ? -25.874 -27.325 22.293 1.00 14.14 161 PRO A C 1
ATOM 1337 O O . PRO A 1 164 ? -25.152 -26.754 23.134 1.00 12.94 161 PRO A O 1
ATOM 1341 N N . GLN A 1 165 ? -27.127 -27.708 22.535 1.00 14.45 162 GLN A N 1
ATOM 1342 C CA . GLN A 1 165 ? -27.747 -27.497 23.832 1.00 15.10 162 GLN A CA 1
ATOM 1343 C C . GLN A 1 165 ? -26.916 -28.076 24.975 1.00 14.50 162 GLN A C 1
ATOM 1344 O O . GLN A 1 165 ? -26.697 -27.406 25.991 1.00 14.27 162 GLN A O 1
ATOM 1350 N N . LYS A 1 166 ? -26.454 -29.317 24.814 1.00 13.99 163 LYS A N 1
ATOM 1351 C CA . LYS A 1 166 ? -25.687 -29.974 25.880 1.00 13.54 163 LYS A CA 1
ATOM 1352 C C . LYS A 1 166 ? -24.436 -29.179 26.151 1.00 11.70 163 LYS A C 1
ATOM 1353 O O . LYS A 1 166 ? -24.028 -29.015 27.306 1.00 10.79 163 LYS A O 1
ATOM 1359 N N . ASN A 1 167 ? -23.796 -28.724 25.079 1.00 10.96 164 ASN A N 1
ATOM 1360 C CA . ASN A 1 167 ? -22.587 -27.929 25.223 1.00 10.73 164 ASN A CA 1
ATOM 1361 C C . ASN A 1 167 ? -22.850 -26.647 26.014 1.00 10.46 164 ASN A C 1
ATOM 1362 O O . ASN A 1 167 ? -22.107 -26.326 26.953 1.00 10.27 164 ASN A O 1
ATOM 1367 N N . PHE A 1 168 ? -23.884 -25.889 25.630 1.00 10.02 165 PHE A N 1
ATOM 1368 C CA . PHE A 1 168 ? -24.243 -24.699 26.412 1.00 9.08 165 PHE A CA 1
ATOM 1369 C C . PHE A 1 168 ? -24.581 -25.011 27.891 1.00 8.85 165 PHE A C 1
ATOM 1370 O O . PHE A 1 168 ? -24.178 -24.268 28.773 1.00 8.74 165 PHE A O 1
ATOM 1378 N N . GLY A 1 169 ? -25.272 -26.129 28.155 1.00 8.66 166 GLY A N 1
ATOM 1379 C CA . GLY A 1 169 ? -25.480 -26.622 29.543 1.00 8.09 166 GLY A CA 1
ATOM 1380 C C . GLY A 1 169 ? -24.199 -26.851 30.335 1.00 7.84 166 GLY A C 1
ATOM 1381 O O . GLY A 1 169 ? -24.128 -26.597 31.565 1.00 7.44 166 GLY A O 1
ATOM 1382 N N . ASP A 1 170 ? -23.180 -27.376 29.656 1.00 8.59 167 ASP A N 1
ATOM 1383 C CA . ASP A 1 170 ? -21.872 -27.585 30.280 1.00 9.24 167 ASP A CA 1
ATOM 1384 C C . ASP A 1 170 ? -21.160 -26.275 30.566 1.00 8.69 167 ASP A C 1
ATOM 1385 O O . ASP A 1 170 ? -20.516 -26.133 31.607 1.00 9.85 167 ASP A O 1
ATOM 1390 N N . LEU A 1 171 ? -21.237 -25.322 29.640 1.00 8.29 168 LEU A N 1
ATOM 1391 C CA . LEU A 1 171 ? -20.679 -23.997 29.903 1.00 7.45 168 LEU A CA 1
ATOM 1392 C C . LEU A 1 171 ? -21.334 -23.321 31.129 1.00 6.45 168 LEU A C 1
ATOM 1393 O O . LEU A 1 171 ? -20.645 -22.791 31.982 1.00 5.78 168 LEU A O 1
ATOM 1398 N N . LYS A 1 172 ? -22.658 -23.331 31.184 1.00 6.97 169 LYS A N 1
ATOM 1399 C CA . LYS A 1 172 ? -23.377 -22.706 32.305 1.00 7.37 169 LYS A CA 1
ATOM 1400 C C . LYS A 1 172 ? -22.990 -23.421 33.622 1.00 8.35 169 LYS A C 1
ATOM 1401 O O . LYS A 1 172 ? -22.697 -22.793 34.659 1.00 7.45 169 LYS A O 1
ATOM 1407 N N . GLY A 1 173 ? -22.971 -24.743 33.542 1.00 8.97 170 GLY A N 1
ATOM 1408 C CA . GLY A 1 173 ? -22.598 -25.597 34.686 1.00 9.89 170 GLY A CA 1
ATOM 1409 C C . GLY A 1 173 ? -21.193 -25.308 35.183 1.00 9.86 170 GLY A C 1
ATOM 1410 O O . GLY A 1 173 ? -20.974 -25.187 36.388 1.00 9.31 170 GLY A O 1
ATOM 1411 N N . ASP A 1 174 ? -20.214 -25.207 34.275 1.00 9.71 171 ASP A N 1
ATOM 1412 C CA . ASP A 1 174 ? -18.846 -24.861 34.700 1.00 9.47 171 ASP A CA 1
ATOM 1413 C C . ASP A 1 174 ? -18.807 -23.513 35.395 1.00 9.72 171 ASP A C 1
ATOM 1414 O O . ASP A 1 174 ? -18.176 -23.375 36.434 1.00 9.77 171 ASP A O 1
ATOM 1419 N N . LEU A 1 175 ? -19.478 -22.513 34.831 1.00 9.76 172 LEU A N 1
ATOM 1420 C CA . LEU A 1 175 ? -19.545 -21.190 35.495 1.00 9.64 172 LEU A CA 1
ATOM 1421 C C . LEU A 1 175 ? -20.258 -21.215 36.861 1.00 10.65 172 LEU A C 1
ATOM 1422 O O . LEU A 1 175 ? -19.788 -20.612 37.831 1.00 10.24 172 LEU A O 1
ATOM 1427 N N . GLU A 1 176 ? -21.392 -21.900 36.928 1.00 10.61 173 GLU A N 1
ATOM 1428 C CA . GLU A 1 176 ? -22.144 -21.963 38.196 1.00 13.42 173 GLU A CA 1
ATOM 1429 C C . GLU A 1 176 ? -21.419 -22.798 39.255 1.00 13.29 173 GLU A C 1
ATOM 1430 O O . GLU A 1 176 ? -21.431 -22.459 40.445 1.00 13.61 173 GLU A O 1
ATOM 1436 N N . ASP A 1 177 ? -20.781 -23.879 38.819 1.00 13.59 174 ASP A N 1
ATOM 1437 C CA . ASP A 1 177 ? -19.915 -24.635 39.723 1.00 13.86 174 ASP A CA 1
ATOM 1438 C C . ASP A 1 177 ? -18.764 -23.817 40.308 1.00 13.85 174 ASP A C 1
ATOM 1439 O O . ASP A 1 177 ? -18.309 -24.107 41.419 1.00 14.06 174 ASP A O 1
ATOM 1444 N N A SER A 1 178 ? -18.305 -22.807 39.565 0.50 13.26 175 SER A N 1
ATOM 1445 N N B SER A 1 178 ? -18.300 -22.806 39.578 0.50 13.31 175 SER A N 1
ATOM 1446 C CA A SER A 1 178 ? -17.252 -21.898 40.038 0.50 12.81 175 SER A CA 1
ATOM 1447 C CA B SER A 1 178 ? -17.245 -21.924 40.086 0.50 12.84 175 SER A CA 1
ATOM 1448 C C A SER A 1 178 ? -17.819 -20.802 40.941 0.50 12.36 175 SER A C 1
ATOM 1449 C C B SER A 1 178 ? -17.818 -20.749 40.885 0.50 12.40 175 SER A C 1
ATOM 1450 O O A SER A 1 178 ? -17.075 -20.082 41.621 0.50 11.84 175 SER A O 1
ATOM 1451 O O B SER A 1 178 ? -17.081 -19.934 41.454 0.50 11.95 175 SER A O 1
ATOM 1456 N N . GLY A 1 179 ? -19.138 -20.685 40.952 1.00 11.59 176 GLY A N 1
ATOM 1457 C CA . GLY A 1 179 ? -19.796 -19.709 41.804 1.00 11.70 176 GLY A CA 1
ATOM 1458 C C . GLY A 1 179 ? -20.376 -18.499 41.104 1.00 10.47 176 GLY A C 1
ATOM 1459 O O . GLY A 1 179 ? -20.961 -17.652 41.770 1.00 9.92 176 GLY A O 1
ATOM 1460 N N . CYS A 1 180 ? -20.271 -18.424 39.769 1.00 9.77 177 CYS A N 1
ATOM 1461 C CA . CYS A 1 180 ? -20.788 -17.239 39.033 1.00 9.87 177 CYS A CA 1
ATOM 1462 C C . CYS A 1 180 ? -22.292 -17.042 39.133 1.00 9.40 177 CYS A C 1
ATOM 1463 O O . CYS A 1 180 ? -23.062 -17.996 39.173 1.00 9.30 177 CYS A O 1
ATOM 1466 N N . GLN A 1 181 ? -22.700 -15.774 39.093 1.00 8.68 178 GLN A N 1
ATOM 1467 C CA . GLN A 1 181 ? -24.099 -15.405 39.014 1.00 8.46 178 GLN A CA 1
ATOM 1468 C C . GLN A 1 181 ? -24.359 -15.135 37.527 1.00 7.69 178 GLN A C 1
ATOM 1469 O O . GLN A 1 181 ? -23.798 -14.215 36.960 1.00 8.37 178 GLN A O 1
ATOM 1475 N N . LEU A 1 182 ? -25.215 -15.924 36.911 1.00 7.70 179 LEU A N 1
ATOM 1476 C CA . LEU A 1 182 ? -25.439 -15.855 35.468 1.00 8.28 179 LEU A CA 1
ATOM 1477 C C . LEU A 1 182 ? -26.740 -15.210 35.114 1.00 8.61 179 LEU A C 1
ATOM 1478 O O . LEU A 1 182 ? -27.754 -15.456 35.766 1.00 7.65 179 LEU A O 1
ATOM 1483 N N . GLU A 1 183 ? -26.706 -14.418 34.046 1.00 8.36 180 GLU A N 1
ATOM 1484 C CA . GLU A 1 183 ? -27.910 -14.014 33.337 1.00 9.30 180 GLU A CA 1
ATOM 1485 C C . GLU A 1 183 ? -27.877 -14.661 31.963 1.00 9.02 180 GLU A C 1
ATOM 1486 O O . GLU A 1 183 ? -26.917 -14.468 31.214 1.00 9.10 180 GLU A O 1
ATOM 1492 N N . ILE A 1 184 ? -28.948 -15.379 31.625 1.00 8.83 181 ILE A N 1
ATOM 1493 C CA . ILE A 1 184 ? -29.048 -16.030 30.323 1.00 9.34 181 ILE A CA 1
ATOM 1494 C C . ILE A 1 184 ? -30.089 -15.351 29.447 1.00 8.90 181 ILE A C 1
ATOM 1495 O O . ILE A 1 184 ? -31.266 -15.314 29.821 1.00 9.14 181 ILE A O 1
ATOM 1500 N N . TYR A 1 185 ? -29.677 -14.877 28.270 1.00 6.91 182 TYR A N 1
ATOM 1501 C CA . TYR A 1 185 ? -30.605 -14.284 27.308 1.00 7.47 182 TYR A CA 1
ATOM 1502 C C . TYR A 1 185 ? -30.823 -15.229 26.118 1.00 8.54 182 TYR A C 1
ATOM 1503 O O . TYR A 1 185 ? -29.852 -15.682 25.502 1.00 7.83 182 TYR A O 1
ATOM 1512 N N . GLU A 1 186 ? -32.084 -15.504 25.791 1.00 9.17 183 GLU A N 1
ATOM 1513 C CA . GLU A 1 186 ? -32.423 -16.425 24.700 1.00 11.55 183 GLU A CA 1
ATOM 1514 C C . GLU A 1 186 ? -32.805 -15.614 23.455 1.00 10.85 183 GLU A C 1
ATOM 1515 O O . GLU A 1 186 ? -33.774 -14.859 23.497 1.00 9.42 183 GLU A O 1
ATOM 1521 N N . SER A 1 187 ? -31.992 -15.710 22.385 1.00 10.97 184 SER A N 1
ATOM 1522 C CA . SER A 1 187 ? -32.280 -15.043 21.090 1.00 10.60 184 SER A CA 1
ATOM 1523 C C . SER A 1 187 ? -32.904 -16.040 20.100 1.00 11.09 184 SER A C 1
ATOM 1524 O O . SER A 1 187 ? -32.993 -17.220 20.401 1.00 11.16 184 SER A O 1
ATOM 1527 N N A SER A 1 188 ? -33.355 -15.563 18.944 0.50 11.48 185 SER A N 1
ATOM 1528 N N B SER A 1 188 ? -33.339 -15.561 18.937 0.50 11.64 185 SER A N 1
ATOM 1529 C CA A SER A 1 188 ? -34.096 -16.429 18.008 0.50 12.28 185 SER A CA 1
ATOM 1530 C CA B SER A 1 188 ? -34.106 -16.408 18.001 0.50 12.68 185 SER A CA 1
ATOM 1531 C C A SER A 1 188 ? -33.526 -16.438 16.597 0.50 12.55 185 SER A C 1
ATOM 1532 C C B SER A 1 188 ? -33.461 -16.588 16.634 0.50 12.74 185 SER A C 1
ATOM 1533 O O A SER A 1 188 ? -34.210 -16.841 15.649 0.50 12.88 185 SER A O 1
ATOM 1534 O O B SER A 1 188 ? -34.029 -17.259 15.753 0.50 13.10 185 SER A O 1
ATOM 1539 N N . LEU A 1 189 ? -32.283 -16.001 16.444 1.00 13.01 186 LEU A N 1
ATOM 1540 C CA . LEU A 1 189 ? -31.658 -16.005 15.127 1.00 13.29 186 LEU A CA 1
ATOM 1541 C C . LEU A 1 189 ? -30.442 -16.920 14.989 1.00 13.07 186 LEU A C 1
ATOM 1542 O O . LEU A 1 189 ? -29.506 -16.582 14.304 1.00 12.48 186 LEU A O 1
ATOM 1547 N N . GLY A 1 190 ? -30.490 -18.102 15.608 1.00 11.67 187 GLY A N 1
ATOM 1548 C CA . GLY A 1 190 ? -29.335 -18.990 15.543 1.00 11.67 187 GLY A CA 1
ATOM 1549 C C . GLY A 1 190 ? -28.057 -18.318 16.039 1.00 11.06 187 GLY A C 1
ATOM 1550 O O . GLY A 1 190 ? -28.109 -17.579 16.994 1.00 10.83 187 GLY A O 1
ATOM 1551 N N . HIS A 1 191 ? -26.935 -18.550 15.364 1.00 9.78 188 HIS A N 1
ATOM 1552 C CA . HIS A 1 191 ? -25.626 -18.021 15.806 1.00 11.08 188 HIS A CA 1
ATOM 1553 C C . HIS A 1 191 ? -25.477 -16.513 15.622 1.00 11.23 188 HIS A C 1
ATOM 1554 O O . HIS A 1 191 ? -24.505 -15.894 16.134 1.00 11.47 188 HIS A O 1
ATOM 1561 N N . GLN A 1 192 ? -26.417 -15.909 14.885 1.00 11.19 189 GLN A N 1
ATOM 1562 C CA . GLN A 1 192 ? -26.321 -14.473 14.576 1.00 10.93 189 GLN A CA 1
ATOM 1563 C C . GLN A 1 192 ? -26.503 -13.567 15.800 1.00 11.05 189 GLN A C 1
ATOM 1564 O O . GLN A 1 192 ? -27.468 -13.722 16.555 1.00 10.65 189 GLN A O 1
ATOM 1570 N N . LEU A 1 193 ? -25.617 -12.587 15.961 1.00 10.34 190 LEU A N 1
ATOM 1571 C CA . LEU A 1 193 ? -25.781 -11.564 16.992 1.00 10.18 190 LEU A CA 1
ATOM 1572 C C . LEU A 1 193 ? -27.003 -10.652 16.708 1.00 10.25 190 LEU A C 1
ATOM 1573 O O . LEU A 1 193 ? -27.121 -10.067 15.623 1.00 11.37 190 LEU A O 1
ATOM 1578 N N . THR A 1 194 ? -27.914 -10.519 17.672 1.00 9.72 191 THR A N 1
ATOM 1579 C CA . THR A 1 194 ? -29.133 -9.749 17.438 1.00 8.50 191 THR A CA 1
ATOM 1580 C C . THR A 1 194 ? -29.137 -8.436 18.199 1.00 8.86 191 THR A C 1
ATOM 1581 O O . THR A 1 194 ? -28.481 -8.288 19.279 1.00 7.38 191 THR A O 1
ATOM 1585 N N . GLN A 1 195 ? -29.874 -7.470 17.644 1.00 8.59 192 GLN A N 1
ATOM 1586 C CA . GLN A 1 195 ? -30.030 -6.156 18.287 1.00 9.86 192 GLN A CA 1
ATOM 1587 C C . GLN A 1 195 ? -30.616 -6.326 19.680 1.00 8.96 192 GLN A C 1
ATOM 1588 O O . GLN A 1 195 ? -30.281 -5.582 20.604 1.00 9.94 192 GLN A O 1
ATOM 1594 N N . GLU A 1 196 ? -31.518 -7.288 19.827 1.00 9.40 193 GLU A N 1
ATOM 1595 C CA . GLU A 1 196 ? -32.230 -7.489 21.092 1.00 8.58 193 GLU A CA 1
ATOM 1596 C C . GLU A 1 196 ? -31.291 -8.052 22.157 1.00 8.13 193 GLU A C 1
ATOM 1597 O O . GLU A 1 196 ? -31.385 -7.684 23.335 1.00 6.55 193 GLU A O 1
ATOM 1603 N N . GLU A 1 197 ? -30.380 -8.933 21.766 1.00 7.28 194 GLU A N 1
ATOM 1604 C CA . GLU A 1 197 ? -29.478 -9.445 22.823 1.00 7.77 194 GLU A CA 1
ATOM 1605 C C . GLU A 1 197 ? -28.494 -8.386 23.291 1.00 6.57 194 GLU A C 1
ATOM 1606 O O . GLU A 1 197 ? -28.115 -8.368 24.456 1.00 5.26 194 GLU A O 1
ATOM 1612 N N . VAL A 1 198 ? -28.084 -7.505 22.384 1.00 6.27 195 VAL A N 1
ATOM 1613 C CA . VAL A 1 198 ? -27.237 -6.369 22.755 1.00 6.52 195 VAL A CA 1
ATOM 1614 C C . VAL A 1 198 ? -27.928 -5.368 23.722 1.00 7.42 195 VAL A C 1
ATOM 1615 O O . VAL A 1 198 ? -27.316 -4.905 24.718 1.00 7.60 195 VAL A O 1
ATOM 1619 N N . LEU A 1 199 ? -29.189 -5.046 23.455 1.00 6.74 196 LEU A N 1
ATOM 1620 C CA . LEU A 1 199 ? -29.956 -4.238 24.420 1.00 8.09 196 LEU A CA 1
ATOM 1621 C C . LEU A 1 199 ? -30.137 -4.937 25.780 1.00 7.03 196 LEU A C 1
ATOM 1622 O O . LEU A 1 199 ? -30.120 -4.274 26.829 1.00 7.86 196 LEU A O 1
ATOM 1627 N N . ALA A 1 200 ? -30.322 -6.254 25.759 1.00 6.44 197 ALA A N 1
ATOM 1628 C CA . ALA A 1 200 ? -30.452 -7.039 26.981 1.00 6.68 197 ALA A CA 1
ATOM 1629 C C . ALA A 1 200 ? -29.162 -6.932 27.817 1.00 6.09 197 ALA A C 1
ATOM 1630 O O . ALA A 1 200 ? -29.188 -6.791 29.057 1.00 4.96 197 ALA A O 1
ATOM 1632 N N . ALA A 1 201 ? -28.020 -6.973 27.124 1.00 6.06 198 ALA A N 1
ATOM 1633 C CA . ALA A 1 201 ? -26.707 -6.867 27.802 1.00 5.63 198 ALA A CA 1
ATOM 1634 C C . ALA A 1 201 ? -26.483 -5.461 28.368 1.00 6.01 198 ALA A C 1
ATOM 1635 O O . ALA A 1 201 ? -26.023 -5.295 29.519 1.00 5.24 198 ALA A O 1
ATOM 1637 N N . LYS A 1 202 ? -26.852 -4.444 27.579 1.00 6.26 199 LYS A N 1
ATOM 1638 C CA . LYS A 1 202 ? -26.878 -3.040 28.030 1.00 6.40 199 LYS A CA 1
ATOM 1639 C C . LYS A 1 202 ? -27.693 -2.874 29.324 1.00 6.02 199 LYS A C 1
ATOM 1640 O O . LYS A 1 202 ? -27.254 -2.263 30.315 1.00 4.63 199 LYS A O 1
ATOM 1646 N N . LYS A 1 203 ? -28.887 -3.432 29.321 1.00 7.44 200 LYS A N 1
ATOM 1647 C CA . LYS A 1 203 ? -29.746 -3.358 30.502 1.00 9.10 200 LYS A CA 1
ATOM 1648 C C . LYS A 1 203 ? -29.133 -4.100 31.686 1.00 8.64 200 LYS A C 1
ATOM 1649 O O . LYS A 1 203 ? -29.092 -3.597 32.822 1.00 8.57 200 LYS A O 1
ATOM 1655 N N . TRP A 1 204 ? -28.647 -5.302 31.428 1.00 8.80 201 TRP A N 1
ATOM 1656 C CA . TRP A 1 204 ? -27.985 -6.100 32.462 1.00 8.38 201 TRP A CA 1
ATOM 1657 C C . TRP A 1 204 ? -26.794 -5.360 33.069 1.00 9.28 201 TRP A C 1
ATOM 1658 O O . TRP A 1 204 ? -26.658 -5.308 34.298 1.00 8.88 201 TRP A O 1
ATOM 1669 N N . LEU A 1 205 ? -25.968 -4.735 32.228 1.00 9.75 202 LEU A N 1
ATOM 1670 C CA . LEU A 1 205 ? -24.833 -3.980 32.751 1.00 10.79 202 LEU A CA 1
ATOM 1671 C C . LEU A 1 205 ? -25.247 -2.828 33.683 1.00 12.19 202 LEU A C 1
ATOM 1672 O O . LEU A 1 205 ? -24.608 -2.640 34.722 1.00 11.73 202 LEU A O 1
ATOM 1677 N N . THR A 1 206 ? -26.301 -2.075 33.329 1.00 13.17 203 THR A N 1
ATOM 1678 C CA . THR A 1 206 ? -26.869 -1.045 34.249 1.00 15.38 203 THR A CA 1
ATOM 1679 C C . THR A 1 206 ? -27.299 -1.596 35.617 1.00 16.18 203 THR A C 1
ATOM 1680 O O . THR A 1 206 ? -27.231 -0.897 36.633 1.00 15.95 203 THR A O 1
ATOM 1684 N N . GLU A 1 207 ? -27.741 -2.847 35.636 1.00 17.27 204 GLU A N 1
ATOM 1685 C CA . GLU A 1 207 ? -28.159 -3.514 36.873 1.00 19.20 204 GLU A CA 1
ATOM 1686 C C . GLU A 1 207 ? -27.003 -4.033 37.676 1.00 20.05 204 GLU A C 1
ATOM 1687 O O . GLU A 1 207 ? -27.063 -4.053 38.901 1.00 20.23 204 GLU A O 1
ATOM 1693 N N A THR A 1 208 ? -25.959 -4.516 37.002 0.50 20.36 205 THR A N 1
ATOM 1694 N N B THR A 1 208 ? -25.933 -4.401 36.990 0.50 20.66 205 THR A N 1
ATOM 1695 C CA A THR A 1 208 ? -24.834 -5.162 37.703 0.50 21.12 205 THR A CA 1
ATOM 1696 C CA B THR A 1 208 ? -24.872 -5.168 37.620 0.50 21.79 205 THR A CA 1
ATOM 1697 C C A THR A 1 208 ? -23.615 -4.261 37.884 0.50 22.67 205 THR A C 1
ATOM 1698 C C B THR A 1 208 ? -23.521 -4.429 37.652 0.50 22.85 205 THR A C 1
ATOM 1699 O O A THR A 1 208 ? -22.804 -4.487 38.789 0.50 23.11 205 THR A O 1
ATOM 1700 O O B THR A 1 208 ? -22.549 -4.900 38.261 0.50 22.67 205 THR A O 1
ATOM 1707 N N . LYS A 1 209 ? -23.484 -3.261 37.011 1.00 23.98 206 LYS A N 1
ATOM 1708 C CA . LYS A 1 209 ? -22.275 -2.417 36.921 1.00 26.18 206 LYS A CA 1
ATOM 1709 C C . LYS A 1 209 ? -21.710 -2.080 38.297 1.00 26.94 206 LYS A C 1
ATOM 1710 O O . LYS A 1 209 ? -22.471 -1.738 39.217 1.00 28.50 206 LYS A O 1
ATOM 1716 N N . MET B 1 4 ? -13.730 3.959 51.253 1.00 29.29 1 MET B N 1
ATOM 1717 C CA . MET B 1 4 ? -12.546 4.842 51.197 1.00 28.21 1 MET B CA 1
ATOM 1718 C C . MET B 1 4 ? -11.264 4.215 51.834 1.00 27.40 1 MET B C 1
ATOM 1719 O O . MET B 1 4 ? -10.646 4.823 52.721 1.00 27.77 1 MET B O 1
ATOM 1721 N N . THR B 1 5 ? -10.881 3.003 51.401 1.00 24.78 2 THR B N 1
ATOM 1722 C CA . THR B 1 5 ? -9.544 2.466 51.741 1.00 22.19 2 THR B CA 1
ATOM 1723 C C . THR B 1 5 ? -8.542 3.119 50.796 1.00 20.01 2 THR B C 1
ATOM 1724 O O . THR B 1 5 ? -8.784 3.199 49.587 1.00 19.50 2 THR B O 1
ATOM 1728 N N . ASP B 1 6 ? -7.410 3.572 51.324 1.00 16.63 3 ASP B N 1
ATOM 1729 C CA . ASP B 1 6 ? -6.358 4.091 50.460 1.00 14.91 3 ASP B CA 1
ATOM 1730 C C . ASP B 1 6 ? -5.317 3.004 50.281 1.00 13.69 3 ASP B C 1
ATOM 1731 O O . ASP B 1 6 ? -4.700 2.565 51.261 1.00 13.25 3 ASP B O 1
ATOM 1736 N N . TYR B 1 7 ? -5.143 2.557 49.041 1.00 12.00 4 TYR B N 1
ATOM 1737 C CA . TYR B 1 7 ? -4.166 1.513 48.750 1.00 10.99 4 TYR B CA 1
ATOM 1738 C C . TYR B 1 7 ? -3.636 1.663 47.349 1.00 10.34 4 TYR B C 1
ATOM 1739 O O . TYR B 1 7 ? -4.240 2.353 46.531 1.00 9.04 4 TYR B O 1
ATOM 1748 N N . VAL B 1 8 ? -2.507 1.006 47.101 1.00 9.72 5 VAL B N 1
ATOM 1749 C CA . VAL B 1 8 ? -1.891 0.910 45.779 1.00 9.93 5 VAL B CA 1
ATOM 1750 C C . VAL B 1 8 ? -1.777 -0.557 45.416 1.00 9.07 5 VAL B C 1
ATOM 1751 O O . VAL B 1 8 ? -1.326 -1.358 46.253 1.00 8.55 5 VAL B O 1
ATOM 1755 N N . PHE B 1 9 ? -2.191 -0.924 44.191 1.00 8.36 6 PHE B N 1
ATOM 1756 C CA . PHE B 1 9 ? -1.854 -2.234 43.635 1.00 8.54 6 PHE B CA 1
ATOM 1757 C C . PHE B 1 9 ? -0.981 -2.047 42.382 1.00 9.00 6 PHE B C 1
ATOM 1758 O O . PHE B 1 9 ? -1.306 -1.218 41.526 1.00 8.43 6 PHE B O 1
ATOM 1766 N N . LYS B 1 10 ? 0.131 -2.781 42.293 1.00 9.61 7 LYS B N 1
ATOM 1767 C CA . LYS B 1 10 ? 0.970 -2.791 41.079 1.00 10.26 7 LYS B CA 1
ATOM 1768 C C . LYS B 1 10 ? 1.139 -4.218 40.593 1.00 10.85 7 LYS B C 1
ATOM 1769 O O . LYS B 1 10 ? 1.602 -5.086 41.327 1.00 8.98 7 LYS B O 1
ATOM 1775 N N . ALA B 1 11 ? 0.719 -4.470 39.354 1.00 11.45 8 ALA B N 1
ATOM 1776 C CA . ALA B 1 11 ? 0.760 -5.826 38.807 1.00 12.65 8 ALA B CA 1
ATOM 1777 C C . ALA B 1 11 ? 2.207 -6.304 38.679 1.00 13.04 8 ALA B C 1
ATOM 1778 O O . ALA B 1 11 ? 3.118 -5.497 38.547 1.00 13.21 8 ALA B O 1
ATOM 1780 N N . GLY B 1 12 ? 2.413 -7.608 38.796 1.00 13.64 9 GLY B N 1
ATOM 1781 C CA . GLY B 1 12 ? 3.724 -8.176 38.551 1.00 14.24 9 GLY B CA 1
ATOM 1782 C C . GLY B 1 12 ? 3.557 -9.505 37.883 1.00 15.22 9 GLY B C 1
ATOM 1783 O O . GLY B 1 12 ? 2.477 -9.811 37.349 1.00 15.47 9 GLY B O 1
ATOM 1784 N N . ARG B 1 13 ? 4.621 -10.299 37.913 1.00 14.86 10 ARG B N 1
ATOM 1785 C CA . ARG B 1 13 ? 4.583 -11.630 37.355 1.00 15.59 10 ARG B CA 1
ATOM 1786 C C . ARG B 1 13 ? 3.789 -12.533 38.249 1.00 16.62 10 ARG B C 1
ATOM 1787 O O . ARG B 1 13 ? 4.031 -12.615 39.450 1.00 16.61 10 ARG B O 1
ATOM 1795 N N . LYS B 1 14 ? 2.825 -13.207 37.635 1.00 17.63 11 LYS B N 1
ATOM 1796 C CA . LYS B 1 14 ? 1.846 -14.022 38.362 1.00 18.55 11 LYS B CA 1
ATOM 1797 C C . LYS B 1 14 ? 2.431 -15.086 39.268 1.00 17.56 11 LYS B C 1
ATOM 1798 O O . LYS B 1 14 ? 1.868 -15.381 40.329 1.00 17.63 11 LYS B O 1
ATOM 1804 N N . ASP B 1 15 ? 3.558 -15.658 38.865 1.00 16.27 12 ASP B N 1
ATOM 1805 C CA . ASP B 1 15 ? 4.170 -16.715 39.630 1.00 15.51 12 ASP B CA 1
ATOM 1806 C C . ASP B 1 15 ? 4.983 -16.195 40.827 1.00 14.94 12 ASP B C 1
ATOM 1807 O O . ASP B 1 15 ? 5.366 -16.982 41.690 1.00 15.02 12 ASP B O 1
ATOM 1812 N N . LEU B 1 16 ? 5.258 -14.889 40.877 1.00 12.07 13 LEU B N 1
ATOM 1813 C CA . LEU B 1 16 ? 6.110 -14.338 41.960 1.00 11.36 13 LEU B CA 1
ATOM 1814 C C . LEU B 1 16 ? 5.290 -13.956 43.192 1.00 10.84 13 LEU B C 1
ATOM 1815 O O . LEU B 1 16 ? 4.182 -13.446 43.043 1.00 11.54 13 LEU B O 1
ATOM 1820 N N . ALA B 1 17 ? 5.852 -14.198 44.384 1.00 9.80 14 ALA B N 1
ATOM 1821 C CA . ALA B 1 17 ? 5.172 -13.933 45.653 1.00 10.00 14 ALA B CA 1
ATOM 1822 C C . ALA B 1 17 ? 4.724 -12.466 45.736 1.00 10.00 14 ALA B C 1
ATOM 1823 O O . ALA B 1 17 ? 5.514 -11.576 45.488 1.00 10.56 14 ALA B O 1
ATOM 1825 N N . PRO B 1 18 ? 3.449 -12.216 46.114 1.00 10.22 15 PRO B N 1
ATOM 1826 C CA . PRO B 1 18 ? 2.994 -10.837 46.225 1.00 9.12 15 PRO B CA 1
ATOM 1827 C C . PRO B 1 18 ? 3.590 -10.186 47.468 1.00 8.78 15 PRO B C 1
ATOM 1828 O O . PRO B 1 18 ? 3.877 -10.883 48.442 1.00 7.22 15 PRO B O 1
ATOM 1832 N N . LEU B 1 19 ? 3.802 -8.872 47.403 1.00 6.90 16 LEU B N 1
ATOM 1833 C CA . LEU B 1 19 ? 4.358 -8.127 48.503 1.00 7.48 16 LEU B CA 1
ATOM 1834 C C . LEU B 1 19 ? 3.230 -7.340 49.165 1.00 7.90 16 LEU B C 1
ATOM 1835 O O . LEU B 1 19 ? 2.407 -6.744 48.457 1.00 9.26 16 LEU B O 1
ATOM 1840 N N . LEU B 1 20 ? 3.148 -7.401 50.498 1.00 6.76 17 LEU B N 1
ATOM 1841 C CA . LEU B 1 20 ? 2.222 -6.527 51.237 1.00 5.93 17 LEU B CA 1
ATOM 1842 C C . LEU B 1 20 ? 3.081 -5.461 51.888 1.00 5.05 17 LEU B C 1
ATOM 1843 O O . LEU B 1 20 ? 3.960 -5.799 52.689 1.00 5.96 17 LEU B O 1
ATOM 1848 N N . LEU B 1 21 ? 2.843 -4.190 51.552 1.00 4.41 18 LEU B N 1
ATOM 1849 C CA . LEU B 1 21 ? 3.657 -3.080 52.066 1.00 5.30 18 LEU B CA 1
ATOM 1850 C C . LEU B 1 21 ? 2.955 -2.311 53.182 1.00 4.67 18 LEU B C 1
ATOM 1851 O O . LEU B 1 21 ? 1.787 -1.948 53.055 1.00 4.67 18 LEU B O 1
ATOM 1856 N N . LEU B 1 22 ? 3.679 -2.072 54.264 1.00 4.74 19 LEU B N 1
ATOM 1857 C CA . LEU B 1 22 ? 3.132 -1.341 55.404 1.00 5.94 19 LEU B CA 1
ATOM 1858 C C . LEU B 1 22 ? 4.085 -0.221 55.839 1.00 5.64 19 LEU B C 1
ATOM 1859 O O . LEU B 1 22 ? 5.250 -0.469 56.217 1.00 6.09 19 LEU B O 1
ATOM 1864 N N . HIS B 1 23 ? 3.591 1.022 55.803 1.00 6.07 20 HIS B N 1
ATOM 1865 C CA . HIS B 1 23 ? 4.430 2.229 55.925 1.00 5.55 20 HIS B CA 1
ATOM 1866 C C . HIS B 1 23 ? 4.822 2.589 57.377 1.00 5.44 20 HIS B C 1
ATOM 1867 O O . HIS B 1 23 ? 4.245 2.049 58.349 1.00 4.94 20 HIS B O 1
ATOM 1874 N N . SER B 1 24 ? 5.801 3.486 57.525 1.00 6.63 21 SER B N 1
ATOM 1875 C CA . SER B 1 24 ? 6.185 3.994 58.860 1.00 6.99 21 SER B CA 1
ATOM 1876 C C . SER B 1 24 ? 5.158 5.007 59.363 1.00 7.37 21 SER B C 1
ATOM 1877 O O . SER B 1 24 ? 4.291 5.434 58.613 1.00 5.79 21 SER B O 1
ATOM 1880 N N . THR B 1 25 ? 5.312 5.456 60.617 1.00 6.69 22 THR B N 1
ATOM 1881 C CA . THR B 1 25 ? 4.495 6.578 61.110 1.00 7.90 22 THR B CA 1
ATOM 1882 C C . THR B 1 25 ? 4.690 7.797 60.213 1.00 7.86 22 THR B C 1
ATOM 1883 O O . THR B 1 25 ? 5.827 8.141 59.908 1.00 6.64 22 THR B O 1
ATOM 1887 N N . GLY B 1 26 ? 3.595 8.413 59.767 1.00 6.55 23 GLY B N 1
ATOM 1888 C CA . GLY B 1 26 ? 3.689 9.558 58.882 1.00 9.09 23 GLY B CA 1
ATOM 1889 C C . GLY B 1 26 ? 3.828 9.209 57.406 1.00 9.19 23 GLY B C 1
ATOM 1890 O O . GLY B 1 26 ? 3.827 10.107 56.558 1.00 9.94 23 GLY B O 1
ATOM 1891 N N . GLY B 1 27 ? 3.957 7.917 57.098 1.00 7.95 24 GLY B N 1
ATOM 1892 C CA . GLY B 1 27 ? 4.104 7.476 55.720 1.00 7.53 24 GLY B CA 1
ATOM 1893 C C . GLY B 1 27 ? 2.725 7.300 55.100 1.00 7.01 24 GLY B C 1
ATOM 1894 O O . GLY B 1 27 ? 1.714 7.623 55.697 1.00 8.35 24 GLY B O 1
ATOM 1895 N N . ASP B 1 28 ? 2.695 6.765 53.901 1.00 8.17 25 ASP B N 1
ATOM 1896 C CA . ASP B 1 28 ? 1.438 6.442 53.235 1.00 8.76 25 ASP B CA 1
ATOM 1897 C C . ASP B 1 28 ? 1.657 5.265 52.309 1.00 7.46 25 ASP B C 1
ATOM 1898 O O . ASP B 1 28 ? 2.724 4.651 52.326 1.00 6.69 25 ASP B O 1
ATOM 1903 N N . GLU B 1 29 ? 0.635 4.952 51.499 1.00 6.80 26 GLU B N 1
ATOM 1904 C CA . GLU B 1 29 ? 0.633 3.728 50.722 1.00 7.30 26 GLU B CA 1
ATOM 1905 C C . GLU B 1 29 ? 1.650 3.751 49.579 1.00 6.68 26 GLU B C 1
ATOM 1906 O O . GLU B 1 29 ? 1.939 2.718 49.001 1.00 5.60 26 GLU B O 1
ATOM 1912 N N . HIS B 1 30 ? 2.170 4.934 49.262 1.00 6.65 27 HIS B N 1
ATOM 1913 C CA . HIS B 1 30 ? 3.247 5.036 48.263 1.00 6.98 27 HIS B CA 1
ATOM 1914 C C . HIS B 1 30 ? 4.658 4.987 48.846 1.00 5.90 27 HIS B C 1
ATOM 1915 O O . HIS B 1 30 ? 5.658 4.920 48.081 1.00 5.02 27 HIS B O 1
ATOM 1922 N N . GLN B 1 31 ? 4.773 5.092 50.165 1.00 5.18 28 GLN B N 1
ATOM 1923 C CA . GLN B 1 31 ? 6.085 5.236 50.780 1.00 5.55 28 GLN B CA 1
ATOM 1924 C C . GLN B 1 31 ? 7.088 4.162 50.358 1.00 6.56 28 GLN B C 1
ATOM 1925 O O . GLN B 1 31 ? 8.209 4.482 50.012 1.00 7.29 28 GLN B O 1
ATOM 1931 N N . LEU B 1 32 ? 6.701 2.899 50.442 1.00 6.45 29 LEU B N 1
ATOM 1932 C CA . LEU B 1 32 ? 7.646 1.787 50.263 1.00 6.39 29 LEU B CA 1
ATOM 1933 C C . LEU B 1 32 ? 7.638 1.167 48.866 1.00 5.12 29 LEU B C 1
ATOM 1934 O O . LEU B 1 32 ? 8.295 0.172 48.626 1.00 4.57 29 LEU B O 1
ATOM 1939 N N . VAL B 1 33 ? 6.921 1.761 47.936 1.00 6.03 30 VAL B N 1
ATOM 1940 C CA . VAL B 1 33 ? 6.719 1.133 46.639 1.00 7.19 30 VAL B CA 1
ATOM 1941 C C . VAL B 1 33 ? 8.029 0.964 45.860 1.00 7.46 30 VAL B C 1
ATOM 1942 O O . VAL B 1 33 ? 8.352 -0.140 45.440 1.00 7.91 30 VAL B O 1
ATOM 1946 N N . GLU B 1 34 ? 8.819 2.027 45.744 1.00 7.15 31 GLU B N 1
ATOM 1947 C CA . GLU B 1 34 ? 10.107 1.911 45.005 1.00 7.51 31 GLU B CA 1
ATOM 1948 C C . GLU B 1 34 ? 11.105 1.024 45.748 1.00 7.07 31 GLU B C 1
ATOM 1949 O O . GLU B 1 34 ? 11.895 0.317 45.123 1.00 7.69 31 GLU B O 1
ATOM 1955 N N A ILE B 1 35 ? 11.052 1.086 47.075 0.50 6.78 32 ILE B N 1
ATOM 1956 N N B ILE B 1 35 ? 11.066 1.035 47.067 0.50 6.96 32 ILE B N 1
ATOM 1957 C CA A ILE B 1 35 ? 11.813 0.198 47.981 0.50 7.02 32 ILE B CA 1
ATOM 1958 C CA B ILE B 1 35 ? 11.944 0.143 47.842 0.50 7.24 32 ILE B CA 1
ATOM 1959 C C A ILE B 1 35 ? 11.523 -1.269 47.653 0.50 6.63 32 ILE B C 1
ATOM 1960 C C B ILE B 1 35 ? 11.542 -1.330 47.673 0.50 6.85 32 ILE B C 1
ATOM 1961 O O A ILE B 1 35 ? 12.442 -2.061 47.366 0.50 7.10 32 ILE B O 1
ATOM 1962 O O B ILE B 1 35 ? 12.419 -2.198 47.507 0.50 7.31 32 ILE B O 1
ATOM 1971 N N . ALA B 1 36 ? 10.237 -1.602 47.657 1.00 6.14 33 ALA B N 1
ATOM 1972 C CA . ALA B 1 36 ? 9.741 -2.967 47.404 1.00 6.91 33 ALA B CA 1
ATOM 1973 C C . ALA B 1 36 ? 10.164 -3.466 46.037 1.00 7.67 33 ALA B C 1
ATOM 1974 O O . ALA B 1 36 ? 10.578 -4.625 45.900 1.00 7.31 33 ALA B O 1
ATOM 1976 N N . GLU B 1 37 ? 10.060 -2.576 45.036 1.00 8.18 34 GLU B N 1
ATOM 1977 C CA . GLU B 1 37 ? 10.506 -2.874 43.672 1.00 10.16 34 GLU B CA 1
ATOM 1978 C C . GLU B 1 37 ? 11.988 -3.252 43.604 1.00 10.03 34 GLU B C 1
ATOM 1979 O O . GLU B 1 37 ? 12.355 -4.124 42.823 1.00 10.59 34 GLU B O 1
ATOM 1985 N N A MET B 1 38 ? 12.828 -2.631 44.423 0.50 10.10 35 MET B N 1
ATOM 1986 N N B MET B 1 38 ? 12.812 -2.590 44.424 0.50 10.27 35 MET B N 1
ATOM 1987 C CA A MET B 1 38 ? 14.243 -2.986 44.431 0.50 10.35 35 MET B CA 1
ATOM 1988 C CA B MET B 1 38 ? 14.243 -2.896 44.551 0.50 10.81 35 MET B CA 1
ATOM 1989 C C A MET B 1 38 ? 14.459 -4.303 45.163 0.50 8.93 35 MET B C 1
ATOM 1990 C C B MET B 1 38 ? 14.405 -4.288 45.136 0.50 9.15 35 MET B C 1
ATOM 1991 O O A MET B 1 38 ? 15.262 -5.114 44.736 0.50 8.61 35 MET B O 1
ATOM 1992 O O B MET B 1 38 ? 15.119 -5.119 44.598 0.50 8.89 35 MET B O 1
ATOM 2001 N N . ILE B 1 39 ? 13.741 -4.517 46.261 1.00 8.40 36 ILE B N 1
ATOM 2002 C CA . ILE B 1 39 ? 13.900 -5.772 47.037 1.00 6.75 36 ILE B CA 1
ATOM 2003 C C . ILE B 1 39 ? 13.507 -7.021 46.259 1.00 6.79 36 ILE B C 1
ATOM 2004 O O . ILE B 1 39 ? 14.221 -8.028 46.307 1.00 6.45 36 ILE B O 1
ATOM 2009 N N . ALA B 1 40 ? 12.409 -6.916 45.497 1.00 6.26 37 ALA B N 1
ATOM 2010 C CA . ALA B 1 40 ? 11.738 -8.057 44.907 1.00 6.73 37 ALA B CA 1
ATOM 2011 C C . ALA B 1 40 ? 11.240 -7.668 43.512 1.00 6.50 37 ALA B C 1
ATOM 2012 O O . ALA B 1 40 ? 10.058 -7.451 43.320 1.00 5.80 37 ALA B O 1
ATOM 2014 N N . PRO B 1 41 ? 12.167 -7.570 42.524 1.00 6.41 38 PRO B N 1
ATOM 2015 C CA . PRO B 1 41 ? 11.832 -7.129 41.160 1.00 6.32 38 PRO B CA 1
ATOM 2016 C C . PRO B 1 41 ? 10.736 -7.992 40.521 1.00 7.25 38 PRO B C 1
ATOM 2017 O O . PRO B 1 41 ? 10.785 -9.222 40.592 1.00 6.82 38 PRO B O 1
ATOM 2021 N N . SER B 1 42 ? 9.756 -7.326 39.923 1.00 7.70 39 SER B N 1
ATOM 2022 C CA . SER B 1 42 ? 8.660 -7.965 39.190 1.00 9.58 39 SER B CA 1
ATOM 2023 C C . SER B 1 42 ? 7.626 -8.639 40.058 1.00 8.85 39 SER B C 1
ATOM 2024 O O . SER B 1 42 ? 6.677 -9.175 39.515 1.00 10.28 39 SER B O 1
ATOM 2027 N N . HIS B 1 43 ? 7.791 -8.643 41.393 1.00 8.26 40 HIS B N 1
ATOM 2028 C CA . HIS B 1 43 ? 6.722 -9.174 42.268 1.00 6.54 40 HIS B CA 1
ATOM 2029 C C . HIS B 1 43 ? 5.510 -8.242 42.301 1.00 6.57 40 HIS B C 1
ATOM 2030 O O . HIS B 1 43 ? 5.678 -7.005 42.324 1.00 7.53 40 HIS B O 1
ATOM 2037 N N . PRO B 1 44 ? 4.276 -8.805 42.309 1.00 6.24 41 PRO B N 1
ATOM 2038 C CA . PRO B 1 44 ? 3.088 -7.921 42.475 1.00 6.74 41 PRO B CA 1
ATOM 2039 C C . PRO B 1 44 ? 3.136 -7.207 43.821 1.00 6.36 41 PRO B C 1
ATOM 2040 O O . PRO B 1 44 ? 3.723 -7.738 44.805 1.00 6.40 41 PRO B O 1
ATOM 2044 N N . ILE B 1 45 ? 2.589 -6.003 43.858 1.00 5.74 42 ILE B N 1
ATOM 2045 C CA . ILE B 1 45 ? 2.658 -5.156 45.061 1.00 5.69 42 ILE B CA 1
ATOM 2046 C C . ILE B 1 45 ? 1.249 -4.782 45.516 1.00 5.99 42 ILE B C 1
ATOM 2047 O O . ILE B 1 45 ? 0.437 -4.327 44.721 1.00 5.99 42 ILE B O 1
ATOM 2052 N N . LEU B 1 46 ? 0.977 -4.998 46.791 1.00 7.23 43 LEU B N 1
ATOM 2053 C CA . LEU B 1 46 ? -0.195 -4.429 47.461 1.00 8.35 43 LEU B CA 1
ATOM 2054 C C . LEU B 1 46 ? 0.261 -3.631 48.686 1.00 8.16 43 LEU B C 1
ATOM 2055 O O . LEU B 1 46 ? 0.952 -4.157 49.575 1.00 7.14 43 LEU B O 1
ATOM 2060 N N . SER B 1 47 ? -0.182 -2.377 48.750 1.00 7.31 44 SER B N 1
ATOM 2061 C CA . SER B 1 47 ? 0.285 -1.438 49.739 1.00 7.02 44 SER B CA 1
ATOM 2062 C C . SER B 1 47 ? -0.919 -0.723 50.347 1.00 6.29 44 SER B C 1
ATOM 2063 O O . SER B 1 47 ? -1.639 -0.019 49.635 1.00 6.01 44 SER B O 1
ATOM 2066 N N . ILE B 1 48 ? -1.129 -0.907 51.647 1.00 5.49 45 ILE B N 1
ATOM 2067 C CA . ILE B 1 48 ? -2.364 -0.422 52.302 1.00 6.90 45 ILE B CA 1
ATOM 2068 C C . ILE B 1 48 ? -2.047 0.632 53.403 1.00 7.15 45 ILE B C 1
ATOM 2069 O O . ILE B 1 48 ? -1.291 0.351 54.342 1.00 6.94 45 ILE B O 1
ATOM 2074 N N . ARG B 1 49 ? -2.675 1.801 53.309 1.00 8.11 46 ARG B N 1
ATOM 2075 C CA . ARG B 1 49 ? -2.488 2.877 54.305 1.00 9.05 46 ARG B CA 1
ATOM 2076 C C . ARG B 1 49 ? -3.203 2.557 55.641 1.00 9.71 46 ARG B C 1
ATOM 2077 O O . ARG B 1 49 ? -4.350 2.082 55.646 1.00 10.51 46 ARG B O 1
ATOM 2085 N N . GLY B 1 50 ? -2.566 2.901 56.765 1.00 9.65 47 GLY B N 1
ATOM 2086 C CA . GLY B 1 50 ? -3.204 2.777 58.067 1.00 9.40 47 GLY B CA 1
ATOM 2087 C C . GLY B 1 50 ? -4.388 3.736 58.165 1.00 10.04 47 GLY B C 1
ATOM 2088 O O . GLY B 1 50 ? -4.436 4.740 57.464 1.00 9.66 47 GLY B O 1
ATOM 2089 N N . ARG B 1 51 ? -5.335 3.435 59.040 1.00 9.43 48 ARG B N 1
ATOM 2090 C CA . ARG B 1 51 ? -6.548 4.245 59.166 1.00 9.60 48 ARG B CA 1
ATOM 2091 C C . ARG B 1 51 ? -6.461 5.364 60.194 1.00 11.37 48 ARG B C 1
ATOM 2092 O O . ARG B 1 51 ? -7.349 6.227 60.255 1.00 10.63 48 ARG B O 1
ATOM 2100 N N . ILE B 1 52 ? -5.432 5.334 61.036 1.00 10.90 49 ILE B N 1
ATOM 2101 C CA . ILE B 1 52 ? -5.279 6.348 62.072 1.00 12.43 49 ILE B CA 1
ATOM 2102 C C . ILE B 1 52 ? -4.558 7.586 61.507 1.00 14.41 49 ILE B C 1
ATOM 2103 O O . ILE B 1 52 ? -3.530 7.463 60.829 1.00 12.73 49 ILE B O 1
ATOM 2108 N N . ASN B 1 53 ? -5.095 8.772 61.779 1.00 16.03 50 ASN B N 1
ATOM 2109 C CA . ASN B 1 53 ? -4.441 10.013 61.346 1.00 19.43 50 ASN B CA 1
ATOM 2110 C C . ASN B 1 53 ? -4.667 11.123 62.345 1.00 21.63 50 ASN B C 1
ATOM 2111 O O . ASN B 1 53 ? -4.970 12.245 61.961 1.00 21.83 50 ASN B O 1
ATOM 2116 N N . GLU B 1 54 ? -4.504 10.788 63.622 1.00 23.87 51 GLU B N 1
ATOM 2117 C CA . GLU B 1 54 ? -4.518 11.751 64.720 1.00 26.02 51 GLU B CA 1
ATOM 2118 C C . GLU B 1 54 ? -3.380 12.755 64.600 1.00 27.65 51 GLU B C 1
ATOM 2119 O O . GLU B 1 54 ? -2.200 12.385 64.457 1.00 28.44 51 GLU B O 1
ATOM 2125 N N . GLN B 1 55 ? -3.764 14.033 64.628 1.00 29.03 52 GLN B N 1
ATOM 2126 C CA . GLN B 1 55 ? -2.879 15.159 64.316 1.00 29.77 52 GLN B CA 1
ATOM 2127 C C . GLN B 1 55 ? -2.384 15.124 62.847 1.00 28.78 52 GLN B C 1
ATOM 2128 O O . GLN B 1 55 ? -1.346 15.698 62.520 1.00 29.80 52 GLN B O 1
ATOM 2134 N N . GLY B 1 56 ? -3.133 14.461 61.965 1.00 27.60 53 GLY B N 1
ATOM 2135 C CA . GLY B 1 56 ? -2.751 14.322 60.534 1.00 25.51 53 GLY B CA 1
ATOM 2136 C C . GLY B 1 56 ? -1.544 13.423 60.227 1.00 23.94 53 GLY B C 1
ATOM 2137 O O . GLY B 1 56 ? -1.056 13.400 59.090 1.00 23.54 53 GLY B O 1
ATOM 2138 N N . VAL B 1 57 ? -1.051 12.699 61.234 1.00 21.40 54 VAL B N 1
ATOM 2139 C CA . VAL B 1 57 ? 0.066 11.767 61.039 1.00 18.83 54 VAL B CA 1
ATOM 2140 C C . VAL B 1 57 ? -0.461 10.348 60.821 1.00 16.80 54 VAL B C 1
ATOM 2141 O O . VAL B 1 57 ? -1.083 9.767 61.735 1.00 16.39 54 VAL B O 1
ATOM 2145 N N . ASN B 1 58 ? -0.209 9.776 59.641 1.00 13.24 55 ASN B N 1
ATOM 2146 C CA . ASN B 1 58 ? -0.720 8.424 59.332 1.00 11.74 55 ASN B CA 1
ATOM 2147 C C . ASN B 1 58 ? -0.061 7.340 60.211 1.00 10.16 55 ASN B C 1
ATOM 2148 O O . ASN B 1 58 ? 1.161 7.303 60.323 1.00 8.95 55 ASN B O 1
ATOM 2153 N N . ARG B 1 59 ? -0.884 6.456 60.775 1.00 8.17 56 ARG B N 1
ATOM 2154 C CA . ARG B 1 59 ? -0.426 5.361 61.613 1.00 8.67 56 ARG B CA 1
ATOM 2155 C C . ARG B 1 59 ? -1.381 4.185 61.464 1.00 7.36 56 ARG B C 1
ATOM 2156 O O . ARG B 1 59 ? -2.532 4.360 61.046 1.00 7.36 56 ARG B O 1
ATOM 2164 N N . TYR B 1 60 ? -0.921 3.007 61.887 1.00 6.85 57 TYR B N 1
ATOM 2165 C CA . TYR B 1 60 ? -1.785 1.810 61.891 1.00 6.22 57 TYR B CA 1
ATOM 2166 C C . TYR B 1 60 ? -2.651 1.619 63.153 1.00 6.39 57 TYR B C 1
ATOM 2167 O O . TYR B 1 60 ? -3.681 0.942 63.090 1.00 6.64 57 TYR B O 1
ATOM 2176 N N . PHE B 1 61 ? -2.258 2.230 64.266 1.00 6.29 58 PHE B N 1
ATOM 2177 C CA . PHE B 1 61 ? -3.008 2.091 65.521 1.00 7.11 58 PHE B CA 1
ATOM 2178 C C . PHE B 1 61 ? -2.652 3.299 66.413 1.00 7.64 58 PHE B C 1
ATOM 2179 O O . PHE B 1 61 ? -1.633 3.966 66.204 1.00 7.36 58 PHE B O 1
ATOM 2187 N N . LYS B 1 62 ? -3.522 3.583 67.371 1.00 8.12 59 LYS B N 1
ATOM 2188 C CA . LYS B 1 62 ? -3.369 4.729 68.296 1.00 9.62 59 LYS B CA 1
ATOM 2189 C C . LYS B 1 62 ? -2.303 4.579 69.365 1.00 9.52 59 LYS B C 1
ATOM 2190 O O . LYS B 1 62 ? -1.979 3.460 69.815 1.00 9.13 59 LYS B O 1
ATOM 2196 N N . LEU B 1 63 ? -1.756 5.719 69.780 1.00 8.74 60 LEU B N 1
ATOM 2197 C CA . LEU B 1 63 ? -0.884 5.766 70.936 1.00 8.90 60 LEU B CA 1
ATOM 2198 C C . LEU B 1 63 ? -1.718 6.241 72.137 1.00 8.83 60 LEU B C 1
ATOM 2199 O O . LEU B 1 63 ? -2.839 6.717 71.958 1.00 9.93 60 LEU B O 1
ATOM 2204 N N . ARG B 1 64 ? -1.202 6.085 73.349 1.00 7.97 61 ARG B N 1
ATOM 2205 C CA . ARG B 1 64 ? -1.956 6.491 74.550 1.00 7.09 61 ARG B CA 1
ATOM 2206 C C . ARG B 1 64 ? -1.608 7.884 75.075 1.00 7.37 61 ARG B C 1
ATOM 2207 O O . ARG B 1 64 ? -2.187 8.315 76.089 1.00 8.10 61 ARG B O 1
ATOM 2215 N N . GLY B 1 65 ? -0.678 8.582 74.432 1.00 7.17 62 GLY B N 1
ATOM 2216 C CA . GLY B 1 65 ? -0.253 9.924 74.910 1.00 7.73 62 GLY B CA 1
ATOM 2217 C C . GLY B 1 65 ? 0.830 9.863 75.986 1.00 7.90 62 GLY B C 1
ATOM 2218 O O . GLY B 1 65 ? 0.970 10.785 76.798 1.00 8.70 62 GLY B O 1
ATOM 2219 N N . LEU B 1 66 ? 1.592 8.772 75.990 1.00 7.77 63 LEU B N 1
ATOM 2220 C CA . LEU B 1 66 ? 2.649 8.546 76.973 1.00 7.28 63 LEU B CA 1
ATOM 2221 C C . LEU B 1 66 ? 3.978 8.353 76.253 1.00 8.16 63 LEU B C 1
ATOM 2222 O O . LEU B 1 66 ? 4.566 7.285 76.328 1.00 8.66 63 LEU B O 1
ATOM 2227 N N . GLY B 1 67 ? 4.459 9.411 75.610 1.00 9.21 64 GLY B N 1
ATOM 2228 C CA . GLY B 1 67 ? 5.616 9.353 74.739 1.00 10.44 64 GLY B CA 1
ATOM 2229 C C . GLY B 1 67 ? 6.944 9.129 75.427 1.00 11.07 64 GLY B C 1
ATOM 2230 O O . GLY B 1 67 ? 7.947 8.895 74.752 1.00 11.52 64 GLY B O 1
ATOM 2231 N N . GLY B 1 68 ? 6.976 9.231 76.754 1.00 10.75 65 GLY B N 1
ATOM 2232 C CA . GLY B 1 68 ? 8.127 8.765 77.525 1.00 10.04 65 GLY B CA 1
ATOM 2233 C C . GLY B 1 68 ? 8.257 7.255 77.650 1.00 10.17 65 GLY B C 1
ATOM 2234 O O . GLY B 1 68 ? 9.255 6.767 78.181 1.00 10.03 65 GLY B O 1
ATOM 2235 N N . PHE B 1 69 ? 7.250 6.512 77.177 1.00 9.85 66 PHE B N 1
ATOM 2236 C CA . PHE B 1 69 ? 7.189 5.052 77.335 1.00 9.45 66 PHE B CA 1
ATOM 2237 C C . PHE B 1 69 ? 7.204 4.368 75.985 1.00 9.62 66 PHE B C 1
ATOM 2238 O O . PHE B 1 69 ? 6.950 5.001 74.964 1.00 9.53 66 PHE B O 1
ATOM 2246 N N . THR B 1 70 ? 7.556 3.089 76.001 1.00 10.58 67 THR B N 1
ATOM 2247 C CA . THR B 1 70 ? 7.531 2.276 74.802 1.00 10.02 67 THR B CA 1
ATOM 2248 C C . THR B 1 70 ? 6.244 1.434 74.770 1.00 9.46 67 THR B C 1
ATOM 2249 O O . THR B 1 70 ? 5.247 1.901 74.241 1.00 9.47 67 THR B O 1
ATOM 2253 N N . LYS B 1 71 ? 6.222 0.242 75.370 1.00 8.29 68 LYS B N 1
ATOM 2254 C CA . LYS B 1 71 ? 5.037 -0.606 75.235 1.00 9.19 68 LYS B CA 1
ATOM 2255 C C . LYS B 1 71 ? 3.814 0.023 75.882 1.00 7.61 68 LYS B C 1
ATOM 2256 O O . LYS B 1 71 ? 2.724 -0.045 75.332 1.00 8.75 68 LYS B O 1
ATOM 2262 N N . GLU B 1 72 ? 4.013 0.717 77.004 1.00 8.02 69 GLU B N 1
ATOM 2263 C CA . GLU B 1 72 ? 2.887 1.399 77.684 1.00 8.29 69 GLU B CA 1
ATOM 2264 C C . GLU B 1 72 ? 2.188 2.422 76.792 1.00 7.47 69 GLU B C 1
ATOM 2265 O O . GLU B 1 72 ? 1.041 2.757 77.047 1.00 7.86 69 GLU B O 1
ATOM 2271 N N . ASN B 1 73 ? 2.861 2.935 75.768 1.00 6.21 70 ASN B N 1
ATOM 2272 C CA . ASN B 1 73 ? 2.227 3.963 74.940 1.00 6.15 70 ASN B CA 1
ATOM 2273 C C . ASN B 1 73 ? 1.420 3.377 73.782 1.00 6.82 70 ASN B C 1
ATOM 2274 O O . ASN B 1 73 ? 0.775 4.105 73.016 1.00 7.11 70 ASN B O 1
ATOM 2279 N N . PHE B 1 74 ? 1.455 2.060 73.634 1.00 6.36 71 PHE B N 1
ATOM 2280 C CA . PHE B 1 74 ? 0.723 1.421 72.519 1.00 7.33 71 PHE B CA 1
ATOM 2281 C C . PHE B 1 74 ? -0.682 1.056 72.933 1.00 7.10 71 PHE B C 1
ATOM 2282 O O . PHE B 1 74 ? -0.854 0.224 73.799 1.00 7.03 71 PHE B O 1
ATOM 2290 N N . ASP B 1 75 ? -1.685 1.664 72.301 1.00 7.30 72 ASP B N 1
ATOM 2291 C CA . ASP B 1 75 ? -3.092 1.355 72.615 1.00 7.96 72 ASP B CA 1
ATOM 2292 C C . ASP B 1 75 ? -3.447 -0.043 72.053 1.00 8.49 72 ASP B C 1
ATOM 2293 O O . ASP B 1 75 ? -3.728 -0.204 70.846 1.00 7.90 72 ASP B O 1
ATOM 2298 N N . LEU B 1 76 ? -3.410 -1.048 72.932 1.00 8.70 73 LEU B N 1
ATOM 2299 C CA . LEU B 1 76 ? -3.663 -2.447 72.553 1.00 9.45 73 LEU B CA 1
ATOM 2300 C C . LEU B 1 76 ? -5.082 -2.767 72.053 1.00 9.52 73 LEU B C 1
ATOM 2301 O O . LEU B 1 76 ? -5.253 -3.683 71.261 1.00 9.49 73 LEU B O 1
ATOM 2306 N N . GLU B 1 77 ? -6.062 -2.000 72.525 1.00 10.16 74 GLU B N 1
ATOM 2307 C CA . GLU B 1 77 ? -7.449 -2.033 72.016 1.00 9.80 74 GLU B CA 1
ATOM 2308 C C . GLU B 1 77 ? -7.525 -1.543 70.560 1.00 9.77 74 GLU B C 1
ATOM 2309 O O . GLU B 1 77 ? -8.158 -2.178 69.717 1.00 9.40 74 GLU B O 1
ATOM 2315 N N . SER B 1 78 ? -6.883 -0.420 70.285 1.00 8.92 75 SER B N 1
ATOM 2316 C CA . SER B 1 78 ? -6.743 0.086 68.901 1.00 9.23 75 SER B CA 1
ATOM 2317 C C . SER B 1 78 ? -5.984 -0.926 68.045 1.00 8.86 75 SER B C 1
ATOM 2318 O O . SER B 1 78 ? -6.430 -1.274 66.947 1.00 9.42 75 SER B O 1
ATOM 2321 N N . LEU B 1 79 ? -4.828 -1.379 68.528 1.00 8.92 76 LEU B N 1
ATOM 2322 C CA . LEU B 1 79 ? -4.030 -2.350 67.779 1.00 9.41 76 LEU B CA 1
ATOM 2323 C C . LEU B 1 79 ? -4.873 -3.586 67.374 1.00 10.06 76 LEU B C 1
ATOM 2324 O O . LEU B 1 79 ? -4.808 -4.047 66.222 1.00 9.18 76 LEU B O 1
ATOM 2329 N N . ASP B 1 80 ? -5.647 -4.113 68.329 1.00 9.95 77 ASP B N 1
ATOM 2330 C CA . ASP B 1 80 ? -6.511 -5.268 68.089 1.00 11.50 77 ASP B CA 1
ATOM 2331 C C . ASP B 1 80 ? -7.571 -4.985 67.011 1.00 10.92 77 ASP B C 1
ATOM 2332 O O . ASP B 1 80 ? -7.717 -5.749 66.055 1.00 9.41 77 ASP B O 1
ATOM 2337 N N . GLU B 1 81 ? -8.294 -3.880 67.151 1.00 12.28 78 GLU B N 1
ATOM 2338 C CA . GLU B 1 81 ? -9.359 -3.572 66.215 1.00 11.89 78 GLU B CA 1
ATOM 2339 C C . GLU B 1 81 ? -8.772 -3.266 64.837 1.00 11.67 78 GLU B C 1
ATOM 2340 O O . GLU B 1 81 ? -9.312 -3.715 63.826 1.00 10.58 78 GLU B O 1
ATOM 2346 N N . GLU B 1 82 ? -7.649 -2.540 64.798 1.00 10.18 79 GLU B N 1
ATOM 2347 C CA . GLU B 1 82 ? -7.069 -2.120 63.519 1.00 9.74 79 GLU B CA 1
ATOM 2348 C C . GLU B 1 82 ? -6.447 -3.293 62.759 1.00 10.11 79 GLU B C 1
ATOM 2349 O O . GLU B 1 82 ? -6.557 -3.379 61.518 1.00 10.76 79 GLU B O 1
ATOM 2355 N N . THR B 1 83 ? -5.825 -4.212 63.498 1.00 9.19 80 THR B N 1
ATOM 2356 C CA . THR B 1 83 ? -5.310 -5.428 62.871 1.00 8.86 80 THR B CA 1
ATOM 2357 C C . THR B 1 83 ? -6.409 -6.382 62.450 1.00 8.80 80 THR B C 1
ATOM 2358 O O . THR B 1 83 ? -6.214 -7.132 61.514 1.00 8.97 80 THR B O 1
ATOM 2362 N N . ASP B 1 84 ? -7.577 -6.358 63.100 1.00 9.26 81 ASP B N 1
ATOM 2363 C CA . ASP B 1 84 ? -8.718 -7.136 62.568 1.00 9.05 81 ASP B CA 1
ATOM 2364 C C . ASP B 1 84 ? -9.202 -6.557 61.253 1.00 7.68 81 ASP B C 1
ATOM 2365 O O . ASP B 1 84 ? -9.499 -7.300 60.322 1.00 7.26 81 ASP B O 1
ATOM 2370 N N . TRP B 1 85 ? -9.284 -5.235 61.186 1.00 7.13 82 TRP B N 1
ATOM 2371 C CA . TRP B 1 85 ? -9.654 -4.556 59.970 1.00 6.96 82 TRP B CA 1
ATOM 2372 C C . TRP B 1 85 ? -8.636 -4.844 58.866 1.00 6.93 82 TRP B C 1
ATOM 2373 O O . TRP B 1 85 ? -9.015 -5.152 57.714 1.00 6.80 82 TRP B O 1
ATOM 2384 N N . LEU B 1 86 ? -7.356 -4.796 59.216 1.00 6.44 83 LEU B N 1
ATOM 2385 C CA . LEU B 1 86 ? -6.299 -4.932 58.211 1.00 6.39 83 LEU B CA 1
ATOM 2386 C C . LEU B 1 86 ? -6.220 -6.334 57.637 1.00 6.26 83 LEU B C 1
ATOM 2387 O O . LEU B 1 86 ? -6.008 -6.513 56.458 1.00 7.50 83 LEU B O 1
ATOM 2392 N N A THR B 1 87 ? -6.391 -7.319 58.509 0.50 6.82 84 THR B N 1
ATOM 2393 N N B THR B 1 87 ? -6.395 -7.346 58.472 0.50 6.76 84 THR B N 1
ATOM 2394 C CA A THR B 1 87 ? -6.484 -8.717 58.124 0.50 6.84 84 THR B CA 1
ATOM 2395 C CA B THR B 1 87 ? -6.388 -8.693 57.931 0.50 6.68 84 THR B CA 1
ATOM 2396 C C A THR B 1 87 ? -7.574 -8.894 57.074 0.50 7.67 84 THR B C 1
ATOM 2397 C C B THR B 1 87 ? -7.604 -8.945 57.036 0.50 7.59 84 THR B C 1
ATOM 2398 O O A THR B 1 87 ? -7.355 -9.497 56.011 0.50 6.96 84 THR B O 1
ATOM 2399 O O B THR B 1 87 ? -7.503 -9.671 56.037 0.50 6.82 84 THR B O 1
ATOM 2406 N N . ASP B 1 88 ? -8.742 -8.338 57.377 1.00 7.43 85 ASP B N 1
ATOM 2407 C CA . ASP B 1 88 ? -9.903 -8.453 56.512 1.00 8.97 85 ASP B CA 1
ATOM 2408 C C . ASP B 1 88 ? -9.662 -7.717 55.216 1.00 8.52 85 ASP B C 1
ATOM 2409 O O . ASP B 1 88 ? -10.066 -8.208 54.147 1.00 8.36 85 ASP B O 1
ATOM 2414 N N . GLU B 1 89 ? -9.016 -6.545 55.307 1.00 8.03 86 GLU B N 1
ATOM 2415 C CA . GLU B 1 89 ? -8.711 -5.745 54.126 1.00 8.53 86 GLU B CA 1
ATOM 2416 C C . GLU B 1 89 ? -7.706 -6.430 53.207 1.00 8.88 86 GLU B C 1
ATOM 2417 O O . GLU B 1 89 ? -7.852 -6.392 51.964 1.00 9.72 86 GLU B O 1
ATOM 2423 N N . VAL B 1 90 ? -6.670 -7.029 53.792 1.00 8.40 87 VAL B N 1
ATOM 2424 C CA . VAL B 1 90 ? -5.705 -7.798 53.006 1.00 9.03 87 VAL B CA 1
ATOM 2425 C C . VAL B 1 90 ? -6.448 -8.938 52.277 1.00 9.65 87 VAL B C 1
ATOM 2426 O O . VAL B 1 90 ? -6.225 -9.155 51.093 1.00 10.46 87 VAL B O 1
ATOM 2430 N N . SER B 1 91 ? -7.314 -9.671 52.978 1.00 9.68 88 SER B N 1
ATOM 2431 C CA . SER B 1 91 ? -8.048 -10.760 52.324 1.00 9.72 88 SER B CA 1
ATOM 2432 C C . SER B 1 91 ? -8.946 -10.276 51.183 1.00 9.93 88 SER B C 1
ATOM 2433 O O . SER B 1 91 ? -8.944 -10.852 50.071 1.00 8.28 88 SER B O 1
ATOM 2436 N N . LEU B 1 92 ? -9.680 -9.200 51.443 1.00 9.97 89 LEU B N 1
ATOM 2437 C CA . LEU B 1 92 ? -10.528 -8.585 50.432 1.00 10.82 89 LEU B CA 1
ATOM 2438 C C . LEU B 1 92 ? -9.756 -8.129 49.188 1.00 10.42 89 LEU B C 1
ATOM 2439 O O . LEU B 1 92 ? -10.151 -8.420 48.050 1.00 9.11 89 LEU B O 1
ATOM 2444 N N . LEU B 1 93 ? -8.677 -7.389 49.397 1.00 9.95 90 LEU B N 1
ATOM 2445 C CA . LEU B 1 93 ? -7.890 -6.870 48.302 1.00 10.04 90 LEU B CA 1
ATOM 2446 C C . LEU B 1 93 ? -7.104 -7.960 47.564 1.00 10.98 90 LEU B C 1
ATOM 2447 O O . LEU B 1 93 ? -6.929 -7.888 46.332 1.00 10.74 90 LEU B O 1
ATOM 2452 N N . ALA B 1 94 ? -6.617 -8.962 48.309 1.00 10.30 91 ALA B N 1
ATOM 2453 C CA . ALA B 1 94 ? -5.930 -10.094 47.676 1.00 11.17 91 ALA B CA 1
ATOM 2454 C C . ALA B 1 94 ? -6.892 -10.840 46.729 1.00 11.89 91 ALA B C 1
ATOM 2455 O O . ALA B 1 94 ? -6.514 -11.231 45.623 1.00 11.92 91 ALA B O 1
ATOM 2457 N N . GLU B 1 95 ? -8.133 -11.034 47.154 1.00 12.20 92 GLU B N 1
ATOM 2458 C CA . GLU B 1 95 ? -9.113 -11.677 46.266 1.00 14.49 92 GLU B CA 1
ATOM 2459 C C . GLU B 1 95 ? -9.421 -10.823 45.047 1.00 13.49 92 GLU B C 1
ATOM 2460 O O . GLU B 1 95 ? -9.516 -11.343 43.937 1.00 12.45 92 GLU B O 1
ATOM 2466 N N . LYS B 1 96 ? -9.536 -9.517 45.259 1.00 12.83 93 LYS B N 1
ATOM 2467 C CA . LYS B 1 96 ? -9.869 -8.576 44.165 1.00 13.64 93 LYS B CA 1
ATOM 2468 C C . LYS B 1 96 ? -8.791 -8.622 43.073 1.00 13.22 93 LYS B C 1
ATOM 2469 O O . LYS B 1 96 ? -9.094 -8.566 41.871 1.00 12.95 93 LYS B O 1
ATOM 2475 N N . HIS B 1 97 ? -7.541 -8.763 43.506 1.00 12.23 94 HIS B N 1
ATOM 2476 C CA . HIS B 1 97 ? -6.416 -8.735 42.591 1.00 12.60 94 HIS B CA 1
ATOM 2477 C C . HIS B 1 97 ? -5.798 -10.104 42.350 1.00 12.43 94 HIS B C 1
ATOM 2478 O O . HIS B 1 97 ? -4.664 -10.180 41.859 1.00 13.04 94 HIS B O 1
ATOM 2485 N N . ASP B 1 98 ? -6.524 -11.158 42.729 1.00 11.94 95 ASP B N 1
ATOM 2486 C CA . ASP B 1 98 ? -6.131 -12.554 42.516 1.00 13.89 95 ASP B CA 1
ATOM 2487 C C . ASP B 1 98 ? -4.704 -12.868 43.035 1.00 14.13 95 ASP B C 1
ATOM 2488 O O . ASP B 1 98 ? -3.902 -13.494 42.349 1.00 14.96 95 ASP B O 1
ATOM 2493 N N . LEU B 1 99 ? -4.426 -12.426 44.259 1.00 13.26 96 LEU B N 1
ATOM 2494 C CA . LEU B 1 99 ? -3.178 -12.714 44.961 1.00 14.42 96 LEU B CA 1
ATOM 2495 C C . LEU B 1 99 ? -3.394 -13.759 46.050 1.00 14.36 96 LEU B C 1
ATOM 2496 O O . LEU B 1 99 ? -4.478 -13.869 46.601 1.00 16.10 96 LEU B O 1
ATOM 2501 N N . ASP B 1 100 ? -2.366 -14.532 46.363 1.00 14.59 97 ASP B N 1
ATOM 2502 C CA . ASP B 1 100 ? -2.498 -15.552 47.388 1.00 15.31 97 ASP B CA 1
ATOM 2503 C C . ASP B 1 100 ? -1.838 -15.091 48.661 1.00 14.14 97 ASP B C 1
ATOM 2504 O O . ASP B 1 100 ? -0.627 -14.909 48.690 1.00 12.77 97 ASP B O 1
ATOM 2509 N N . VAL B 1 101 ? -2.640 -14.962 49.716 1.00 14.53 98 VAL B N 1
ATOM 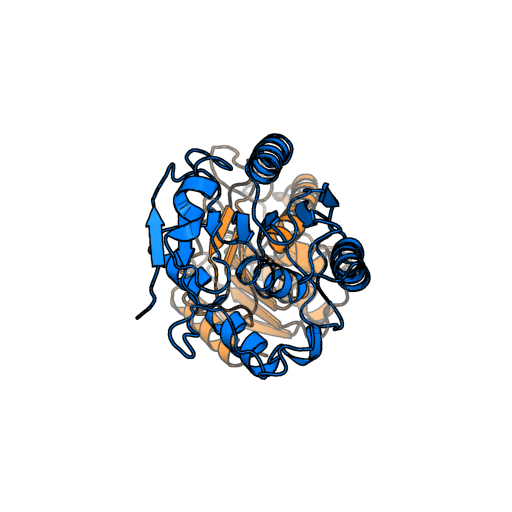2510 C CA . VAL B 1 101 ? -2.178 -14.409 51.006 1.00 15.00 98 VAL B CA 1
ATOM 2511 C C . VAL B 1 101 ? -1.094 -15.289 51.615 1.00 15.13 98 VAL B C 1
ATOM 2512 O O . VAL B 1 101 ? -0.126 -14.773 52.215 1.00 15.66 98 VAL B O 1
ATOM 2516 N N . HIS B 1 102 ? -1.240 -16.607 51.446 1.00 15.06 99 HIS B N 1
ATOM 2517 C CA . HIS B 1 102 ? -0.292 -17.572 51.998 1.00 14.95 99 HIS B CA 1
ATOM 2518 C C . HIS B 1 102 ? 1.065 -17.540 51.279 1.00 14.21 99 HIS B C 1
ATOM 2519 O O . HIS B 1 102 ? 2.017 -18.169 51.729 1.00 13.43 99 HIS B O 1
ATOM 2526 N N . LYS B 1 103 ? 1.150 -16.797 50.178 1.00 13.32 100 LYS B N 1
ATOM 2527 C CA . LYS B 1 103 ? 2.446 -16.601 49.514 1.00 13.66 100 LYS B CA 1
ATOM 2528 C C . LYS B 1 103 ? 3.066 -15.223 49.770 1.00 12.58 100 LYS B C 1
ATOM 2529 O O . LYS B 1 103 ? 4.209 -14.961 49.333 1.00 12.63 100 LYS B O 1
ATOM 2535 N N . MET B 1 104 ? 2.335 -14.354 50.477 1.00 10.90 101 MET B N 1
ATOM 2536 C CA . MET B 1 104 ? 2.724 -12.979 50.619 1.00 10.47 101 MET B CA 1
ATOM 2537 C C . MET B 1 104 ? 4.012 -12.802 51.388 1.00 9.22 101 MET B C 1
ATOM 2538 O O . MET B 1 104 ? 4.291 -13.553 52.317 1.00 9.45 101 MET B O 1
ATOM 2543 N N . ILE B 1 105 ? 4.766 -11.775 51.006 1.00 7.23 102 ILE B N 1
ATOM 2544 C CA . ILE B 1 105 ? 5.915 -11.380 51.786 1.00 6.34 102 ILE B CA 1
ATOM 2545 C C . ILE B 1 105 ? 5.489 -10.027 52.335 1.00 6.38 102 ILE B C 1
ATOM 2546 O O . ILE B 1 105 ? 5.266 -9.094 51.566 1.00 5.60 102 ILE B O 1
ATOM 2551 N N . ALA B 1 106 ? 5.366 -9.904 53.654 1.00 6.73 103 ALA B N 1
ATOM 2552 C CA . ALA B 1 106 ? 5.175 -8.564 54.251 1.00 6.44 103 ALA B CA 1
ATOM 2553 C C . ALA B 1 106 ? 6.481 -7.770 54.293 1.00 6.89 103 ALA B C 1
ATOM 2554 O O . ALA B 1 106 ? 7.518 -8.259 54.776 1.00 6.46 103 ALA B O 1
ATOM 2556 N N . ILE B 1 107 ? 6.435 -6.543 53.787 1.00 5.57 104 ILE B N 1
ATOM 2557 C CA . ILE B 1 107 ? 7.598 -5.653 53.906 1.00 5.27 104 ILE B CA 1
ATOM 2558 C C . ILE B 1 107 ? 7.118 -4.428 54.666 1.00 5.53 104 ILE B C 1
ATOM 2559 O O . ILE B 1 107 ? 6.218 -3.706 54.201 1.00 5.09 104 ILE B O 1
ATOM 2564 N N . GLY B 1 108 ? 7.705 -4.195 55.830 1.00 4.71 105 GLY B N 1
ATOM 2565 C CA . GLY B 1 108 ? 7.242 -3.105 56.680 1.00 4.53 105 GLY B CA 1
ATOM 2566 C C . GLY B 1 108 ? 8.410 -2.289 57.160 1.00 4.07 105 GLY B C 1
ATOM 2567 O O . GLY B 1 108 ? 9.555 -2.764 57.242 1.00 4.73 105 GLY B O 1
ATOM 2568 N N . TYR B 1 109 ? 8.126 -1.069 57.526 1.00 4.17 106 TYR B N 1
ATOM 2569 C CA . TYR B 1 109 ? 9.159 -0.204 58.098 1.00 5.06 106 TYR B CA 1
ATOM 2570 C C . TYR B 1 109 ? 8.547 0.462 59.347 1.00 5.18 106 TYR B C 1
ATOM 2571 O O . TYR B 1 109 ? 7.472 1.003 59.264 1.00 4.41 106 TYR B O 1
ATOM 2580 N N . SER B 1 110 ? 9.223 0.361 60.488 1.00 5.19 107 SER B N 1
ATOM 2581 C CA . SER B 1 110 ? 8.805 0.997 61.752 1.00 6.75 107 SER B CA 1
ATOM 2582 C C . SER B 1 110 ? 7.341 0.574 62.113 1.00 5.70 107 SER B C 1
ATOM 2583 O O . SER B 1 110 ? 7.049 -0.616 62.180 1.00 6.49 107 SER B O 1
ATOM 2586 N N . ASN B 1 111 ? 6.423 1.531 62.307 1.00 6.73 108 ASN B N 1
ATOM 2587 C CA . ASN B 1 111 ? 5.013 1.221 62.617 1.00 5.67 108 ASN B CA 1
ATOM 2588 C C . ASN B 1 111 ? 4.425 0.033 61.823 1.00 6.52 108 ASN B C 1
ATOM 2589 O O . ASN B 1 111 ? 3.801 -0.879 62.384 1.00 5.57 108 ASN B O 1
ATOM 2594 N N . GLY B 1 112 ? 4.632 0.055 60.504 1.00 6.57 109 GLY B N 1
ATOM 2595 C CA . GLY B 1 112 ? 4.128 -1.005 59.610 1.00 6.55 109 GLY B CA 1
ATOM 2596 C C . GLY B 1 112 ? 4.792 -2.342 59.825 1.00 7.07 109 GLY B C 1
ATOM 2597 O O . GLY B 1 112 ? 4.137 -3.385 59.731 1.00 7.50 109 GLY B O 1
ATOM 2598 N N . ALA B 1 113 ? 6.103 -2.317 60.089 1.00 6.97 110 ALA B N 1
ATOM 2599 C CA . ALA B 1 113 ? 6.821 -3.514 60.446 1.00 6.57 110 ALA B CA 1
ATOM 2600 C C . ALA B 1 113 ? 6.233 -4.088 61.741 1.00 6.53 110 ALA B C 1
ATOM 2601 O O . ALA B 1 113 ? 6.017 -5.301 61.836 1.00 6.58 110 ALA B O 1
ATOM 2603 N N . ASN B 1 114 ? 5.930 -3.211 62.708 1.00 5.69 111 ASN B N 1
ATOM 2604 C CA . ASN B 1 114 ? 5.465 -3.662 64.019 1.00 6.27 111 ASN B CA 1
ATOM 2605 C C . ASN B 1 114 ? 4.095 -4.344 63.925 1.00 5.81 111 ASN B C 1
ATOM 2606 O O . ASN B 1 114 ? 3.845 -5.370 64.600 1.00 4.84 111 ASN B O 1
ATOM 2611 N N A VAL B 1 115 ? 3.199 -3.781 63.097 0.60 5.74 112 VAL B N 1
ATOM 2612 N N B VAL B 1 115 ? 3.218 -3.784 63.099 0.40 5.83 112 VAL B N 1
ATOM 2613 C CA A VAL B 1 115 ? 1.872 -4.388 62.945 0.60 5.52 112 VAL B CA 1
ATOM 2614 C CA B VAL B 1 115 ? 1.899 -4.361 62.922 0.40 5.91 112 VAL B CA 1
ATOM 2615 C C A VAL B 1 115 ? 1.922 -5.687 62.120 0.60 5.81 112 VAL B C 1
ATOM 2616 C C B VAL B 1 115 ? 1.992 -5.702 62.178 0.40 5.90 112 VAL B C 1
ATOM 2617 O O A VAL B 1 115 ? 1.125 -6.610 62.365 0.60 5.81 112 VAL B O 1
ATOM 2618 O O B VAL B 1 115 ? 1.325 -6.675 62.555 0.40 6.14 112 VAL B O 1
ATOM 2625 N N . ALA B 1 116 ? 2.830 -5.763 61.143 1.00 5.61 113 ALA B N 1
ATOM 2626 C CA . ALA B 1 116 ? 3.011 -7.024 60.358 1.00 6.11 113 ALA B CA 1
ATOM 2627 C C . ALA B 1 116 ? 3.494 -8.169 61.289 1.00 6.31 113 ALA B C 1
ATOM 2628 O O . ALA B 1 116 ? 2.952 -9.284 61.272 1.00 4.64 113 ALA B O 1
ATOM 2630 N N . LEU B 1 117 ? 4.521 -7.866 62.093 1.00 5.68 114 LEU B N 1
ATOM 2631 C CA . LEU B 1 117 ? 5.032 -8.804 63.102 1.00 5.73 114 LEU B CA 1
ATOM 2632 C C . LEU B 1 117 ? 3.956 -9.216 64.109 1.00 6.44 114 LEU B C 1
ATOM 2633 O O . LEU B 1 117 ? 3.816 -10.404 64.425 1.00 7.31 114 LEU B O 1
ATOM 2638 N N . ASN B 1 118 ? 3.197 -8.251 64.621 1.00 6.69 115 ASN B N 1
ATOM 2639 C CA . ASN B 1 118 ? 2.174 -8.547 65.619 1.00 7.16 115 ASN B CA 1
ATOM 2640 C C . ASN B 1 118 ? 1.042 -9.406 65.018 1.00 7.33 115 ASN B C 1
ATOM 2641 O O . ASN B 1 118 ? 0.583 -10.371 65.658 1.00 7.25 115 ASN B O 1
ATOM 2646 N N . MET B 1 119 ? 0.606 -9.067 63.803 1.00 6.05 116 MET B N 1
ATOM 2647 C CA . MET B 1 119 ? -0.406 -9.882 63.096 1.00 7.80 116 MET B CA 1
ATOM 2648 C C . MET B 1 119 ? 0.086 -11.304 62.887 1.00 7.64 116 MET B C 1
ATOM 2649 O O . MET B 1 119 ? -0.650 -12.253 63.091 1.00 7.65 116 MET B O 1
ATOM 2654 N N . PHE B 1 120 ? 1.369 -11.428 62.557 1.00 8.60 117 PHE B N 1
ATOM 2655 C CA . PHE B 1 120 ? 2.030 -12.713 62.340 1.00 9.82 117 PHE B CA 1
ATOM 2656 C C . PHE B 1 120 ? 2.049 -13.534 63.632 1.00 10.15 117 PHE B C 1
ATOM 2657 O O . PHE B 1 120 ? 1.680 -14.722 63.638 1.00 9.65 117 PHE B O 1
ATOM 2665 N N . LEU B 1 121 ? 2.473 -12.901 64.728 1.00 9.54 118 LEU B N 1
ATOM 2666 C CA . LEU B 1 121 ? 2.582 -13.598 66.012 1.00 10.55 118 LEU B CA 1
ATOM 2667 C C . LEU B 1 121 ? 1.234 -13.859 66.670 1.00 11.15 118 LEU B C 1
ATOM 2668 O O . LEU B 1 121 ? 1.119 -14.775 67.523 1.00 12.77 118 LEU B O 1
ATOM 2673 N N . ARG B 1 122 ? 0.226 -13.072 66.301 1.00 10.40 119 ARG B N 1
ATOM 2674 C CA . ARG B 1 122 ? -1.146 -13.270 66.808 1.00 10.43 119 ARG B CA 1
ATOM 2675 C C . ARG B 1 122 ? -1.930 -14.264 65.940 1.00 11.58 119 ARG B C 1
ATOM 2676 O O . ARG B 1 122 ? -3.091 -14.617 66.267 1.00 11.63 119 ARG B O 1
ATOM 2684 N N . GLY B 1 123 ? -1.293 -14.706 64.853 1.00 10.98 120 GLY B N 1
ATOM 2685 C CA . GLY B 1 123 ? -1.915 -15.607 63.864 1.00 11.25 120 GLY B CA 1
ATOM 2686 C C . GLY B 1 123 ? -3.027 -14.986 63.014 1.00 11.77 120 GLY B C 1
ATOM 2687 O O . GLY B 1 123 ? -3.856 -15.716 62.450 1.00 10.74 120 GLY B O 1
ATOM 2688 N N . LYS B 1 124 ? -3.056 -13.661 62.898 1.00 10.97 121 LYS B N 1
ATOM 2689 C CA . LYS B 1 124 ? -4.107 -13.018 62.084 1.00 11.74 121 LYS B CA 1
ATOM 2690 C C . LYS B 1 124 ? -3.881 -13.187 60.585 1.00 12.10 121 LYS B C 1
ATOM 2691 O O . LYS B 1 124 ? -4.831 -13.309 59.823 1.00 11.97 121 LYS B O 1
ATOM 2697 N N . ILE B 1 125 ? -2.621 -13.162 60.154 1.00 13.12 122 ILE B N 1
ATOM 2698 C CA . ILE B 1 125 ? -2.284 -13.348 58.737 1.00 13.45 122 ILE B CA 1
ATOM 2699 C C . ILE B 1 125 ? -1.152 -14.348 58.627 1.00 12.85 122 ILE B C 1
ATOM 2700 O O . ILE B 1 125 ? -0.135 -14.194 59.268 1.00 13.22 122 ILE B O 1
ATOM 2705 N N . ASN B 1 126 ? -1.334 -15.370 57.803 1.00 13.00 123 ASN B N 1
ATOM 2706 C CA . ASN B 1 126 ? -0.317 -16.407 57.611 1.00 13.35 123 ASN B CA 1
ATOM 2707 C C . ASN B 1 126 ? 0.652 -16.047 56.457 1.00 12.51 123 ASN B C 1
ATOM 2708 O O . ASN B 1 126 ? 0.698 -16.738 55.432 1.00 12.62 123 ASN B O 1
ATOM 2713 N N . PHE B 1 127 ? 1.452 -14.992 56.663 1.00 10.62 124 PHE B N 1
ATOM 2714 C CA . PHE B 1 127 ? 2.469 -14.568 55.684 1.00 9.64 124 PHE B CA 1
ATOM 2715 C C . PHE B 1 127 ? 3.429 -15.711 55.419 1.00 9.17 124 PHE B C 1
ATOM 2716 O O . PHE B 1 127 ? 3.733 -16.503 56.319 1.00 8.54 124 PHE B O 1
ATOM 2724 N N . ASP B 1 128 ? 3.954 -15.765 54.204 1.00 9.18 125 ASP B N 1
ATOM 2725 C CA . ASP B 1 128 ? 5.010 -16.723 53.901 1.00 9.76 125 ASP B CA 1
ATOM 2726 C C . ASP B 1 128 ? 6.374 -16.266 54.478 1.00 8.59 125 ASP B C 1
ATOM 2727 O O . ASP B 1 128 ? 7.111 -17.071 55.009 1.00 8.20 125 ASP B O 1
ATOM 2732 N N . LYS B 1 129 ? 6.705 -14.981 54.342 1.00 7.81 126 LYS B N 1
ATOM 2733 C CA . LYS B 1 129 ? 7.922 -14.414 54.899 1.00 7.24 126 LYS B CA 1
ATOM 2734 C C . LYS B 1 129 ? 7.606 -12.995 55.353 1.00 7.18 126 LYS B C 1
ATOM 2735 O O . LYS B 1 129 ? 6.615 -12.404 54.919 1.00 6.49 126 LYS B O 1
ATOM 2741 N N . ILE B 1 130 ? 8.475 -12.455 56.204 1.00 6.25 127 ILE B N 1
ATOM 2742 C CA . ILE B 1 130 ? 8.405 -11.068 56.632 1.00 6.91 127 ILE B CA 1
ATOM 2743 C C . ILE B 1 130 ? 9.760 -10.417 56.500 1.00 6.14 127 ILE B C 1
ATOM 2744 O O . ILE B 1 130 ? 10.772 -11.005 56.863 1.00 6.90 127 ILE B O 1
ATOM 2749 N N . ILE B 1 131 ? 9.758 -9.192 55.970 1.00 5.03 128 ILE B N 1
ATOM 2750 C CA . ILE B 1 131 ? 10.910 -8.318 55.967 1.00 5.07 128 ILE B CA 1
ATOM 2751 C C . ILE B 1 131 ? 10.526 -7.101 56.806 1.00 5.31 128 ILE B C 1
ATOM 2752 O O . ILE B 1 131 ? 9.681 -6.311 56.393 1.00 6.26 128 ILE B O 1
ATOM 2757 N N . ALA B 1 132 ? 11.091 -7.011 58.006 1.00 4.74 129 ALA B N 1
ATOM 2758 C CA . ALA B 1 132 ? 10.707 -5.961 58.986 1.00 4.90 129 ALA B CA 1
ATOM 2759 C C . ALA B 1 132 ? 11.904 -5.054 59.252 1.00 4.14 129 ALA B C 1
ATOM 2760 O O . ALA B 1 132 ? 12.896 -5.490 59.845 1.00 5.15 129 ALA B O 1
ATOM 2762 N N . PHE B 1 133 ? 11.841 -3.806 58.779 1.00 4.01 130 PHE B N 1
ATOM 2763 C CA . PHE B 1 133 ? 12.910 -2.857 58.998 1.00 3.29 130 PHE B CA 1
ATOM 2764 C C . PHE B 1 133 ? 12.640 -2.039 60.240 1.00 3.78 130 PHE B C 1
ATOM 2765 O O . PHE B 1 133 ? 11.606 -1.378 60.330 1.00 4.28 130 PHE B O 1
ATOM 2773 N N . HIS B 1 134 ? 13.556 -2.124 61.210 1.00 3.85 131 HIS B N 1
ATOM 2774 C CA . HIS B 1 134 ? 13.444 -1.376 62.464 1.00 5.36 131 HIS B CA 1
ATOM 2775 C C . HIS B 1 134 ? 12.138 -1.656 63.205 1.00 6.05 131 HIS B C 1
ATOM 2776 O O . HIS B 1 134 ? 11.436 -0.740 63.648 1.00 7.02 131 HIS B O 1
ATOM 2783 N N . GLY B 1 135 ? 11.831 -2.945 63.292 1.00 6.87 132 GLY B N 1
ATOM 2784 C CA . GLY B 1 135 ? 10.652 -3.449 64.034 1.00 6.06 132 GLY B CA 1
ATOM 2785 C C . GLY B 1 135 ? 10.906 -3.628 65.530 1.00 7.45 132 GLY B C 1
ATOM 2786 O O . GLY B 1 135 ? 12.046 -3.537 66.010 1.00 7.53 132 GLY B O 1
ATOM 2787 N N . MET B 1 136 ? 9.834 -3.887 66.274 1.00 7.67 133 MET B N 1
ATOM 2788 C CA . MET B 1 136 ? 9.928 -4.051 67.715 1.00 9.84 133 MET B CA 1
ATOM 2789 C C . MET B 1 136 ? 8.740 -4.855 68.192 1.00 9.02 133 MET B C 1
ATOM 2790 O O . MET B 1 136 ? 7.795 -5.086 67.432 1.00 8.86 133 MET B O 1
ATOM 2795 N N . GLN B 1 137 ? 8.797 -5.287 69.448 1.00 8.37 134 GLN B N 1
ATOM 2796 C CA . GLN B 1 137 ? 7.685 -5.975 70.079 1.00 8.80 134 GLN B CA 1
ATOM 2797 C C . GLN B 1 137 ? 6.672 -4.950 70.591 1.00 8.31 134 GLN B C 1
ATOM 2798 O O . GLN B 1 137 ? 7.046 -3.997 71.269 1.00 8.06 134 GLN B O 1
ATOM 2804 N N . LEU B 1 138 ? 5.403 -5.122 70.215 1.00 7.97 135 LEU B N 1
ATOM 2805 C CA . LEU B 1 138 ? 4.335 -4.200 70.629 1.00 8.36 135 LEU B CA 1
ATOM 2806 C C . LEU B 1 138 ? 3.690 -4.618 71.948 1.00 9.05 135 LEU B C 1
ATOM 2807 O O . LEU B 1 138 ? 3.230 -3.772 72.722 1.00 9.09 135 LEU B O 1
ATOM 2812 N N A GLU B 1 139 ? 3.661 -5.927 72.185 0.70 9.42 136 GLU B N 1
ATOM 2813 N N B GLU B 1 139 ? 3.641 -5.922 72.190 0.30 9.25 136 GLU B N 1
ATOM 2814 C CA A GLU B 1 139 ? 3.027 -6.511 73.384 0.70 11.21 136 GLU B CA 1
ATOM 2815 C CA B GLU B 1 139 ? 3.123 -6.455 73.451 0.30 10.00 136 GLU B CA 1
ATOM 2816 C C A GLU B 1 139 ? 3.686 -7.850 73.697 0.70 11.57 136 GLU B C 1
ATOM 2817 C C B GLU B 1 139 ? 3.721 -7.822 73.706 0.30 10.97 136 GLU B C 1
ATOM 2818 O O A GLU B 1 139 ? 3.986 -8.627 72.773 0.70 11.50 136 GLU B O 1
ATOM 2819 O O B GLU B 1 139 ? 3.976 -8.591 72.770 0.30 10.94 136 GLU B O 1
ATOM 2830 N N . ASP B 1 140 ? 3.947 -8.113 74.982 1.00 11.92 137 ASP B N 1
ATOM 2831 C CA . ASP B 1 140 ? 4.389 -9.421 75.404 1.00 13.86 137 ASP B CA 1
ATOM 2832 C C . ASP B 1 140 ? 3.118 -10.241 75.685 1.00 14.80 137 ASP B C 1
ATOM 2833 O O . ASP B 1 140 ? 2.249 -9.804 76.434 1.00 15.57 137 ASP B O 1
ATOM 2838 N N . PHE B 1 141 ? 2.984 -11.408 75.073 1.00 14.10 138 PHE B N 1
ATOM 2839 C CA . PHE B 1 141 ? 1.826 -12.276 75.320 1.00 15.23 138 PHE B CA 1
ATOM 2840 C C . PHE B 1 141 ? 2.235 -13.712 75.070 1.00 16.05 138 PHE B C 1
ATOM 2841 O O . PHE B 1 141 ? 3.339 -13.973 74.600 1.00 15.71 138 PHE B O 1
ATOM 2849 N N .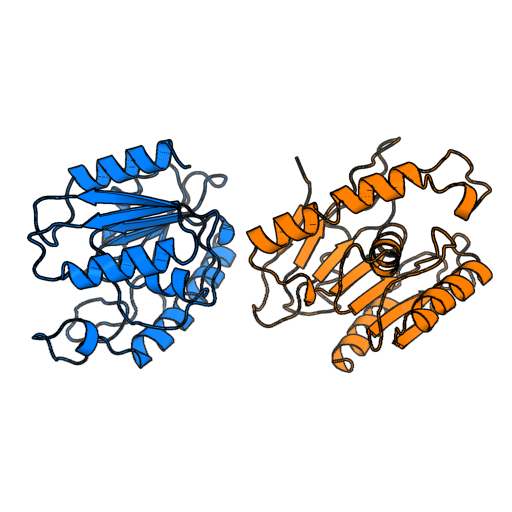 GLU B 1 142 ? 1.343 -14.622 75.441 1.00 17.17 139 GLU B N 1
ATOM 2850 C CA . GLU B 1 142 ? 1.479 -16.058 75.207 1.00 18.74 139 GLU B CA 1
ATOM 2851 C C . GLU B 1 142 ? 1.132 -16.380 73.751 1.00 18.70 139 GLU B C 1
ATOM 2852 O O . GLU B 1 142 ? -0.055 -16.474 73.383 1.00 18.71 139 GLU B O 1
ATOM 2858 N N . GLN B 1 143 ? 2.150 -16.548 72.909 1.00 18.89 140 GLN B N 1
ATOM 2859 C CA . GLN B 1 143 ? 1.901 -16.892 71.503 1.00 19.67 140 GLN B CA 1
ATOM 2860 C C . GLN B 1 143 ? 1.357 -18.321 71.404 1.00 20.85 140 GLN B C 1
ATOM 2861 O O . GLN B 1 143 ? 1.854 -19.219 72.074 1.00 20.67 140 GLN B O 1
ATOM 2867 N N . THR B 1 144 ? 0.318 -18.498 70.587 1.00 21.56 141 THR B N 1
ATOM 2868 C CA . THR B 1 144 ? -0.315 -19.797 70.343 1.00 22.05 141 THR B CA 1
ATOM 2869 C C . THR B 1 144 ? -0.422 -20.048 68.836 1.00 21.66 141 THR B C 1
ATOM 2870 O O . THR B 1 144 ? -1.494 -20.467 68.350 1.00 22.49 141 THR B O 1
ATOM 2874 N N . VAL B 1 145 ? 0.677 -19.786 68.115 1.00 20.25 142 VAL B N 1
ATOM 2875 C CA . VAL B 1 145 ? 0.756 -19.971 66.664 1.00 19.39 142 VAL B CA 1
ATOM 2876 C C . VAL B 1 145 ? 1.904 -20.864 66.235 1.00 19.47 142 VAL B C 1
ATOM 2877 O O . VAL B 1 145 ? 2.930 -20.932 66.893 1.00 19.42 142 VAL B O 1
ATOM 2881 N N . GLN B 1 146 ? 1.736 -21.519 65.096 1.00 18.72 143 GLN B N 1
ATOM 2882 C CA . GLN B 1 146 ? 2.744 -22.458 64.620 1.00 19.33 143 GLN B CA 1
ATOM 2883 C C . GLN B 1 146 ? 3.462 -21.845 63.429 1.00 18.74 143 GLN B C 1
ATOM 2884 O O . GLN B 1 146 ? 2.936 -21.849 62.325 1.00 19.06 143 GLN B O 1
ATOM 2890 N N . LEU B 1 147 ? 4.656 -21.300 63.659 1.00 18.48 144 LEU B N 1
ATOM 2891 C CA . LEU B 1 147 ? 5.391 -20.598 62.588 1.00 18.22 144 LEU B CA 1
ATOM 2892 C C . LEU B 1 147 ? 6.694 -21.298 62.191 1.00 18.76 144 LEU B C 1
ATOM 2893 O O . LEU B 1 147 ? 7.620 -20.646 61.684 1.00 18.86 144 LEU B O 1
ATOM 2898 N N . ASP B 1 148 ? 6.782 -22.614 62.413 1.00 19.40 145 ASP B N 1
ATOM 2899 C CA . ASP B 1 148 ? 8.034 -23.335 62.131 1.00 20.24 145 ASP B CA 1
ATOM 2900 C C . ASP B 1 148 ? 8.503 -23.105 60.708 1.00 19.42 145 ASP B C 1
ATOM 2901 O O . ASP B 1 148 ? 7.698 -23.124 59.762 1.00 19.17 145 ASP B O 1
ATOM 2906 N N . ASP B 1 149 ? 9.812 -22.886 60.589 1.00 18.63 146 ASP B N 1
ATOM 2907 C CA . ASP B 1 149 ? 10.532 -22.750 59.316 1.00 18.45 146 ASP B CA 1
ATOM 2908 C C . ASP B 1 149 ? 10.242 -21.460 58.568 1.00 17.81 146 ASP B C 1
ATOM 2909 O O . ASP B 1 149 ? 10.727 -21.309 57.442 1.00 17.46 146 ASP B O 1
ATOM 2914 N N . LYS B 1 150 ? 9.459 -20.553 59.155 1.00 16.80 147 LYS B N 1
ATOM 2915 C CA . LYS B 1 150 ? 9.098 -19.302 58.433 1.00 15.78 147 LYS B CA 1
ATOM 2916 C C . LYS B 1 150 ? 10.319 -18.427 58.427 1.00 14.35 147 LYS B C 1
ATOM 2917 O O . LYS B 1 150 ? 10.987 -18.314 59.455 1.00 14.55 147 LYS B O 1
ATOM 2923 N N . HIS B 1 151 ? 10.612 -17.829 57.271 1.00 12.75 148 HIS B N 1
ATOM 2924 C CA . HIS B 1 151 ? 11.763 -16.963 57.091 1.00 11.15 148 HIS B CA 1
ATOM 2925 C C . HIS B 1 151 ? 11.449 -15.495 57.352 1.00 9.84 148 HIS B C 1
ATOM 2926 O O . HIS B 1 151 ? 10.548 -14.935 56.732 1.00 8.85 148 HIS B O 1
ATOM 2933 N N . VAL B 1 152 ? 12.200 -14.904 58.273 1.00 8.98 149 VAL B N 1
ATOM 2934 C CA . VAL B 1 152 ? 11.995 -13.516 58.712 1.00 8.47 149 VAL B CA 1
ATOM 2935 C C . VAL B 1 152 ? 13.314 -12.745 58.690 1.00 7.84 149 VAL B C 1
ATOM 2936 O O . VAL B 1 152 ? 14.300 -13.163 59.273 1.00 7.72 149 VAL B O 1
ATOM 2940 N N . PHE B 1 153 ? 13.317 -11.630 57.973 1.00 7.37 150 PHE B N 1
ATOM 2941 C CA . PHE B 1 153 ? 14.437 -10.705 57.969 1.00 7.02 150 PHE B CA 1
ATOM 2942 C C . PHE B 1 153 ? 14.099 -9.516 58.875 1.00 6.27 150 PHE B C 1
ATOM 2943 O O . PHE B 1 153 ? 13.035 -8.924 58.757 1.00 5.40 150 PHE B O 1
ATOM 2951 N N . LEU B 1 154 ? 15.017 -9.195 59.781 1.00 5.03 151 LEU B N 1
ATOM 2952 C CA . LEU B 1 154 ? 14.856 -8.082 60.741 1.00 5.91 151 LEU B CA 1
ATOM 2953 C C . LEU B 1 154 ? 16.086 -7.185 60.712 1.00 5.78 151 LEU B C 1
ATOM 2954 O O . LEU B 1 154 ? 17.236 -7.667 60.737 1.00 7.29 151 LEU B O 1
ATOM 2959 N N . SER B 1 155 ? 15.864 -5.883 60.690 1.00 6.83 152 SER B N 1
ATOM 2960 C CA . SER B 1 155 ? 16.950 -4.939 60.900 1.00 6.53 152 SER B CA 1
ATOM 2961 C C . SER B 1 155 ? 16.845 -4.296 62.278 1.00 7.51 152 SER B C 1
ATOM 2962 O O . SER B 1 155 ? 15.767 -4.179 62.864 1.00 6.72 152 SER B O 1
ATOM 2965 N N . TYR B 1 156 ? 18.003 -3.926 62.807 1.00 8.11 153 TYR B N 1
ATOM 2966 C CA . TYR B 1 156 ? 18.108 -3.271 64.114 1.00 9.49 153 TYR B CA 1
ATOM 2967 C C . TYR B 1 156 ? 19.328 -2.325 64.075 1.00 9.45 153 TYR B C 1
ATOM 2968 O O . TYR B 1 156 ? 20.353 -2.641 63.449 1.00 9.80 153 TYR B O 1
ATOM 2977 N N . ALA B 1 157 ? 19.233 -1.163 64.704 1.00 9.61 154 ALA B N 1
ATOM 2978 C CA . ALA B 1 157 ? 20.427 -0.314 64.869 1.00 10.98 154 ALA B CA 1
ATOM 2979 C C . ALA B 1 157 ? 20.651 -0.096 66.365 1.00 11.63 154 ALA B C 1
ATOM 2980 O O . ALA B 1 157 ? 19.705 0.200 67.089 1.00 11.23 154 ALA B O 1
ATOM 2982 N N . PRO B 1 158 ? 21.890 -0.248 66.840 1.00 13.99 155 PRO B N 1
ATOM 2983 C CA . PRO B 1 158 ? 22.132 0.008 68.279 1.00 15.06 155 PRO B CA 1
ATOM 2984 C C . PRO B 1 158 ? 21.991 1.451 68.719 1.00 16.56 155 PRO B C 1
ATOM 2985 O O . PRO B 1 158 ? 21.857 1.706 69.927 1.00 18.02 155 PRO B O 1
ATOM 2989 N N . ASN B 1 159 ? 22.010 2.400 67.788 1.00 17.24 156 ASN B N 1
ATOM 2990 C CA . ASN B 1 159 ? 21.733 3.793 68.150 1.00 17.51 156 ASN B CA 1
ATOM 2991 C C . ASN B 1 159 ? 20.286 4.249 67.873 1.00 17.86 156 ASN B C 1
ATOM 2992 O O . ASN B 1 159 ? 19.998 5.447 67.776 1.00 17.20 156 ASN B O 1
ATOM 2997 N N . ASP B 1 160 ? 19.385 3.289 67.723 1.00 17.86 157 ASP B N 1
ATOM 2998 C CA . ASP B 1 160 ? 17.987 3.594 67.486 1.00 18.69 157 ASP B CA 1
ATOM 2999 C C . ASP B 1 160 ? 17.365 3.988 68.811 1.00 19.53 157 ASP B C 1
ATOM 3000 O O . ASP B 1 160 ? 17.260 3.183 69.723 1.00 19.73 157 ASP B O 1
ATOM 3005 N N . MET B 1 161 ? 16.948 5.239 68.904 1.00 21.23 158 MET B N 1
ATOM 3006 C CA . MET B 1 161 ? 16.383 5.751 70.162 1.00 21.97 158 MET B CA 1
ATOM 3007 C C . MET B 1 161 ? 14.934 5.316 70.411 1.00 21.44 158 MET B C 1
ATOM 3008 O O . MET B 1 161 ? 14.382 5.555 71.496 1.00 22.98 158 MET B O 1
ATOM 3013 N N . ILE B 1 162 ? 14.324 4.673 69.426 1.00 19.07 159 ILE B N 1
ATOM 3014 C CA . ILE B 1 162 ? 12.921 4.311 69.474 1.00 17.44 159 ILE B CA 1
ATOM 3015 C C . ILE B 1 162 ? 12.814 2.864 69.903 1.00 16.47 159 ILE B C 1
ATOM 3016 O O . ILE B 1 162 ? 11.944 2.505 70.699 1.00 16.66 159 ILE B O 1
ATOM 3021 N N . VAL B 1 163 ? 13.723 2.031 69.401 1.00 14.07 160 VAL B N 1
ATOM 3022 C CA . VAL B 1 163 ? 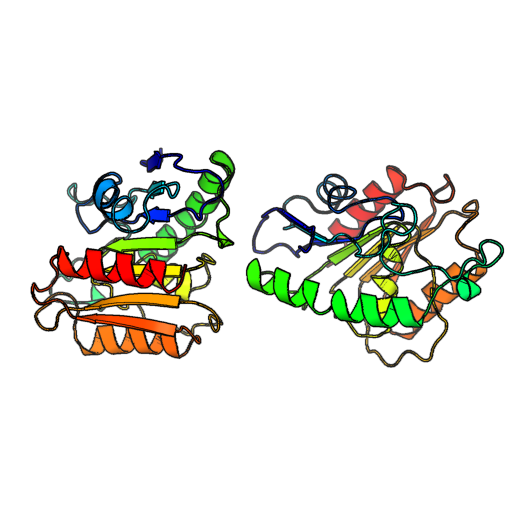13.679 0.598 69.702 1.00 11.93 160 VAL B CA 1
ATOM 3023 C C . VAL B 1 163 ? 14.728 0.265 70.775 1.00 12.22 160 VAL B C 1
ATOM 3024 O O . VAL B 1 163 ? 15.931 0.239 70.489 1.00 13.63 160 VAL B O 1
ATOM 3028 N N . PRO B 1 164 ? 14.283 0.022 72.013 1.00 12.27 161 PRO B N 1
ATOM 3029 C CA . PRO B 1 164 ? 15.218 -0.448 73.062 1.00 12.35 161 PRO B CA 1
ATOM 3030 C C . PRO B 1 164 ? 15.825 -1.821 72.742 1.00 11.61 161 PRO B C 1
ATOM 3031 O O . PRO B 1 164 ? 15.125 -2.704 72.197 1.00 10.62 161 PRO B O 1
ATOM 3035 N N . GLN B 1 165 ? 17.108 -2.011 73.078 1.00 11.14 162 GLN B N 1
ATOM 3036 C CA . GLN B 1 165 ? 17.815 -3.266 72.747 1.00 12.20 162 GLN B CA 1
ATOM 3037 C C . GLN B 1 165 ? 17.076 -4.484 73.299 1.00 11.73 162 GLN B C 1
ATOM 3038 O O . GLN B 1 165 ? 16.922 -5.508 72.617 1.00 11.34 162 GLN B O 1
ATOM 3044 N N . LYS B 1 166 ? 16.604 -4.365 74.539 1.00 12.13 163 LYS B N 1
ATOM 3045 C CA . LYS B 1 166 ? 15.913 -5.452 75.219 1.00 11.75 163 LYS B CA 1
ATOM 3046 C C . LYS B 1 166 ? 14.599 -5.840 74.517 1.00 11.38 163 LYS B C 1
ATOM 3047 O O . LYS B 1 166 ? 14.227 -7.032 74.465 1.00 10.73 163 LYS B O 1
ATOM 3053 N N . ASN B 1 167 ? 13.898 -4.834 74.002 1.00 10.28 164 ASN B N 1
ATOM 3054 C CA . ASN B 1 167 ? 12.657 -5.056 73.277 1.00 10.38 164 ASN B CA 1
ATOM 3055 C C . ASN B 1 167 ? 12.938 -5.848 71.992 1.00 10.08 164 ASN B C 1
ATOM 3056 O O . ASN B 1 167 ? 12.250 -6.813 71.699 1.00 10.89 164 ASN B O 1
ATOM 3061 N N . PHE B 1 168 ? 13.952 -5.446 71.237 1.00 9.52 165 PHE B N 1
ATOM 3062 C CA . PHE B 1 168 ? 14.317 -6.211 70.023 1.00 8.58 165 PHE B CA 1
ATOM 3063 C C . PHE B 1 168 ? 14.734 -7.650 70.356 1.00 9.08 165 PHE B C 1
ATOM 3064 O O . PHE B 1 168 ? 14.366 -8.570 69.652 1.00 8.61 165 PHE B O 1
ATOM 3072 N N . GLY B 1 169 ? 15.517 -7.830 71.426 1.00 10.45 166 GLY B N 1
ATOM 3073 C CA . GLY B 1 169 ? 15.839 -9.160 71.973 1.00 10.39 166 GLY B CA 1
ATOM 3074 C C . GLY B 1 169 ? 14.579 -9.970 72.242 1.00 11.14 166 GLY B C 1
ATOM 3075 O O . GLY B 1 169 ? 14.483 -11.138 71.848 1.00 11.67 166 GLY B O 1
ATOM 3076 N N . ASP B 1 170 ? 13.596 -9.358 72.890 1.00 11.04 167 ASP B N 1
ATOM 3077 C CA . ASP B 1 170 ? 12.314 -10.040 73.149 1.00 10.47 167 ASP B CA 1
ATOM 3078 C C . ASP B 1 170 ? 11.527 -10.384 71.855 1.00 9.59 167 ASP B C 1
ATOM 3079 O O . ASP B 1 170 ? 10.876 -11.429 71.767 1.00 8.87 167 ASP B O 1
ATOM 3084 N N . LEU B 1 171 ? 11.579 -9.492 70.865 1.00 9.26 168 LEU B N 1
ATOM 3085 C CA . LEU B 1 171 ? 10.936 -9.751 69.560 1.00 8.62 168 LEU B CA 1
ATOM 3086 C C . LEU B 1 171 ? 11.541 -10.978 68.900 1.00 9.26 168 LEU B C 1
ATOM 3087 O O . LEU B 1 171 ? 10.804 -11.839 68.412 1.00 9.67 168 LEU B O 1
ATOM 3092 N N . LYS B 1 172 ? 12.879 -11.009 68.830 1.00 10.48 169 LYS B N 1
ATOM 3093 C CA . LYS B 1 172 ? 13.611 -12.135 68.241 1.00 11.55 169 LYS B CA 1
ATOM 3094 C C . LYS B 1 172 ? 13.251 -13.427 68.999 1.00 11.84 169 LYS B C 1
ATOM 3095 O O . LYS B 1 172 ? 12.982 -14.462 68.390 1.00 11.51 169 LYS B O 1
ATOM 3101 N N . GLY B 1 173 ? 13.206 -13.344 70.330 1.00 12.49 170 GLY B N 1
ATOM 3102 C CA . GLY B 1 173 ? 12.726 -14.462 71.145 1.00 11.96 170 GLY B CA 1
ATOM 3103 C C . GLY B 1 173 ? 11.319 -14.951 70.814 1.00 12.01 170 GLY B C 1
ATOM 3104 O O . GLY B 1 173 ? 11.095 -16.164 70.686 1.00 14.02 170 GLY B O 1
ATOM 3105 N N . ASP B 1 174 ? 10.355 -14.041 70.687 1.00 11.17 171 ASP B N 1
ATOM 3106 C CA . ASP B 1 174 ? 8.966 -14.419 70.333 1.00 10.80 171 ASP B CA 1
ATOM 3107 C C . ASP B 1 174 ? 8.961 -15.119 68.980 1.00 10.58 171 ASP B C 1
ATOM 3108 O O . ASP B 1 174 ? 8.295 -16.131 68.795 1.00 10.03 171 ASP B O 1
ATOM 3113 N N . LEU B 1 175 ? 9.675 -14.548 68.015 1.00 10.22 172 LEU B N 1
ATOM 3114 C CA . LEU B 1 175 ? 9.706 -15.127 66.672 1.00 11.07 172 LEU B CA 1
ATOM 3115 C C . LEU B 1 175 ? 10.332 -16.518 66.657 1.00 12.30 172 LEU B C 1
ATOM 3116 O O . LEU B 1 175 ? 9.738 -17.445 66.124 1.00 13.35 172 LEU B O 1
ATOM 3121 N N . GLU B 1 176 ? 11.533 -16.652 67.213 1.00 13.23 173 GLU B N 1
ATOM 3122 C CA . GLU B 1 176 ? 12.215 -17.953 67.306 1.00 16.02 173 GLU B CA 1
ATOM 3123 C C . GLU B 1 176 ? 11.380 -18.981 68.075 1.00 15.44 173 GLU B C 1
ATOM 3124 O O . GLU B 1 176 ? 11.274 -20.144 67.662 1.00 15.66 173 GLU B O 1
ATOM 3130 N N . ASP B 1 177 ? 10.778 -18.565 69.192 1.00 16.35 174 ASP B N 1
ATOM 3131 C CA . ASP B 1 177 ? 10.017 -19.516 70.010 1.00 16.78 174 ASP B CA 1
ATOM 3132 C C . ASP B 1 177 ? 8.766 -20.011 69.289 1.00 17.64 174 ASP B C 1
ATOM 3133 O O . ASP B 1 177 ? 8.247 -21.096 69.612 1.00 18.30 174 ASP B O 1
ATOM 3138 N N . SER B 1 178 ? 8.284 -19.242 68.314 1.00 16.90 175 SER B N 1
ATOM 3139 C CA . SER B 1 178 ? 7.163 -19.682 67.477 1.00 17.32 175 SER B CA 1
ATOM 3140 C C . SER B 1 178 ? 7.624 -20.539 66.288 1.00 15.97 175 SER B C 1
ATOM 3141 O O . SER B 1 178 ? 6.823 -21.126 65.582 1.00 17.01 175 SER B O 1
ATOM 3144 N N . GLY B 1 179 ? 8.938 -20.616 66.088 1.00 15.42 176 GLY B N 1
ATOM 3145 C CA . GLY B 1 179 ? 9.499 -21.469 65.055 1.00 14.57 176 GLY B CA 1
ATOM 3146 C C . GLY B 1 179 ? 10.169 -20.791 63.865 1.00 14.13 176 GLY B C 1
ATOM 3147 O O . GLY B 1 179 ? 10.585 -21.479 62.937 1.00 14.77 176 GLY B O 1
ATOM 3148 N N . CYS B 1 180 ? 10.261 -19.459 63.874 1.00 12.91 177 CYS B N 1
ATOM 3149 C CA . CYS B 1 180 ? 10.810 -18.713 62.736 1.00 13.26 177 CYS B CA 1
ATOM 3150 C C . CYS B 1 180 ? 12.311 -18.829 62.622 1.00 13.11 177 CYS B C 1
ATOM 3151 O O . CYS B 1 180 ? 13.020 -18.880 63.636 1.00 13.16 177 CYS B O 1
ATOM 3154 N N . GLN B 1 181 ? 12.808 -18.813 61.394 1.00 12.72 178 GLN B N 1
ATOM 3155 C CA . GLN B 1 181 ? 14.252 -18.717 61.223 1.00 13.22 178 GLN B CA 1
ATOM 3156 C C . GLN B 1 181 ? 14.612 -17.273 60.850 1.00 12.50 178 GLN B C 1
ATOM 3157 O O . GLN B 1 181 ? 14.027 -16.709 59.925 1.00 13.06 178 GLN B O 1
ATOM 3163 N N . LEU B 1 182 ? 15.569 -16.688 61.573 1.00 11.89 179 LEU B N 1
ATOM 3164 C CA . LEU B 1 182 ? 15.825 -15.243 61.488 1.00 11.26 179 LEU B CA 1
ATOM 3165 C C . LEU B 1 182 ? 17.077 -14.892 60.711 1.00 10.56 179 LEU B C 1
ATOM 3166 O O . LEU B 1 182 ? 18.084 -15.588 60.801 1.00 10.44 179 LEU B O 1
ATOM 3171 N N . GLU B 1 183 ? 17.028 -13.794 59.965 1.00 9.77 180 GLU B N 1
ATOM 3172 C CA . GLU B 1 183 ? 18.251 -13.155 59.521 1.00 9.90 180 GLU B CA 1
ATOM 3173 C C . GLU B 1 183 ? 18.254 -11.769 60.153 1.00 10.13 180 GLU B C 1
ATOM 3174 O O . GLU B 1 183 ? 17.277 -11.041 60.011 1.00 9.71 180 GLU B O 1
ATOM 3180 N N . ILE B 1 184 ? 19.318 -11.422 60.883 1.00 9.34 181 ILE B N 1
ATOM 3181 C CA . ILE B 1 184 ? 19.424 -10.095 61.508 1.00 9.69 181 ILE B CA 1
ATOM 3182 C C . ILE B 1 184 ? 20.428 -9.198 60.824 1.00 9.82 181 ILE B C 1
ATOM 3183 O O . ILE B 1 184 ? 21.609 -9.546 60.697 1.00 9.14 181 ILE B O 1
ATOM 3188 N N . TYR B 1 185 ? 19.975 -8.016 60.405 1.00 8.90 182 TYR B N 1
ATOM 3189 C CA . TYR B 1 185 ? 20.876 -7.063 59.775 1.00 9.60 182 TYR B CA 1
ATOM 3190 C C . TYR B 1 185 ? 21.067 -5.892 60.728 1.00 10.41 182 TYR B C 1
ATOM 3191 O O . TYR B 1 185 ? 20.099 -5.267 61.123 1.00 9.70 182 TYR B O 1
ATOM 3200 N N . GLU B 1 186 ? 22.320 -5.592 61.073 1.00 12.15 183 GLU B N 1
ATOM 3201 C CA . GLU B 1 186 ? 22.600 -4.446 61.951 1.00 14.33 183 GLU B CA 1
ATOM 3202 C C . GLU B 1 186 ? 23.012 -3.198 61.145 1.00 14.04 183 GLU B C 1
ATOM 3203 O O . GLU B 1 186 ? 24.025 -3.216 60.423 1.00 13.35 183 GLU B O 1
ATOM 3209 N N . SER B 1 187 ? 22.192 -2.144 61.223 1.00 13.09 184 SER B N 1
ATOM 3210 C CA . SER B 1 187 ? 22.467 -0.876 60.530 1.00 13.93 184 SER B CA 1
ATOM 3211 C C . SER B 1 187 ? 22.999 0.161 61.523 1.00 14.31 184 SER B C 1
ATOM 3212 O O . SER B 1 187 ? 23.165 -0.132 62.694 1.00 13.64 184 SER B O 1
ATOM 3215 N N . SER B 1 188 ? 23.294 1.369 61.056 1.00 15.98 185 SER B N 1
ATOM 3216 C CA . SER B 1 188 ? 24.032 2.281 61.932 1.00 17.89 185 SER B CA 1
ATOM 3217 C C . SER B 1 188 ? 23.493 3.696 62.015 1.00 17.76 185 SER B C 1
ATOM 3218 O O . SER B 1 188 ? 24.116 4.564 62.626 1.00 19.13 185 SER B O 1
ATOM 3221 N N . LEU B 1 189 ? 22.333 3.921 61.422 1.00 17.59 186 LEU B N 1
ATOM 3222 C CA . LEU B 1 189 ? 21.715 5.240 61.391 1.00 17.20 186 LEU B CA 1
ATOM 3223 C C . LEU B 1 189 ? 20.457 5.330 62.246 1.00 15.88 186 LEU B C 1
ATOM 3224 O O . LEU B 1 189 ? 19.496 5.992 61.863 1.00 16.00 186 LEU B O 1
ATOM 3229 N N . GLY B 1 190 ? 20.467 4.652 63.390 1.00 14.29 187 GLY B N 1
ATOM 3230 C CA . GLY B 1 190 ? 19.349 4.733 64.330 1.00 12.64 187 GLY B CA 1
ATOM 3231 C C . GLY B 1 190 ? 18.068 4.220 63.665 1.00 12.13 187 GLY B C 1
ATOM 3232 O O . GLY B 1 190 ? 18.078 3.208 63.003 1.00 10.16 187 GLY B O 1
ATOM 3233 N N . HIS B 1 191 ? 16.974 4.938 63.835 1.00 11.63 188 HIS B N 1
ATOM 3234 C CA . HIS B 1 191 ? 15.678 4.430 63.362 1.00 11.09 188 HIS B CA 1
ATOM 3235 C C . HIS B 1 191 ? 15.454 4.598 61.834 1.00 11.56 188 HIS B C 1
ATOM 3236 O O . HIS B 1 191 ? 14.487 4.082 61.268 1.00 11.86 188 HIS B O 1
ATOM 3243 N N . GLN B 1 192 ? 16.390 5.261 61.167 1.00 11.76 189 GLN B N 1
ATOM 3244 C CA . GLN B 1 192 ? 16.276 5.547 59.737 1.00 12.20 189 GLN B CA 1
ATOM 3245 C C . GLN B 1 192 ? 16.519 4.321 58.848 1.00 10.60 189 GLN B C 1
ATOM 3246 O O . GLN B 1 192 ? 17.468 3.560 59.059 1.00 9.93 189 GLN B O 1
ATOM 3252 N N . LEU B 1 193 ? 15.657 4.146 57.854 1.00 9.18 190 LEU B N 1
ATOM 3253 C CA . LEU B 1 193 ? 15.833 3.106 56.846 1.00 7.43 190 LEU B CA 1
ATOM 3254 C C . LEU B 1 193 ? 17.061 3.439 56.011 1.00 8.11 190 LEU B C 1
ATOM 3255 O O . LEU B 1 193 ? 17.211 4.565 55.540 1.00 8.81 190 LEU B O 1
ATOM 3260 N N . THR B 1 194 ? 17.955 2.470 55.858 1.00 7.46 191 THR B N 1
ATOM 3261 C CA . THR B 1 194 ? 19.192 2.746 55.133 1.00 7.58 191 THR B CA 1
ATOM 3262 C C . THR B 1 194 ? 19.190 1.998 53.821 1.00 6.69 191 THR B C 1
ATOM 3263 O O . THR B 1 194 ? 18.580 0.947 53.696 1.00 5.17 191 THR B O 1
ATOM 3267 N N . GLN B 1 195 ? 19.941 2.530 52.863 1.00 8.06 192 GLN B N 1
ATOM 3268 C CA . GLN B 1 195 ? 20.132 1.863 51.597 1.00 8.32 192 GLN B CA 1
ATOM 3269 C C . GLN B 1 195 ? 20.749 0.500 51.816 1.00 8.35 192 GLN B C 1
ATOM 3270 O O . GLN B 1 195 ? 20.347 -0.463 51.162 1.00 7.57 192 GLN B O 1
ATOM 3276 N N . GLU B 1 196 ? 21.706 0.401 52.742 1.00 8.62 193 GLU B N 1
ATOM 3277 C CA . GLU B 1 196 ? 22.389 -0.866 52.983 1.00 9.82 193 GLU B CA 1
ATOM 3278 C C . GLU B 1 196 ? 21.478 -1.969 53.479 1.00 8.71 193 GLU B C 1
ATOM 3279 O O . GLU B 1 196 ? 21.574 -3.112 53.014 1.00 8.28 193 GLU B O 1
ATOM 3285 N N . GLU B 1 197 ? 20.557 -1.663 54.389 1.00 8.68 194 GLU B N 1
ATOM 3286 C CA . GLU B 1 197 ? 19.675 -2.740 54.883 1.00 8.97 194 GLU B CA 1
ATOM 3287 C C . GLU B 1 197 ? 18.653 -3.210 53.834 1.00 7.84 194 GLU B C 1
ATOM 3288 O O . GLU B 1 197 ? 18.284 -4.376 53.801 1.00 6.86 194 GLU 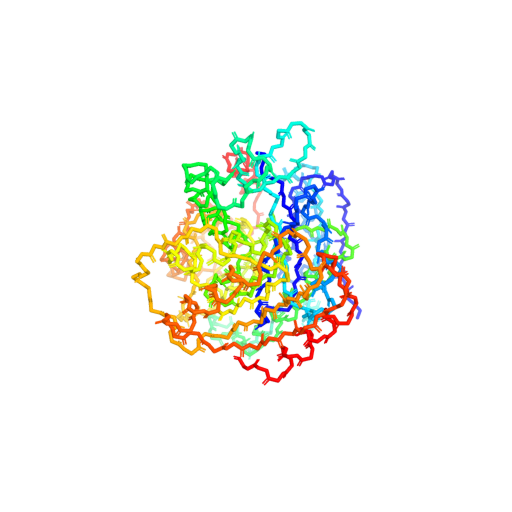B O 1
ATOM 3294 N N . VAL B 1 198 ? 18.226 -2.292 52.975 1.00 7.18 195 VAL B N 1
ATOM 3295 C CA . VAL B 1 198 ? 17.359 -2.627 51.854 1.00 6.83 195 VAL B CA 1
ATOM 3296 C C . VAL B 1 198 ? 18.075 -3.560 50.859 1.00 7.51 195 VAL B C 1
ATOM 3297 O O . VAL B 1 198 ? 17.540 -4.572 50.461 1.00 6.08 195 VAL B O 1
ATOM 3301 N N . LEU B 1 199 ? 19.307 -3.205 50.485 1.00 7.72 196 LEU B N 1
ATOM 3302 C CA . LEU B 1 199 ? 20.130 -4.082 49.661 1.00 8.15 196 LEU B CA 1
ATOM 3303 C C . LEU B 1 199 ? 20.383 -5.445 50.311 1.00 7.75 196 LEU B C 1
ATOM 3304 O O . LEU B 1 199 ? 20.448 -6.472 49.621 1.00 7.60 196 LEU B O 1
ATOM 3309 N N . ALA B 1 200 ? 20.532 -5.451 51.632 1.00 6.46 197 ALA B N 1
ATOM 3310 C CA . ALA B 1 200 ? 20.757 -6.689 52.362 1.00 6.49 197 ALA B CA 1
ATOM 3311 C C . ALA B 1 200 ? 19.516 -7.575 52.321 1.00 6.04 197 ALA B C 1
ATOM 3312 O O . ALA B 1 200 ? 19.612 -8.822 52.193 1.00 5.82 197 ALA B O 1
ATOM 3314 N N . ALA B 1 201 ? 18.342 -6.940 52.427 1.00 6.21 198 ALA B N 1
ATOM 3315 C CA . ALA B 1 201 ? 17.059 -7.662 52.310 1.00 5.73 198 ALA B CA 1
ATOM 3316 C C . ALA B 1 201 ? 16.899 -8.236 50.905 1.00 5.67 198 ALA B C 1
ATOM 3317 O O . ALA B 1 201 ? 16.485 -9.381 50.738 1.00 5.05 198 ALA B O 1
ATOM 3319 N N . LYS B 1 202 ? 17.179 -7.398 49.898 1.00 5.40 199 LYS B N 1
ATOM 3320 C CA . LYS B 1 202 ? 17.189 -7.824 48.486 1.00 5.80 199 LYS B CA 1
ATOM 3321 C C . LYS B 1 202 ? 18.044 -9.051 48.268 1.00 6.01 199 LYS B C 1
ATOM 3322 O O . LYS B 1 202 ? 17.599 -10.009 47.618 1.00 6.98 199 LYS B O 1
ATOM 3328 N N . LYS B 1 203 ? 19.269 -9.021 48.808 1.00 6.50 200 LYS B N 1
ATOM 3329 C CA . LYS B 1 203 ? 20.181 -10.139 48.676 1.00 7.45 200 LYS B CA 1
ATOM 3330 C C . LYS B 1 203 ? 19.702 -11.383 49.407 1.00 7.73 200 LYS B C 1
ATOM 3331 O O . LYS B 1 203 ? 19.746 -12.498 48.849 1.00 8.55 200 LYS B O 1
ATOM 3337 N N . TRP B 1 204 ? 19.232 -11.201 50.643 1.00 7.23 201 TRP B N 1
ATOM 3338 C CA . TRP B 1 204 ? 18.648 -12.295 51.417 1.00 7.37 201 TRP B CA 1
ATOM 3339 C C . TRP B 1 204 ? 17.529 -13.001 50.659 1.00 7.34 201 TRP B C 1
ATOM 3340 O O . TRP B 1 204 ? 17.480 -14.237 50.614 1.00 8.56 201 TRP B O 1
ATOM 3351 N N . LEU B 1 205 ? 16.646 -12.224 50.034 1.00 7.02 202 LEU B N 1
ATOM 3352 C CA . LEU B 1 205 ? 15.546 -12.791 49.271 1.00 7.71 202 LEU B CA 1
ATOM 3353 C C . LEU B 1 205 ? 16.039 -13.670 48.136 1.00 8.03 202 LEU B C 1
ATOM 3354 O O . LEU B 1 205 ? 15.424 -14.702 47.868 1.00 8.44 202 LEU B O 1
ATOM 3359 N N . THR B 1 206 ? 17.130 -13.291 47.469 1.00 8.47 203 THR B N 1
ATOM 3360 C CA . THR B 1 206 ? 17.617 -14.132 46.349 1.00 10.64 203 THR B CA 1
ATOM 3361 C C . THR B 1 206 ? 18.050 -15.533 46.792 1.00 11.86 203 THR B C 1
ATOM 3362 O O . THR B 1 206 ? 18.025 -16.475 46.005 1.00 12.15 203 THR B O 1
ATOM 3366 N N . GLU B 1 207 ? 18.475 -15.667 48.041 1.00 14.02 204 GLU B N 1
ATOM 3367 C CA . GLU B 1 207 ? 19.040 -16.923 48.537 1.00 16.46 204 GLU B CA 1
ATOM 3368 C C . GLU B 1 207 ? 18.086 -17.680 49.462 1.00 17.97 204 GLU B C 1
ATOM 3369 O O . GLU B 1 207 ? 18.451 -18.726 50.007 1.00 18.25 204 GLU B O 1
ATOM 3375 N N . THR B 1 208 ? 16.893 -17.143 49.683 1.00 18.86 205 THR B N 1
ATOM 3376 C CA . THR B 1 208 ? 15.948 -17.752 50.617 1.00 20.78 205 THR B CA 1
ATOM 3377 C C . THR B 1 208 ? 14.714 -18.235 49.835 1.00 22.63 205 THR B C 1
ATOM 3378 O O . THR B 1 208 ? 14.077 -17.443 49.141 1.00 22.51 205 THR B O 1
ATOM 3382 N N . LYS B 1 209 ? 14.397 -19.531 49.932 1.00 24.32 206 LYS B N 1
ATOM 3383 C CA . LYS B 1 209 ? 13.235 -20.088 49.219 1.00 26.59 206 LYS B CA 1
ATOM 3384 C C . LYS B 1 209 ? 11.921 -19.744 49.917 1.00 26.46 206 LYS B C 1
ATOM 3385 O O . LYS B 1 209 ? 11.799 -19.928 51.130 1.00 26.82 206 LYS B O 1
#

Foldseek 3Di:
DWDKDKDCFDVVAAEEEEFEAWQDARCRCVVLVCLQPPRHIYIGTWAPDQDPHITANFAFCPPVVDALNGGDVVRLVVSLLVVLVVVVVVCVVNVHDQLRYEYEYAHRRLQSVLVCCQQVSGNYQEYEYEAYWHNDDDDRPAAPQPHEYEYEAEPQAPRHHPVGRVVSVVSCVVSRYDYDYHYDHDHSDDDPVSSVVSSVVVVVVD/DWDKDKDAFDPVAQEEEEFEAWQDAQCRCVVLVCLQGPRHIYIGTWAPDQVVHITANFAFCPCVVDALNRGDVVRLVVSLLVVLVVCVVVCVVVVHDQLRYEYEYAHRRLQSVLVCCQQVSGNYQEYEYELYFHNDDDDGDAAQAAREYEYEDEPQAPRHDPVRVVVSVVSQVVNHYDYDYDYDHPHRDDDPVSSVVSSVVVVVRD

CATH classification: 3.40.50.1820

Radius of gyration: 25.53 Å; Cα contacts (8 Å, |Δi|>4): 882; chains: 2; bounding box: 58×48×73 Å